Protein AF-0000000077871689 (afdb_homodimer)

Sequence (424 aa):
MESEGNINTVRKPRFLCLHGFRTSAEIHRKQMQKWPQSLLDNLDLVYVDAPFPCQGKSAVEGLFDPPYYEWFQYNNEFTEYKNLDECLEYIEECMIKYGPFDGLLGFSQGGILAAALPGLQEKGVALTNVPKVKFLIIIGGGKFKSPSLAEKAYPSPITCPSLHFLGEKDFMKAFGKEVIETCVEPVVVHHPKGHTVPLLGMVFCSFQMRRIMESEGNINTVRKPRFLCLHGFRTSAEIHRKQMQKWPQSLLDNLDLVYVDAPFPCQGKSAVEGLFDPPYYEWFQYNNEFTEYKNLDECLEYIEECMIKYGPFDGLLGFSQGGILAAALPGLQEKGVALTNVPKVKFLIIIGGGKFKSPSLAEKAYPSPITCPSLHFLGEKDFMKAFGKEVIETCVEPVVVHHPKGHTVPLLGMVFCSFQMRRI

InterPro domains:
  IPR005645 Serine hydrolase domain [PF03959] (11-198)
  IPR029058 Alpha/Beta hydrolase fold [G3DSA:3.40.50.1820] (8-207)
  IPR029058 Alpha/Beta hydrolase fold [SSF53474] (11-198)

Foldseek 3Di:
DPPPPPPPPPQAAEAEEAEAAFAFQVVVVVQCPLEDPVVVVRHHYDTGGADAWHPDDDPCPPPDDDGTGGLWDADPVLQDIGCNLVSLVVVLVVCVVVDDGQAYEYAHNGLQVRLQAQQLCVLVNGNVPHDHHQEYEHELYAYRDHPVSRCRSQVAAAEHEYEYEAEPAEPSRVRSVRSVVSHDPYHYHYDHDYRGSDNCCCVVNVVPPVVD/DCVVPPPVPPQAAEAEEAEAAFAFQVVVVVQCPLEDPVVVVRHHYDTGGAPAWHPDDDPCPPPDDDGTGGLWDADPVLQDIGCNLVSLVVVLVVCVVVDDGQAYEYAHNGLQVRLQAQQLCVLVNGNVPHDHHQEYEHELYAYRDHPVSRCRSQVAAAEHEYEYEAEPAEPSRVRSVHSVVSHDPYHYHYDHDYRGSDNCCCVVNVVPPVVD

Structure (mmCIF, N/CA/C/O backbone):
data_AF-0000000077871689-model_v1
#
loop_
_entity.id
_entity.type
_entity.pdbx_description
1 polymer 'Putative alpha/Beta hydrolase'
#
loop_
_atom_site.group_PDB
_atom_site.id
_atom_site.type_symbol
_atom_site.label_atom_id
_atom_site.label_alt_id
_atom_site.label_comp_id
_atom_site.label_asym_id
_atom_site.label_entity_id
_atom_site.label_seq_id
_atom_site.pdbx_PDB_ins_code
_atom_site.Cartn_x
_atom_site.Cartn_y
_atom_site.Cartn_z
_atom_site.occupancy
_atom_site.B_iso_or_equiv
_atom_site.auth_seq_id
_atom_site.auth_comp_id
_atom_site.auth_asym_id
_atom_site.auth_atom_id
_atom_site.pdbx_PDB_model_num
ATOM 1 N N . MET A 1 1 ? -30.172 22.453 -29.828 1 25.72 1 MET A N 1
ATOM 2 C CA . MET A 1 1 ? -30.234 22.125 -28.406 1 25.72 1 MET A CA 1
ATOM 3 C C . MET A 1 1 ? -29.109 21.172 -28.016 1 25.72 1 MET A C 1
ATOM 5 O O . MET A 1 1 ? -29.172 19.984 -28.328 1 25.72 1 MET A O 1
ATOM 9 N N . GLU A 1 2 ? -27.828 21.5 -28.062 1 33.41 2 GLU A N 1
ATOM 10 C CA . GLU A 1 2 ? -26.547 20.797 -28.062 1 33.41 2 GLU A CA 1
ATOM 11 C C . GLU A 1 2 ? -26.344 20.031 -26.75 1 33.41 2 GLU A C 1
ATOM 13 O O . GLU A 1 2 ? -26.391 20.625 -25.672 1 33.41 2 GLU A O 1
ATOM 18 N N . SER A 1 3 ? -26.938 18.859 -26.562 1 33.38 3 SER A N 1
ATOM 19 C CA . SER A 1 3 ? -26.797 17.969 -25.406 1 33.38 3 SER A CA 1
ATOM 20 C C . SER A 1 3 ? -25.344 17.875 -24.969 1 33.38 3 SER A C 1
ATOM 22 O O . SER A 1 3 ? -24.5 17.328 -25.688 1 33.38 3 SER A O 1
ATOM 24 N N . GLU A 1 4 ? -24.703 18.922 -24.516 1 35.44 4 GLU A N 1
ATOM 25 C CA . GLU A 1 4 ? -23.375 18.969 -23.938 1 35.44 4 GLU A CA 1
ATOM 26 C C . GLU A 1 4 ? -23.141 17.797 -22.984 1 35.44 4 GLU A C 1
ATOM 28 O O . GLU A 1 4 ? -23.875 17.625 -22.016 1 35.44 4 GLU A O 1
ATOM 33 N N . GLY A 1 5 ? -22.953 16.578 -23.453 1 35.38 5 GLY A N 1
ATOM 34 C CA . GLY A 1 5 ? -22.562 15.367 -22.766 1 35.38 5 GLY A CA 1
ATOM 35 C C . GLY A 1 5 ? -21.703 15.625 -21.531 1 35.38 5 GLY A C 1
ATOM 36 O O . GLY A 1 5 ? -20.625 16.188 -21.641 1 35.38 5 GLY A O 1
ATOM 37 N N . ASN A 1 6 ? -22.203 16.031 -20.344 1 34.12 6 ASN A N 1
ATOM 38 C CA . ASN A 1 6 ? -21.625 16.188 -19.016 1 34.12 6 ASN A CA 1
ATOM 39 C C . ASN A 1 6 ? -20.609 15.078 -18.719 1 34.12 6 ASN A C 1
ATOM 41 O O . ASN A 1 6 ? -20.984 13.969 -18.328 1 34.12 6 ASN A O 1
ATOM 45 N N . ILE A 1 7 ? -19.719 14.727 -19.484 1 39.19 7 ILE A N 1
ATOM 46 C CA . ILE A 1 7 ? -18.625 13.82 -19.156 1 39.19 7 ILE A CA 1
ATOM 47 C C . ILE A 1 7 ? -18.188 14.047 -17.719 1 39.19 7 ILE A C 1
ATOM 49 O O . ILE A 1 7 ? -17.797 15.164 -17.344 1 39.19 7 ILE A O 1
ATOM 53 N N . ASN A 1 8 ? -18.891 13.656 -16.734 1 41.38 8 ASN A N 1
ATOM 54 C CA . ASN A 1 8 ? -18.594 13.625 -15.305 1 41.38 8 ASN A CA 1
ATOM 55 C C . ASN A 1 8 ? -17.094 13.5 -15.055 1 41.38 8 ASN A C 1
ATOM 57 O O . ASN A 1 8 ? -16.547 12.398 -15.117 1 41.38 8 ASN A O 1
ATOM 61 N N . THR A 1 9 ? -16.297 14.336 -15.555 1 51.28 9 THR A N 1
ATOM 62 C CA . THR A 1 9 ? -14.867 14.367 -15.289 1 51.28 9 THR A CA 1
ATOM 63 C C . THR A 1 9 ? -14.586 14.242 -13.797 1 51.28 9 THR A C 1
ATOM 65 O O . THR A 1 9 ? -15.016 15.086 -13.008 1 51.28 9 THR A O 1
ATOM 68 N N . VAL A 1 10 ? -14.578 13.086 -13.344 1 61.25 10 VAL A N 1
ATOM 69 C CA . VAL A 1 10 ? -14.305 12.836 -11.93 1 61.25 10 VAL A CA 1
ATOM 70 C C . VAL A 1 10 ? -13.086 13.648 -11.492 1 61.25 10 VAL A C 1
ATOM 72 O O . VAL A 1 10 ? -12.016 13.547 -12.094 1 61.25 10 VAL A O 1
ATOM 75 N N . ARG A 1 11 ? -13.367 14.852 -10.766 1 80.94 11 ARG A N 1
ATOM 76 C CA . ARG A 1 11 ? -12.305 15.711 -10.258 1 80.94 11 ARG A CA 1
ATOM 77 C C . ARG A 1 11 ? -11.336 14.922 -9.375 1 80.94 11 ARG A C 1
ATOM 79 O O . ARG A 1 11 ? -11.742 13.977 -8.703 1 80.94 11 ARG A O 1
ATOM 86 N N . LYS A 1 12 ? -10.039 15.352 -9.414 1 85.25 12 LYS A N 1
ATOM 87 C CA . LYS A 1 12 ? -9.016 14.742 -8.57 1 85.25 12 LYS A CA 1
ATOM 88 C C . LYS A 1 12 ? -9.258 15.062 -7.098 1 85.25 12 LYS A C 1
ATOM 90 O O . LYS A 1 12 ? -9.633 16.188 -6.754 1 85.25 12 LYS A O 1
ATOM 95 N N . PRO A 1 13 ? -9.172 14.023 -6.301 1 90.38 13 PRO A N 1
ATOM 96 C CA . PRO A 1 13 ? -9.227 14.344 -4.875 1 90.38 13 PRO A CA 1
ATOM 97 C C . PRO A 1 13 ? -8.203 15.398 -4.465 1 90.38 13 PRO A C 1
ATOM 99 O O . PRO A 1 13 ? -7.039 15.32 -4.871 1 90.38 13 PRO A O 1
ATOM 102 N N . ARG A 1 14 ? -8.672 16.328 -3.768 1 94.44 14 ARG A N 1
ATOM 103 C CA . ARG A 1 14 ? -7.848 17.469 -3.381 1 94.44 14 ARG A CA 1
ATOM 104 C C . ARG A 1 14 ? -7.441 17.375 -1.913 1 94.44 14 ARG A C 1
ATOM 106 O O . ARG A 1 14 ? -8.297 17.266 -1.033 1 94.44 14 ARG A O 1
ATOM 113 N N . PHE A 1 15 ? -6.078 17.438 -1.636 1 96.88 15 PHE A N 1
ATOM 114 C CA . PHE A 1 15 ? -5.543 17.266 -0.291 1 96.88 15 PHE A CA 1
ATOM 115 C C . PHE A 1 15 ? -4.766 18.5 0.143 1 96.88 15 PHE A C 1
ATOM 117 O O . PHE A 1 15 ? -4.016 19.078 -0.647 1 96.88 15 PHE A O 1
ATOM 124 N N . LEU A 1 16 ? -5.012 18.969 1.352 1 98.81 16 LEU A N 1
ATOM 125 C CA . LEU A 1 16 ? -4.039 19.844 1.999 1 98.81 16 LEU A CA 1
ATOM 126 C C . LEU A 1 16 ? -2.877 19.031 2.568 1 98.81 16 LEU A C 1
ATOM 128 O O . LEU A 1 16 ? -3.092 18.078 3.314 1 98.81 16 LEU A O 1
ATOM 132 N N . CYS A 1 17 ? -1.672 19.406 2.219 1 98.88 17 CYS A N 1
ATOM 133 C CA . CYS A 1 17 ? -0.48 18.656 2.617 1 98.88 17 CYS A CA 1
ATOM 134 C C . CYS A 1 17 ? 0.247 19.359 3.756 1 98.88 17 CYS A C 1
ATOM 136 O O . CYS A 1 17 ? 0.597 20.547 3.639 1 98.88 17 CYS A O 1
ATOM 138 N N . LEU A 1 18 ? 0.444 18.609 4.812 1 98.94 18 LEU A N 1
ATOM 139 C CA . LEU A 1 18 ? 1.1 19.125 6.008 1 98.94 18 LEU A CA 1
ATOM 140 C C . LEU A 1 18 ? 2.48 18.5 6.184 1 98.94 18 LEU A C 1
ATOM 142 O O . LEU A 1 18 ? 2.598 17.297 6.395 1 98.94 18 LEU A O 1
ATOM 146 N N . HIS A 1 19 ? 3.521 19.359 6.168 1 98.88 19 HIS A N 1
ATOM 147 C CA . HIS A 1 19 ? 4.902 18.891 6.164 1 98.88 19 HIS A CA 1
ATOM 148 C C . HIS A 1 19 ? 5.348 18.484 7.566 1 98.88 19 HIS A C 1
ATOM 150 O O . HIS A 1 19 ? 4.633 18.719 8.547 1 98.88 19 HIS A O 1
ATOM 156 N N . GLY A 1 20 ? 6.543 17.844 7.652 1 98.75 20 GLY A N 1
ATOM 157 C CA . GLY A 1 20 ? 7.117 17.391 8.906 1 98.75 20 GLY A CA 1
ATOM 158 C C . GLY A 1 20 ? 7.754 18.5 9.719 1 98.75 20 GLY A C 1
ATOM 159 O O . GLY A 1 20 ? 7.812 19.641 9.273 1 98.75 20 GLY A O 1
ATOM 160 N N . PHE A 1 21 ? 8.25 18.094 10.852 1 98.62 21 PHE A N 1
ATOM 161 C CA . PHE A 1 21 ? 8.844 19.016 11.805 1 98.62 21 PHE A CA 1
ATOM 162 C C . PHE A 1 21 ? 10.102 19.656 11.234 1 98.62 21 PHE A C 1
ATOM 164 O O . PHE A 1 21 ? 11 18.953 10.758 1 98.62 21 PHE A O 1
ATOM 171 N N . ARG A 1 22 ? 10.078 20.938 11.195 1 98.69 22 ARG A N 1
ATOM 172 C CA . ARG A 1 22 ? 11.219 21.75 10.781 1 98.69 22 ARG A CA 1
ATOM 173 C C . ARG A 1 22 ? 11.617 21.438 9.344 1 98.69 22 ARG A C 1
ATOM 175 O O . ARG A 1 22 ? 12.797 21.203 9.055 1 98.69 22 ARG A O 1
ATOM 182 N N . THR A 1 23 ? 10.656 21.391 8.5 1 98.62 23 THR A N 1
ATOM 183 C CA . THR A 1 23 ? 10.812 21.344 7.051 1 98.62 23 THR A CA 1
ATOM 184 C C . THR A 1 23 ? 9.961 22.422 6.391 1 98.62 23 THR A C 1
ATOM 186 O O . THR A 1 23 ? 9.922 23.562 6.863 1 98.62 23 THR A O 1
ATOM 189 N N . SER A 1 24 ? 9.43 22.156 5.227 1 98.88 24 SER A N 1
ATOM 190 C CA . SER A 1 24 ? 8.656 23.156 4.52 1 98.88 24 SER A CA 1
ATOM 191 C C . SER A 1 24 ? 7.719 22.516 3.496 1 98.88 24 SER A C 1
ATOM 193 O O . SER A 1 24 ? 7.816 21.328 3.221 1 98.88 24 SER A O 1
ATOM 195 N N . ALA A 1 25 ? 6.855 23.359 3.012 1 98.88 25 ALA A N 1
ATOM 196 C CA . ALA A 1 25 ? 5.969 22.938 1.932 1 98.88 25 ALA A CA 1
ATOM 197 C C . ALA A 1 25 ? 6.77 22.453 0.729 1 98.88 25 ALA A C 1
ATOM 199 O O . ALA A 1 25 ? 6.473 21.391 0.168 1 98.88 25 ALA A O 1
ATOM 200 N N . GLU A 1 26 ? 7.754 23.172 0.411 1 98.69 26 GLU A N 1
ATOM 201 C CA . GLU A 1 26 ? 8.57 22.812 -0.748 1 98.69 26 GLU A CA 1
ATOM 202 C C . GLU A 1 26 ? 9.312 21.5 -0.524 1 98.69 26 GLU A C 1
ATOM 204 O O . GLU A 1 26 ? 9.398 20.672 -1.428 1 98.69 26 GLU A O 1
ATOM 209 N N . ILE A 1 27 ? 9.82 21.328 0.622 1 98.69 27 ILE A N 1
ATOM 210 C CA . ILE A 1 27 ? 10.531 20.094 0.947 1 98.69 27 ILE A CA 1
ATOM 211 C C . ILE A 1 27 ? 9.562 18.906 0.883 1 98.69 27 ILE A C 1
ATOM 213 O O . ILE A 1 27 ? 9.891 17.859 0.322 1 98.69 27 ILE A O 1
ATOM 217 N N . HIS A 1 28 ? 8.398 19.109 1.447 1 98.69 28 HIS A N 1
ATOM 218 C CA . HIS A 1 28 ? 7.395 18.062 1.406 1 98.69 28 HIS A CA 1
ATOM 219 C C . HIS A 1 28 ? 7.008 17.719 -0.03 1 98.69 28 HIS A C 1
ATOM 221 O O . HIS A 1 28 ? 6.863 16.547 -0.378 1 98.69 28 HIS A O 1
ATOM 227 N N . ARG A 1 29 ? 6.863 18.734 -0.825 1 98.25 29 ARG A N 1
ATOM 228 C CA . ARG A 1 29 ? 6.562 18.516 -2.238 1 98.25 29 ARG A CA 1
ATOM 229 C C . ARG A 1 29 ? 7.637 17.672 -2.906 1 98.25 29 ARG A C 1
ATOM 231 O O . ARG A 1 29 ? 7.328 16.734 -3.633 1 98.25 29 ARG A O 1
ATOM 238 N N . LYS A 1 30 ? 8.844 17.984 -2.662 1 97.56 30 LYS A N 1
ATOM 239 C CA . LYS A 1 30 ? 9.961 17.234 -3.23 1 97.56 30 LYS A CA 1
ATOM 240 C C . LYS A 1 30 ? 9.977 15.805 -2.721 1 97.56 30 LYS A C 1
ATOM 242 O O . LYS A 1 30 ? 10.234 14.867 -3.484 1 97.56 30 LYS A O 1
ATOM 247 N N . GLN A 1 31 ? 9.719 15.633 -1.449 1 96.69 31 GLN A N 1
ATOM 248 C CA . GLN A 1 31 ? 9.68 14.297 -0.867 1 96.69 31 GLN A CA 1
ATOM 249 C C . GLN A 1 31 ? 8.602 13.445 -1.523 1 96.69 31 GLN A C 1
ATOM 251 O O . GLN A 1 31 ? 8.797 12.25 -1.754 1 96.69 31 GLN A O 1
ATOM 256 N N . MET A 1 32 ? 7.496 14.062 -1.899 1 95.38 32 MET A N 1
ATOM 257 C CA . MET A 1 32 ? 6.375 13.336 -2.488 1 95.38 32 MET A CA 1
ATOM 258 C C . MET A 1 32 ? 6.688 12.922 -3.922 1 95.38 32 MET A C 1
ATOM 260 O O . MET A 1 32 ? 6.023 12.039 -4.477 1 95.38 32 MET A O 1
ATOM 264 N N . GLN A 1 33 ? 7.711 13.469 -4.516 1 93 33 GLN A N 1
ATOM 265 C CA . GLN A 1 33 ? 8.086 13.109 -5.879 1 93 33 GLN A CA 1
ATOM 266 C C . GLN A 1 33 ? 8.695 11.711 -5.934 1 93 33 GLN A C 1
ATOM 268 O O . GLN A 1 33 ? 8.953 11.188 -7.016 1 93 33 GLN A O 1
ATOM 273 N N . LYS A 1 34 ? 8.875 11.156 -4.793 1 89.88 34 LYS A N 1
ATOM 274 C CA . LYS A 1 34 ? 9.305 9.766 -4.711 1 89.88 34 LYS A CA 1
ATOM 275 C C . LYS A 1 34 ? 8.203 8.828 -5.191 1 89.88 34 LYS A C 1
ATOM 277 O O . LYS A 1 34 ? 8.453 7.652 -5.477 1 89.88 34 LYS A O 1
ATOM 282 N N . TRP A 1 35 ? 6.969 9.32 -5.238 1 87.5 35 TRP A N 1
ATOM 283 C CA . TRP A 1 35 ? 5.848 8.523 -5.734 1 87.5 35 TRP A CA 1
ATOM 284 C C . TRP A 1 35 ? 5.746 8.617 -7.254 1 87.5 35 TRP A C 1
ATOM 286 O O . TRP A 1 35 ? 6.156 9.617 -7.852 1 87.5 35 TRP A O 1
ATOM 296 N N . PRO A 1 36 ? 5.207 7.539 -7.918 1 80.25 36 PRO A N 1
ATOM 297 C CA . PRO A 1 36 ? 5.059 7.59 -9.375 1 80.25 36 PRO A CA 1
ATOM 298 C C . PRO A 1 36 ? 4.227 8.789 -9.836 1 80.25 36 PRO A C 1
ATOM 300 O O . PRO A 1 36 ? 3.188 9.086 -9.25 1 80.25 36 PRO A O 1
ATOM 303 N N . GLN A 1 37 ? 4.719 9.383 -10.859 1 83.44 37 GLN A N 1
ATOM 304 C CA . GLN A 1 37 ? 4.035 10.547 -11.406 1 83.44 37 GLN A CA 1
ATOM 305 C C . GLN A 1 37 ? 2.598 10.211 -11.797 1 83.44 37 GLN A C 1
ATOM 307 O O . GLN A 1 37 ? 1.704 11.055 -11.68 1 83.44 37 GLN A O 1
ATOM 312 N N . SER A 1 38 ? 2.387 9.023 -12.195 1 78.31 38 SER A N 1
ATOM 313 C CA . SER A 1 38 ? 1.05 8.594 -12.594 1 78.31 38 SER A CA 1
ATOM 314 C C . SER A 1 38 ? 0.081 8.641 -11.414 1 78.31 38 SER A C 1
ATOM 316 O O . SER A 1 38 ? -1.11 8.906 -11.594 1 78.31 38 SER A O 1
ATOM 318 N N . LEU A 1 39 ? 0.645 8.344 -10.258 1 81.44 39 LEU A N 1
ATOM 319 C CA . LEU A 1 39 ? -0.17 8.453 -9.055 1 81.44 39 LEU A CA 1
ATOM 320 C C . LEU A 1 39 ? -0.383 9.914 -8.664 1 81.44 39 LEU A C 1
ATOM 322 O O . LEU A 1 39 ? -1.513 10.328 -8.406 1 81.44 39 LEU A O 1
ATOM 326 N N . LEU A 1 40 ? 0.696 10.609 -8.742 1 86.88 40 LEU A N 1
ATOM 327 C CA . LEU A 1 40 ? 0.637 12.008 -8.328 1 86.88 40 LEU A CA 1
ATOM 328 C C . LEU A 1 40 ? -0.248 12.812 -9.273 1 86.88 40 LEU A C 1
ATOM 330 O O . LEU A 1 40 ? -0.918 13.758 -8.852 1 86.88 40 LEU A O 1
ATOM 334 N N . ASP A 1 41 ? -0.356 12.391 -10.508 1 84.12 41 ASP A N 1
ATOM 335 C CA . ASP A 1 41 ? -1.172 13.07 -11.508 1 84.12 41 ASP A CA 1
ATOM 336 C C . ASP A 1 41 ? -2.66 12.898 -11.211 1 84.12 41 ASP A C 1
ATOM 338 O O . ASP A 1 41 ? -3.494 13.641 -11.734 1 84.12 41 ASP A O 1
ATOM 342 N N . ASN A 1 42 ? -2.975 12.008 -10.367 1 81.31 42 ASN A N 1
ATOM 343 C CA . ASN A 1 42 ? -4.375 11.734 -10.062 1 81.31 42 ASN A CA 1
ATOM 344 C C . ASN A 1 42 ? -4.797 12.383 -8.75 1 81.31 42 ASN A C 1
ATOM 346 O O . ASN A 1 42 ? -5.914 12.172 -8.273 1 81.31 42 ASN A O 1
ATOM 350 N N . LEU A 1 43 ? -3.873 13.109 -8.188 1 89 43 LEU A N 1
ATOM 351 C CA . LEU A 1 43 ? -4.129 13.844 -6.949 1 89 43 LEU A CA 1
ATOM 352 C C . LEU A 1 43 ? -3.941 15.344 -7.16 1 89 43 LEU A C 1
ATOM 354 O O . LEU A 1 43 ? -3.133 15.766 -7.992 1 89 43 LEU A O 1
ATOM 358 N N . ASP A 1 44 ? -4.746 16.078 -6.496 1 94.12 44 ASP A N 1
ATOM 359 C CA . ASP A 1 44 ? -4.512 17.516 -6.363 1 94.12 44 ASP A CA 1
ATOM 360 C C . ASP A 1 44 ? -3.936 17.859 -4.992 1 94.12 44 ASP A C 1
ATOM 362 O O . ASP A 1 44 ? -4.672 17.938 -4.008 1 94.12 44 ASP A O 1
ATOM 366 N N . LEU A 1 45 ? -2.602 18.016 -4.98 1 97.12 45 LEU A N 1
ATOM 367 C CA . LEU A 1 45 ? -1.895 18.203 -3.721 1 97.12 45 LEU A CA 1
ATOM 368 C C . LEU A 1 45 ? -1.525 19.672 -3.525 1 97.12 45 LEU A C 1
ATOM 370 O O . LEU A 1 45 ? -0.825 20.266 -4.352 1 97.12 45 LEU A O 1
ATOM 374 N N . VAL A 1 46 ? -2.023 20.266 -2.436 1 98.75 46 VAL A N 1
ATOM 375 C CA . VAL A 1 46 ? -1.729 21.656 -2.102 1 98.75 46 VAL A CA 1
ATOM 376 C C . VAL A 1 46 ? -0.828 21.719 -0.872 1 98.75 46 VAL A C 1
ATOM 378 O O . VAL A 1 46 ? -1.214 21.266 0.21 1 98.75 46 VAL A O 1
ATOM 381 N N . TYR A 1 47 ? 0.328 22.297 -1.081 1 98.88 47 TYR A N 1
ATOM 382 C CA . TYR A 1 47 ? 1.321 22.359 -0.014 1 98.88 47 TYR A CA 1
ATOM 383 C C . TYR A 1 47 ? 1.363 23.75 0.609 1 98.88 47 TYR A C 1
ATOM 385 O O . TYR A 1 47 ? 1.386 24.75 -0.103 1 98.88 47 TYR A O 1
ATOM 393 N N . VAL A 1 48 ? 1.389 23.812 1.945 1 98.94 48 VAL A N 1
ATOM 394 C CA . VAL A 1 48 ? 1.484 25.094 2.635 1 98.94 48 VAL A CA 1
ATOM 395 C C . VAL A 1 48 ? 2.58 25.031 3.697 1 98.94 48 VAL A C 1
ATOM 397 O O . VAL A 1 48 ? 2.84 23.969 4.266 1 98.94 48 VAL A O 1
ATOM 400 N N . ASP A 1 49 ? 3.154 26.125 3.924 1 98.94 49 ASP A N 1
ATOM 401 C CA . ASP A 1 49 ? 4.105 26.234 5.027 1 98.94 49 ASP A CA 1
ATOM 402 C C . ASP A 1 49 ? 3.383 26.375 6.363 1 98.94 49 ASP A C 1
ATOM 404 O O . ASP A 1 49 ? 2.352 27.047 6.449 1 98.94 49 ASP A O 1
ATOM 408 N N . ALA A 1 50 ? 3.98 25.75 7.383 1 98.94 50 ALA A N 1
ATOM 409 C CA . ALA A 1 50 ? 3.516 26.016 8.742 1 98.94 50 ALA A CA 1
ATOM 410 C C . ALA A 1 50 ? 3.727 27.469 9.117 1 98.94 50 ALA A C 1
ATOM 412 O O . ALA A 1 50 ? 4.574 28.156 8.531 1 98.94 50 ALA A O 1
ATOM 413 N N . PRO A 1 51 ? 2.998 27.922 10.125 1 98.81 51 PRO A N 1
ATOM 414 C CA . PRO A 1 51 ? 3.014 29.359 10.398 1 98.81 51 PRO A CA 1
ATOM 415 C C . PRO A 1 51 ? 4.219 29.797 11.234 1 98.81 51 PRO A C 1
ATOM 417 O O . PRO A 1 51 ? 4.508 30.984 11.352 1 98.81 51 PRO A O 1
ATOM 420 N N . PHE A 1 52 ? 4.984 28.875 11.836 1 98.81 52 PHE A N 1
ATOM 421 C CA . PHE A 1 52 ? 6.031 29.312 12.758 1 98.81 52 PHE A CA 1
ATOM 422 C C . PHE A 1 52 ? 7.41 28.969 12.203 1 98.81 52 PHE A C 1
ATOM 424 O O . PHE A 1 52 ? 7.668 27.828 11.82 1 98.81 52 PHE A O 1
ATOM 431 N N . PRO A 1 53 ? 8.281 29.906 12.258 1 97.81 53 PRO A N 1
ATOM 432 C CA . PRO A 1 53 ? 9.656 29.594 11.867 1 97.81 53 PRO A CA 1
ATOM 433 C C . PRO A 1 53 ? 10.312 28.547 12.781 1 97.81 53 PRO A C 1
ATOM 435 O O . PRO A 1 53 ? 10.008 28.5 13.977 1 97.81 53 PRO A O 1
ATOM 438 N N . CYS A 1 54 ? 11.164 27.797 12.156 1 95.75 54 CYS A N 1
ATOM 439 C CA . CYS A 1 54 ? 11.922 26.766 12.867 1 95.75 54 CYS A CA 1
ATOM 440 C C . CYS A 1 54 ? 12.719 27.391 14.016 1 95.75 54 CYS A C 1
ATOM 442 O O . CYS A 1 54 ? 13.414 28.391 13.828 1 95.75 54 CYS A O 1
ATOM 444 N N . GLN A 1 55 ? 12.68 26.922 15.258 1 95.19 55 GLN A N 1
ATOM 445 C CA . GLN A 1 55 ? 13.383 27.438 16.422 1 95.19 55 GLN A CA 1
ATOM 446 C C . GLN A 1 55 ? 14.641 26.625 16.719 1 95.19 55 GLN A C 1
ATOM 448 O O . GLN A 1 55 ? 15.414 26.953 17.609 1 95.19 55 GLN A O 1
ATOM 453 N N . GLY A 1 56 ? 14.992 25.594 15.93 1 94.69 56 GLY A N 1
ATOM 454 C CA . GLY A 1 56 ? 16.141 24.719 16.109 1 94.69 56 GLY A CA 1
ATOM 455 C C . GLY A 1 56 ? 16.688 24.156 14.805 1 94.69 56 GLY A C 1
ATOM 456 O O . GLY A 1 56 ? 16.328 24.641 13.727 1 94.69 56 GLY A O 1
ATOM 457 N N . LYS A 1 57 ? 17.578 23.266 15.016 1 96 57 LYS A N 1
ATOM 458 C CA . LYS A 1 57 ? 18.203 22.656 13.844 1 96 57 LYS A CA 1
ATOM 459 C C . LYS A 1 57 ? 17.266 21.672 13.164 1 96 57 LYS A C 1
ATOM 461 O O . LYS A 1 57 ? 16.609 20.859 13.836 1 96 57 LYS A O 1
ATOM 466 N N . SER A 1 58 ? 17.172 21.844 11.898 1 97.44 58 SER A N 1
ATOM 467 C CA . SER A 1 58 ? 16.391 20.875 11.141 1 97.44 58 SER A CA 1
ATOM 468 C C . SER A 1 58 ? 17.188 19.594 10.883 1 97.44 58 SER A C 1
ATOM 470 O O . SER A 1 58 ? 18.391 19.656 10.594 1 97.44 58 SER A O 1
ATOM 472 N N . ALA A 1 59 ? 16.5 18.516 10.891 1 95.31 59 ALA A N 1
ATOM 473 C CA . ALA A 1 59 ? 17.141 17.234 10.594 1 95.31 59 ALA A CA 1
ATOM 474 C C . ALA A 1 59 ? 17.5 17.141 9.117 1 95.31 59 ALA A C 1
ATOM 476 O O . ALA A 1 59 ? 18.281 16.266 8.727 1 95.31 59 ALA A O 1
ATOM 477 N N . VAL A 1 60 ? 16.984 18.031 8.281 1 96.75 60 VAL A N 1
ATOM 478 C CA . VAL A 1 60 ? 17.203 17.922 6.844 1 96.75 60 VAL A CA 1
ATOM 479 C C . VAL A 1 60 ? 18.203 18.984 6.395 1 96.75 60 VAL A C 1
ATOM 481 O O . VAL A 1 60 ? 18.438 19.172 5.195 1 96.75 60 VAL A O 1
ATOM 484 N N . GLU A 1 61 ? 18.672 19.688 7.371 1 96.06 61 GLU A N 1
ATOM 485 C CA . GLU A 1 61 ? 19.703 20.672 7.039 1 96.06 61 GLU A CA 1
ATOM 486 C C . GLU A 1 61 ? 20.844 20.016 6.266 1 96.06 61 GLU A C 1
ATOM 488 O O . GLU A 1 61 ? 21.312 18.938 6.629 1 96.06 61 GLU A O 1
ATOM 493 N N . GLY A 1 62 ? 21.312 20.688 5.125 1 95.69 62 GLY A N 1
ATOM 494 C CA . GLY A 1 62 ? 22.344 20.125 4.27 1 95.69 62 GLY A CA 1
ATOM 495 C C . GLY A 1 62 ? 21.797 19.328 3.105 1 95.69 62 GLY A C 1
ATOM 496 O O . GLY A 1 62 ? 22.469 19.172 2.078 1 95.69 62 GLY A O 1
ATOM 497 N N . LEU A 1 63 ? 20.656 18.844 3.299 1 95.88 63 LEU A N 1
ATOM 498 C CA . LEU A 1 63 ? 20 18.078 2.238 1 95.88 63 LEU A CA 1
ATOM 499 C C . LEU A 1 63 ? 19.016 18.938 1.474 1 95.88 63 LEU A C 1
ATOM 501 O O . LEU A 1 63 ? 18.891 18.812 0.253 1 95.88 63 LEU A O 1
ATOM 505 N N . PHE A 1 64 ? 18.328 19.75 2.201 1 97.38 64 PHE A N 1
ATOM 506 C CA . PHE A 1 64 ? 17.344 20.672 1.639 1 97.38 64 PHE A CA 1
ATOM 507 C C . PHE A 1 64 ? 17.625 22.094 2.096 1 97.38 64 PHE A C 1
ATOM 509 O O . PHE A 1 64 ? 18.062 22.312 3.229 1 97.38 64 PHE A O 1
ATOM 516 N N . ASP A 1 65 ? 17.219 22.984 1.283 1 97 65 ASP A N 1
ATOM 517 C CA . ASP A 1 65 ? 17.469 24.391 1.591 1 97 65 ASP A CA 1
ATOM 518 C C . ASP A 1 65 ? 16.375 24.938 2.508 1 97 65 ASP A C 1
ATOM 520 O O . ASP A 1 65 ? 15.211 24.562 2.391 1 97 65 ASP A O 1
ATOM 524 N N . PRO A 1 66 ? 16.828 25.797 3.402 1 96.88 66 PRO A N 1
ATOM 525 C CA . PRO A 1 66 ? 15.812 26.531 4.164 1 96.88 66 PRO A CA 1
ATOM 526 C C . PRO A 1 66 ? 14.953 27.438 3.281 1 96.88 66 PRO A C 1
ATOM 528 O O . PRO A 1 66 ? 15.234 27.594 2.088 1 96.88 66 PRO A O 1
ATOM 531 N N . PRO A 1 67 ? 13.883 28.094 3.875 1 98.06 67 PRO A N 1
ATOM 532 C CA . PRO A 1 67 ? 13.477 28.141 5.281 1 98.06 67 PRO A CA 1
ATOM 533 C C . PRO A 1 67 ? 12.797 26.844 5.734 1 98.06 67 PRO A C 1
ATOM 535 O O . PRO A 1 67 ? 12.344 26.047 4.902 1 98.06 67 PRO A O 1
ATOM 538 N N . TYR A 1 68 ? 12.812 26.609 7.094 1 98.69 68 TYR A N 1
ATOM 539 C CA . TYR A 1 68 ? 12.125 25.516 7.77 1 98.69 68 TYR A CA 1
ATOM 540 C C . TYR A 1 68 ? 11.055 26.047 8.719 1 98.69 68 TYR A C 1
ATOM 542 O O . TYR A 1 68 ? 11.195 27.141 9.266 1 98.69 68 TYR A O 1
ATOM 550 N N . TYR A 1 69 ? 10.016 25.266 8.898 1 98.88 69 TYR A N 1
ATOM 551 C CA . TYR A 1 69 ? 8.883 25.734 9.695 1 98.88 69 TYR A CA 1
ATOM 552 C C . TYR A 1 69 ? 8.43 24.656 10.672 1 98.88 69 TYR A C 1
ATOM 554 O O . TYR A 1 69 ? 8.734 23.469 10.484 1 98.88 69 TYR A O 1
ATOM 562 N N . GLU A 1 70 ? 7.781 25.031 11.727 1 98.88 70 GLU A N 1
ATOM 563 C CA . GLU A 1 70 ? 7.137 24.172 12.711 1 98.88 70 GLU A CA 1
ATOM 564 C C . GLU A 1 70 ? 5.645 24.469 12.805 1 98.88 70 GLU A C 1
ATOM 566 O O . GLU A 1 70 ? 5.23 25.625 12.805 1 98.88 70 GLU A O 1
ATOM 571 N N . TRP A 1 71 ? 4.863 23.453 12.812 1 98.94 71 TRP A N 1
ATOM 572 C CA . TRP A 1 71 ? 3.43 23.641 13.016 1 98.94 71 TRP A CA 1
ATOM 573 C C . TRP A 1 71 ? 3.137 24.047 14.461 1 98.94 71 TRP A C 1
ATOM 575 O O . TRP A 1 71 ? 2.291 24.906 14.703 1 98.94 71 TRP A O 1
ATOM 585 N N . PHE A 1 72 ? 3.785 23.422 15.391 1 98.81 72 PHE A N 1
ATOM 586 C CA . PHE A 1 72 ? 3.732 23.688 16.828 1 98.81 72 PHE A CA 1
ATOM 587 C C . PHE A 1 72 ? 4.996 23.188 17.516 1 98.81 72 PHE A C 1
ATOM 589 O O . PHE A 1 72 ? 5.781 22.438 16.906 1 98.81 72 PHE A O 1
ATOM 596 N N . GLN A 1 73 ? 5.215 23.641 18.703 1 98.44 73 GLN A N 1
ATOM 597 C CA . GLN A 1 73 ? 6.324 23.172 19.547 1 98.44 73 GLN A CA 1
ATOM 598 C C . GLN A 1 73 ? 5.832 22.266 20.656 1 98.44 73 GLN A C 1
ATOM 600 O O . GLN A 1 73 ? 4.633 22.234 20.953 1 98.44 73 GLN A O 1
ATOM 605 N N . TYR A 1 74 ? 6.734 21.516 21.172 1 97.62 74 TYR A N 1
ATOM 606 C CA . TYR A 1 74 ? 6.355 20.562 22.203 1 97.62 74 TYR A CA 1
ATOM 607 C C . TYR A 1 74 ? 7.52 20.281 23.141 1 97.62 74 TYR A C 1
ATOM 609 O O . TYR A 1 74 ? 8.68 20.547 22.797 1 97.62 74 TYR A O 1
ATOM 617 N N . ASN A 1 75 ? 7.18 19.781 24.344 1 97.06 75 ASN A N 1
ATOM 618 C CA . ASN A 1 75 ? 8.227 19.391 25.297 1 97.06 75 ASN A CA 1
ATOM 619 C C . ASN A 1 75 ? 8.797 18.016 24.969 1 97.06 75 ASN A C 1
ATOM 621 O O . ASN A 1 75 ? 8.289 17.328 24.094 1 97.06 75 ASN A O 1
ATOM 625 N N . ASN A 1 76 ? 9.773 17.594 25.703 1 94.62 76 ASN A N 1
ATOM 626 C CA . ASN A 1 76 ? 10.492 16.344 25.438 1 94.62 76 ASN A CA 1
ATOM 627 C C . ASN A 1 76 ? 9.57 15.133 25.562 1 94.62 76 ASN A C 1
ATOM 629 O O . ASN A 1 76 ? 9.719 14.156 24.828 1 94.62 76 ASN A O 1
ATOM 633 N N . GLU A 1 77 ? 8.602 15.219 26.406 1 94.56 77 GLU A N 1
ATOM 634 C CA . GLU A 1 77 ? 7.691 14.109 26.656 1 94.56 77 GLU A CA 1
ATOM 635 C C . GLU A 1 77 ? 6.52 14.117 25.688 1 94.56 77 GLU A C 1
ATOM 637 O O . GLU A 1 77 ? 5.699 13.195 25.688 1 94.56 77 GLU A O 1
ATOM 642 N N . PHE A 1 78 ? 6.449 15.117 24.828 1 95.88 78 PHE A N 1
ATOM 643 C CA . PHE A 1 78 ? 5.383 15.305 23.859 1 95.88 78 PHE A CA 1
ATOM 644 C C . PHE A 1 78 ? 4.023 15.359 24.547 1 95.88 78 PHE A C 1
ATOM 646 O O . PHE A 1 78 ? 3.047 14.797 24.047 1 95.88 78 PHE A O 1
ATOM 653 N N . THR A 1 79 ? 3.908 16.031 25.656 1 96 79 THR A N 1
ATOM 654 C CA . THR A 1 79 ? 2.66 16.125 26.406 1 96 79 THR A CA 1
ATOM 655 C C . THR A 1 79 ? 2.199 17.578 26.531 1 96 79 THR A C 1
ATOM 657 O O . THR A 1 79 ? 1.062 17.844 26.922 1 96 79 THR A O 1
ATOM 660 N N . GLU A 1 80 ? 3.082 18.5 26.234 1 97.5 80 GLU A N 1
ATOM 661 C CA . GLU A 1 80 ? 2.762 19.922 26.219 1 97.5 80 GLU A CA 1
ATOM 662 C C . GLU A 1 80 ? 3.07 20.531 24.859 1 97.5 80 GLU A C 1
ATOM 664 O O . GLU A 1 80 ? 4.098 20.234 24.25 1 97.5 80 GLU A O 1
ATOM 669 N N . TYR A 1 81 ? 2.201 21.375 24.453 1 98.25 81 TYR A N 1
ATOM 670 C CA . TYR A 1 81 ? 2.307 21.969 23.125 1 98.25 81 TYR A CA 1
ATOM 671 C C . TYR A 1 81 ? 2.225 23.484 23.203 1 98.25 81 TYR A C 1
ATOM 673 O O . TYR A 1 81 ? 1.434 24.031 23.969 1 98.25 81 TYR A O 1
ATOM 681 N N . LYS A 1 82 ? 3.041 24.109 22.484 1 98.12 82 LYS A N 1
ATOM 682 C CA . LYS A 1 82 ? 3.016 25.562 22.328 1 98.12 82 LYS A CA 1
ATOM 683 C C . LYS A 1 82 ? 2.568 25.953 20.922 1 98.12 82 LYS A C 1
ATOM 685 O O . LYS A 1 82 ? 2.98 25.328 19.938 1 98.12 82 LYS A O 1
ATOM 690 N N . ASN A 1 83 ? 1.664 26.922 20.734 1 98.5 83 ASN A N 1
ATOM 691 C CA . ASN A 1 83 ? 1.185 27.5 19.484 1 98.5 83 ASN A CA 1
ATOM 692 C C . ASN A 1 83 ? 0.27 26.531 18.734 1 98.5 83 ASN A C 1
ATOM 694 O O . ASN A 1 83 ? 0.105 26.656 17.516 1 98.5 83 ASN A O 1
ATOM 698 N N . LEU A 1 84 ? -0.24 25.5 19.469 1 98.69 84 LEU A N 1
ATOM 699 C CA . LEU A 1 84 ? -1.088 24.516 18.797 1 98.69 84 LEU A CA 1
ATOM 700 C C . LEU A 1 84 ? -2.416 25.125 18.375 1 98.69 84 LEU A C 1
ATOM 702 O O . LEU A 1 84 ? -2.902 24.875 17.281 1 98.69 84 LEU A O 1
ATOM 706 N N . ASP A 1 85 ? -2.9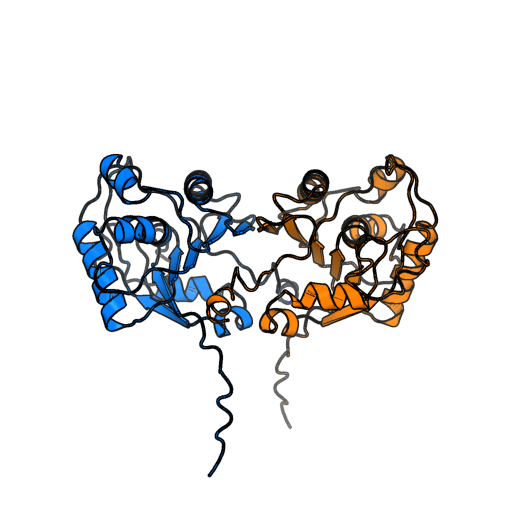92 25.953 19.266 1 98.38 85 ASP A N 1
ATOM 707 C CA . ASP A 1 85 ? -4.262 26.594 18.922 1 98.38 85 ASP A CA 1
ATOM 708 C C . ASP A 1 85 ? -4.117 27.484 17.703 1 98.38 85 ASP A C 1
ATOM 710 O O . ASP A 1 85 ? -4.961 27.453 16.797 1 98.38 85 ASP A O 1
ATOM 714 N N . GLU A 1 86 ? -3.084 28.281 17.656 1 98.75 86 GLU A N 1
ATOM 715 C CA . GLU A 1 86 ? -2.816 29.141 16.516 1 98.75 86 GLU A CA 1
ATOM 716 C C . GLU A 1 86 ? -2.578 28.312 15.25 1 98.75 86 GLU A C 1
ATOM 718 O O . GLU A 1 86 ? -2.986 28.719 14.156 1 98.75 86 GLU A O 1
ATOM 723 N N . CYS A 1 87 ? -1.913 27.203 15.422 1 98.81 87 CYS A N 1
ATOM 724 C CA . CYS A 1 87 ? -1.676 26.297 14.305 1 98.81 87 CYS A CA 1
ATOM 725 C C . CYS A 1 87 ? -2.99 25.766 13.742 1 98.81 87 CYS A C 1
ATOM 727 O O . CYS A 1 87 ? -3.197 25.781 12.523 1 98.81 87 CYS A O 1
ATOM 729 N N . LEU A 1 88 ? -3.863 25.328 14.617 1 98.88 88 LEU A N 1
ATOM 730 C CA . LEU A 1 88 ? -5.156 24.797 14.188 1 98.88 88 LEU A CA 1
ATOM 731 C C . LEU A 1 88 ? -5.957 25.875 13.453 1 98.88 88 LEU A C 1
ATOM 733 O O . LEU A 1 88 ? -6.582 25.594 12.43 1 98.88 88 LEU A O 1
ATOM 737 N N . GLU A 1 89 ? -5.895 27.094 13.977 1 98.81 89 GLU A N 1
ATOM 738 C CA . GLU A 1 89 ? -6.57 28.203 13.312 1 98.81 89 GLU A CA 1
ATOM 739 C C . GLU A 1 89 ? -5.98 28.469 11.938 1 98.81 89 GLU A C 1
ATOM 741 O O . GLU A 1 89 ? -6.715 28.703 10.977 1 98.81 89 GLU A O 1
ATOM 746 N N . TYR A 1 90 ? -4.727 28.438 11.859 1 98.94 90 TYR A N 1
ATOM 747 C CA . TYR A 1 90 ? -4.031 28.703 10.602 1 98.94 90 TYR A CA 1
ATOM 748 C C . TYR A 1 90 ? -4.383 27.656 9.555 1 98.94 90 TYR A C 1
ATOM 750 O O . TYR A 1 90 ? -4.586 27.984 8.383 1 98.94 90 TYR A O 1
ATOM 758 N N . ILE A 1 91 ? -4.445 26.359 9.977 1 98.94 91 ILE A N 1
ATOM 759 C CA . ILE A 1 91 ? -4.801 25.281 9.047 1 98.94 91 ILE A CA 1
ATOM 760 C C . ILE A 1 91 ? -6.211 25.516 8.508 1 98.94 91 ILE A C 1
ATOM 762 O O . ILE A 1 91 ? -6.457 25.359 7.309 1 98.94 91 ILE A O 1
ATOM 766 N N . GLU A 1 92 ? -7.09 25.922 9.375 1 98.94 92 GLU A N 1
ATOM 767 C CA . GLU A 1 92 ? -8.445 26.219 8.914 1 98.94 92 GLU A CA 1
ATOM 768 C C . GLU A 1 92 ? -8.438 27.375 7.91 1 98.94 92 GLU A C 1
ATOM 770 O O . GLU A 1 92 ? -9.141 27.328 6.898 1 98.94 92 GLU A O 1
ATOM 775 N N . GLU A 1 93 ? -7.691 28.406 8.188 1 98.88 93 GLU A N 1
ATOM 776 C CA . GLU A 1 93 ? -7.578 29.531 7.27 1 98.88 93 GLU A CA 1
ATOM 777 C C . GLU A 1 93 ? -7.059 29.078 5.906 1 98.88 93 GLU A C 1
ATOM 779 O O . GLU A 1 93 ? -7.543 29.531 4.867 1 98.88 93 GLU A O 1
ATOM 784 N N . CYS A 1 94 ? -6.07 28.234 5.914 1 98.88 94 CYS A N 1
ATOM 785 C CA . CYS A 1 94 ? -5.555 27.688 4.664 1 98.88 94 CYS A CA 1
ATOM 786 C C . CYS A 1 94 ? -6.641 26.922 3.912 1 98.88 94 CYS A C 1
ATOM 788 O O . CYS A 1 94 ? -6.766 27.062 2.693 1 98.88 94 CYS A O 1
ATOM 790 N N . MET A 1 95 ? -7.406 26.141 4.695 1 98.88 95 MET A N 1
ATOM 791 C CA . MET A 1 95 ? -8.438 25.328 4.047 1 98.88 95 MET A CA 1
ATOM 792 C C . MET A 1 95 ? -9.539 26.219 3.469 1 98.88 95 MET A C 1
ATOM 794 O O . MET A 1 95 ? -10.125 25.891 2.436 1 98.88 95 MET A O 1
ATOM 798 N N . ILE A 1 96 ? -9.828 27.312 4.121 1 98.75 96 ILE A N 1
ATOM 799 C CA . ILE A 1 96 ? -10.797 28.266 3.6 1 98.75 96 ILE A CA 1
ATOM 800 C C . ILE A 1 96 ? -10.25 28.938 2.342 1 98.75 96 ILE A C 1
ATOM 802 O O . ILE A 1 96 ? -10.945 29.047 1.332 1 98.75 96 ILE A O 1
ATOM 806 N N . LYS A 1 97 ? -9.062 29.297 2.332 1 98.69 97 LYS A N 1
ATOM 807 C CA . LYS A 1 97 ? -8.438 30.062 1.257 1 98.69 97 LYS A CA 1
ATOM 808 C C . LYS A 1 97 ? -8.227 29.203 0.017 1 98.69 97 LYS A C 1
ATOM 810 O O . LYS A 1 97 ? -8.438 29.656 -1.108 1 98.69 97 LYS A O 1
ATOM 815 N N . TYR A 1 98 ? -7.848 27.938 0.21 1 98.5 98 TYR A N 1
ATOM 816 C CA . TYR A 1 98 ? -7.383 27.141 -0.917 1 98.5 98 TYR A CA 1
ATOM 817 C C . TYR A 1 98 ? -8.336 25.984 -1.196 1 98.5 98 TYR A C 1
ATOM 819 O O . TYR A 1 98 ? -8.148 25.234 -2.154 1 98.5 98 TYR A O 1
ATOM 827 N N . GLY A 1 99 ? -9.391 25.875 -0.325 1 97.12 99 GLY A N 1
ATOM 828 C CA . GLY A 1 99 ? -10.312 24.766 -0.465 1 97.12 99 GLY A CA 1
ATOM 829 C C . GLY A 1 99 ? -11.367 24.984 -1.536 1 97.12 99 GLY A C 1
ATOM 830 O O . GLY A 1 99 ? -11.242 25.891 -2.357 1 97.12 99 GLY A O 1
ATOM 831 N N . PRO A 1 100 ? -12.281 24.031 -1.568 1 97.19 100 PRO A N 1
ATOM 832 C CA . PRO A 1 100 ? -12.516 22.969 -0.592 1 97.19 100 PRO A CA 1
ATOM 833 C C . PRO A 1 100 ? -11.547 21.797 -0.756 1 97.19 100 PRO A C 1
ATOM 835 O O . PRO A 1 100 ? -11.039 21.547 -1.855 1 97.19 100 PRO A O 1
ATOM 838 N N . PHE A 1 101 ? -11.242 21.094 0.341 1 97.38 101 PHE A N 1
ATOM 839 C CA . PHE A 1 101 ? -10.398 19.906 0.343 1 97.38 101 PHE A CA 1
ATOM 840 C C . PHE A 1 101 ? -11.227 18.656 0.645 1 97.38 101 PHE A C 1
ATOM 842 O O . PHE A 1 101 ? -12.18 18.719 1.419 1 97.38 101 PHE A O 1
ATOM 849 N N . ASP A 1 102 ? -10.836 17.609 0.028 1 94.69 102 ASP A N 1
ATOM 850 C CA . ASP A 1 102 ? -11.43 16.297 0.318 1 94.69 102 ASP A CA 1
ATOM 851 C C . ASP A 1 102 ? -10.75 15.641 1.518 1 94.69 102 ASP A C 1
ATOM 853 O O . ASP A 1 102 ? -11.375 14.867 2.244 1 94.69 102 ASP A O 1
ATOM 857 N N . GLY A 1 103 ? -9.5 15.891 1.659 1 96.19 103 GLY A N 1
ATOM 858 C CA . GLY A 1 103 ? -8.773 15.211 2.719 1 96.19 103 GLY A CA 1
ATOM 859 C C . GLY A 1 103 ? -7.484 15.914 3.1 1 96.19 103 GLY A C 1
ATOM 860 O O . GLY A 1 103 ? -7.246 17.047 2.693 1 96.19 103 GLY A O 1
ATOM 861 N N . LEU A 1 104 ? -6.715 15.211 3.965 1 97.94 104 LEU A N 1
ATOM 862 C CA . LEU A 1 104 ? -5.422 15.68 4.453 1 97.94 104 LEU A CA 1
ATOM 863 C C . LEU A 1 104 ? -4.328 14.656 4.172 1 97.94 104 LEU A C 1
ATOM 865 O O . LEU A 1 104 ? -4.555 13.453 4.301 1 97.94 104 LEU A O 1
ATOM 869 N N . LEU A 1 105 ? -3.238 15.156 3.727 1 97.75 105 LEU A N 1
ATOM 870 C CA . LEU A 1 105 ? -2.01 14.375 3.631 1 97.75 105 LEU A CA 1
ATOM 871 C C . LEU A 1 105 ? -0.931 14.945 4.543 1 97.75 105 LEU A C 1
ATOM 873 O O . LEU A 1 105 ? -0.577 16.125 4.434 1 97.75 105 LEU A O 1
ATOM 877 N N . GLY A 1 106 ? -0.409 14.094 5.48 1 98.81 106 GLY A N 1
ATOM 878 C CA . GLY A 1 106 ? 0.573 14.594 6.43 1 98.81 106 GLY A CA 1
ATOM 879 C C . GLY A 1 106 ? 1.781 13.695 6.574 1 98.81 106 GLY A C 1
ATOM 880 O O . GLY A 1 106 ? 1.648 12.469 6.574 1 98.81 106 GLY A O 1
ATOM 881 N N . PHE A 1 107 ? 2.9 14.32 6.719 1 98.75 107 PHE A N 1
ATOM 882 C CA . PHE A 1 107 ? 4.133 13.609 7.035 1 98.75 107 PHE A CA 1
ATOM 883 C C . PHE A 1 107 ? 4.641 13.992 8.414 1 98.75 107 PHE A C 1
ATOM 885 O O . PHE A 1 107 ? 4.82 15.172 8.711 1 98.75 107 PHE A O 1
ATOM 892 N N . SER A 1 108 ? 5.012 12.969 9.273 1 98.62 108 SER A N 1
ATOM 893 C CA . SER A 1 108 ? 5.656 13.203 10.562 1 98.62 108 SER A CA 1
ATOM 894 C C . SER A 1 108 ? 4.828 14.133 11.438 1 98.62 108 SER A C 1
ATOM 896 O O . SER A 1 108 ? 3.682 13.828 11.773 1 98.62 108 SER A O 1
ATOM 898 N N . GLN A 1 109 ? 5.266 15.367 11.75 1 98.75 109 GLN A N 1
ATOM 899 C CA . GLN A 1 109 ? 4.457 16.297 12.539 1 98.75 109 GLN A CA 1
ATOM 900 C C . GLN A 1 109 ? 3.148 16.625 11.828 1 98.75 109 GLN A C 1
ATOM 902 O O . GLN A 1 109 ? 2.098 16.719 12.469 1 98.75 109 GLN A O 1
ATOM 907 N N . GLY A 1 110 ? 3.223 16.797 10.516 1 98.88 110 GLY A N 1
ATOM 908 C CA . GLY A 1 110 ? 2.01 16.984 9.734 1 98.88 110 GLY A CA 1
ATOM 909 C C . GLY A 1 110 ? 1.064 15.805 9.797 1 98.88 110 GLY A C 1
ATOM 910 O O . GLY A 1 110 ? -0.155 15.969 9.719 1 98.88 110 GLY A O 1
ATOM 911 N N . GLY A 1 111 ? 1.65 14.594 9.883 1 98.81 111 GLY A N 1
ATOM 912 C CA . GLY A 1 111 ? 0.842 13.398 10.047 1 98.81 111 GLY A CA 1
ATOM 913 C C . GLY A 1 111 ? 0.118 13.344 11.375 1 98.81 111 GLY A C 1
ATOM 914 O O . GLY A 1 111 ? -1.017 12.867 11.453 1 98.81 111 GLY A O 1
ATOM 915 N N . ILE A 1 112 ? 0.737 13.812 12.414 1 98.75 112 ILE A N 1
ATOM 916 C CA . ILE A 1 112 ? 0.116 13.891 13.734 1 98.75 112 ILE A CA 1
ATOM 917 C C . ILE A 1 112 ? -1.091 14.828 13.68 1 98.75 112 ILE A C 1
ATOM 919 O O . ILE A 1 112 ? -2.166 14.492 14.18 1 98.75 112 ILE A O 1
ATOM 923 N N . LEU A 1 113 ? -0.912 15.938 13.039 1 98.88 113 LEU A N 1
ATOM 924 C CA . LEU A 1 113 ? -1.999 16.906 12.891 1 98.88 113 LEU A CA 1
ATOM 925 C C . LEU A 1 113 ? -3.133 16.312 12.055 1 98.88 113 LEU A C 1
ATOM 927 O O . LEU A 1 113 ? -4.297 16.359 12.461 1 98.88 113 LEU A O 1
ATOM 931 N N . ALA A 1 114 ? -2.742 15.727 10.93 1 98.81 114 ALA A N 1
ATOM 932 C CA . ALA A 1 114 ? -3.75 15.18 10.023 1 98.81 114 ALA A CA 1
ATOM 933 C C . ALA A 1 114 ? -4.605 14.133 10.734 1 98.81 114 ALA A C 1
ATOM 935 O O . ALA A 1 114 ? -5.824 14.102 10.57 1 98.81 114 ALA A O 1
ATOM 936 N N . ALA A 1 115 ? -4.023 13.312 11.547 1 98.56 115 ALA A N 1
ATOM 937 C CA . ALA A 1 115 ? -4.719 12.227 12.234 1 98.56 115 ALA A CA 1
ATOM 938 C C . ALA A 1 115 ? -5.676 12.781 13.289 1 98.56 115 ALA A C 1
ATOM 940 O O . ALA A 1 115 ? -6.699 12.164 13.594 1 98.56 115 ALA A O 1
ATOM 941 N N . ALA A 1 116 ? -5.426 13.93 13.828 1 98.75 116 ALA A N 1
ATOM 942 C CA . ALA A 1 116 ? -6.184 14.484 14.945 1 98.75 116 ALA A CA 1
ATOM 943 C C . ALA A 1 116 ? -7.355 15.328 14.453 1 98.75 116 ALA A C 1
ATOM 945 O O . ALA A 1 116 ? -8.383 15.438 15.141 1 98.75 116 ALA A O 1
ATOM 946 N N . LEU A 1 117 ? -7.266 15.852 13.289 1 98.81 117 LEU A N 1
ATOM 947 C CA . LEU A 1 117 ? -8.133 16.938 12.859 1 98.81 117 LEU A CA 1
ATOM 948 C C . LEU A 1 117 ? -9.555 16.453 12.641 1 98.81 117 LEU A C 1
ATOM 950 O O . LEU A 1 117 ? -10.516 17.156 12.969 1 98.81 117 LEU A O 1
ATOM 954 N N . PRO A 1 118 ? -9.766 15.203 12.117 1 98.06 118 PRO A N 1
ATOM 955 C CA . PRO A 1 118 ? -11.164 14.758 12.008 1 98.06 118 PRO A CA 1
ATOM 956 C C . PRO A 1 118 ? -11.883 14.734 13.352 1 98.06 118 PRO A C 1
ATOM 958 O O . PRO A 1 118 ? -13.031 15.172 13.453 1 98.06 118 PRO A O 1
ATOM 961 N N . GLY A 1 119 ? -11.211 14.234 14.367 1 98.19 119 GLY A N 1
ATOM 962 C CA . GLY A 1 119 ? -11.812 14.203 15.688 1 98.19 119 GLY A CA 1
ATOM 963 C C . GLY A 1 119 ? -12.023 15.586 16.281 1 98.19 119 GLY A C 1
ATOM 964 O O . GLY A 1 119 ? -13.078 15.867 16.859 1 98.19 119 GLY A O 1
ATOM 965 N N . LEU A 1 120 ? -11.039 16.453 16.156 1 98.62 120 LEU A N 1
ATOM 966 C CA . LEU A 1 120 ? -11.164 17.828 16.641 1 98.62 120 LEU A CA 1
ATOM 967 C C . LEU A 1 120 ? -12.297 18.547 15.93 1 98.62 120 LEU A C 1
ATOM 969 O O . LEU A 1 120 ? -13 19.359 16.531 1 98.62 120 LEU A O 1
ATOM 973 N N . GLN A 1 121 ? -12.398 18.281 14.633 1 98.56 121 GLN A N 1
ATOM 974 C CA . GLN A 1 121 ? -13.5 18.859 13.875 1 98.56 121 GLN A CA 1
ATOM 975 C C . GLN A 1 121 ? -14.852 18.391 14.406 1 98.56 121 GLN A C 1
ATOM 977 O O . GLN A 1 121 ? -15.766 19.188 14.594 1 98.56 121 GLN A O 1
ATOM 982 N N . GLU A 1 122 ? -14.938 17.125 14.625 1 97.44 122 GLU A N 1
ATOM 983 C CA . GLU A 1 122 ? -16.172 16.531 15.148 1 97.44 122 GLU A CA 1
ATOM 984 C C . GLU A 1 122 ? -16.562 17.172 16.484 1 97.44 122 GLU A C 1
ATOM 986 O O . GLU A 1 122 ? -17.75 17.406 16.734 1 97.44 122 GLU A O 1
ATOM 991 N N . LYS A 1 123 ? -15.617 17.547 17.266 1 97.69 123 LYS A N 1
ATOM 992 C CA . LYS A 1 123 ? -15.852 18.078 18.594 1 97.69 123 LYS A CA 1
ATOM 993 C C . LYS A 1 123 ? -15.992 19.594 18.562 1 97.69 123 LYS A C 1
ATOM 995 O O . LYS A 1 123 ? -16.156 20.234 19.609 1 97.69 123 LYS A O 1
ATOM 1000 N N . GLY A 1 124 ? -15.773 20.172 17.391 1 97.69 124 GLY A N 1
ATOM 1001 C CA . GLY A 1 124 ? -15.93 21.609 17.25 1 97.69 124 GLY A CA 1
ATOM 1002 C C . GLY A 1 124 ? -14.711 22.391 17.719 1 97.69 124 GLY A C 1
ATOM 1003 O O . GLY A 1 124 ? -14.805 23.578 17.984 1 97.69 124 GLY A O 1
ATOM 1004 N N . VAL A 1 125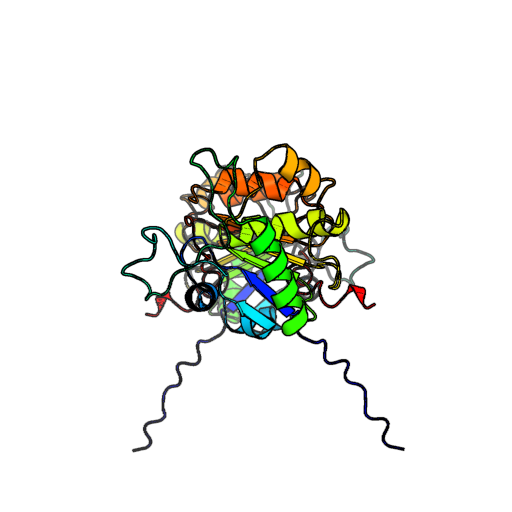 ? -13.641 21.719 17.812 1 98.06 125 VAL A N 1
ATOM 1005 C CA . VAL A 1 125 ? -12.43 22.344 18.328 1 98.06 125 VAL A CA 1
ATOM 1006 C C . VAL A 1 125 ? -11.625 22.969 17.188 1 98.06 125 VAL A C 1
ATOM 1008 O O . VAL A 1 125 ? -10.953 23.984 17.375 1 98.06 125 VAL A O 1
ATOM 1011 N N . ALA A 1 126 ? -11.641 22.391 16.031 1 98.62 126 ALA A N 1
ATOM 1012 C CA . ALA A 1 126 ? -10.898 22.859 14.867 1 98.62 126 ALA A CA 1
ATOM 1013 C C . ALA A 1 126 ? -11.695 22.625 13.586 1 98.62 126 ALA A C 1
ATOM 1015 O O . ALA A 1 126 ? -12.617 21.812 13.562 1 98.62 126 ALA A O 1
ATOM 1016 N N . LEU A 1 127 ? -11.375 23.359 12.578 1 98.75 127 LEU A N 1
ATOM 1017 C CA . LEU A 1 127 ? -11.945 23.188 11.242 1 98.75 127 LEU A CA 1
ATOM 1018 C C . LEU A 1 127 ? -13.461 23.312 11.289 1 98.75 127 LEU A C 1
ATOM 1020 O O . LEU A 1 127 ? -14.164 22.516 10.664 1 98.75 127 LEU A O 1
ATOM 1024 N N . THR A 1 128 ? -13.953 24.188 12.008 1 98.31 128 THR A N 1
ATOM 1025 C CA . THR A 1 128 ? -15.391 24.328 12.211 1 98.31 128 THR A CA 1
ATOM 1026 C C . THR A 1 128 ? -16.047 25.047 11.039 1 98.31 128 THR A C 1
ATOM 1028 O O . THR A 1 128 ? -17.266 25 10.867 1 98.31 128 THR A O 1
ATOM 1031 N N . ASN A 1 129 ? -15.25 25.688 10.195 1 98.38 129 ASN A N 1
ATOM 1032 C CA . ASN A 1 129 ? -15.805 26.516 9.125 1 98.38 129 ASN A CA 1
ATOM 1033 C C . ASN A 1 129 ? -15.453 25.953 7.746 1 98.38 129 ASN A C 1
ATOM 1035 O O . ASN A 1 129 ? -15.438 26.688 6.758 1 98.38 129 ASN A O 1
ATOM 1039 N N . VAL A 1 130 ? -15.055 24.688 7.684 1 98.69 130 VAL A N 1
ATOM 1040 C CA . VAL A 1 130 ? -14.742 24.031 6.418 1 98.69 130 VAL A CA 1
ATOM 1041 C C . VAL A 1 130 ? -15.445 22.688 6.344 1 98.69 130 VAL A C 1
ATOM 1043 O O . VAL A 1 130 ? -15.914 22.156 7.359 1 98.69 130 VAL A O 1
ATOM 1046 N N . PRO A 1 131 ? -15.617 22.125 5.129 1 97.88 131 PRO A N 1
ATOM 1047 C CA . PRO A 1 131 ? -16.25 20.812 5.008 1 97.88 131 PRO A CA 1
ATOM 1048 C C . PRO A 1 131 ? -15.5 19.734 5.793 1 97.88 131 PRO A C 1
ATOM 1050 O O . PRO A 1 131 ? -14.305 19.859 6.059 1 97.88 131 PRO A O 1
ATOM 1053 N N . LYS A 1 132 ? -16.203 18.703 6.09 1 97.62 132 LYS A N 1
ATOM 1054 C CA . LYS A 1 132 ? -15.648 17.578 6.828 1 97.62 132 LYS A CA 1
ATOM 1055 C C . LYS A 1 132 ? -14.492 16.922 6.074 1 97.62 132 LYS A C 1
ATOM 1057 O O . LYS A 1 132 ? -14.555 16.781 4.852 1 97.62 132 LYS A O 1
ATOM 1062 N N . VAL A 1 133 ? -13.508 16.562 6.82 1 97.25 133 VAL A N 1
ATOM 1063 C CA . VAL A 1 133 ? -12.406 15.797 6.25 1 97.25 133 VAL A CA 1
ATOM 1064 C C . VAL A 1 133 ? -12.906 14.414 5.84 1 97.25 133 VAL A C 1
ATOM 1066 O O . VAL A 1 133 ? -13.477 13.688 6.656 1 97.25 133 VAL A O 1
ATOM 1069 N N . LYS A 1 134 ? -12.57 14.07 4.617 1 94.19 134 LYS A N 1
ATOM 1070 C CA . LYS A 1 134 ? -13.156 12.844 4.094 1 94.19 134 LYS A CA 1
ATOM 1071 C C . LYS A 1 134 ? -12.117 11.734 3.986 1 94.19 134 LYS A C 1
ATOM 1073 O O . LYS A 1 134 ? -12.461 10.555 3.926 1 94.19 134 LYS A O 1
ATOM 1078 N N . PHE A 1 135 ? -10.844 12.141 3.91 1 93.19 135 PHE A N 1
ATOM 1079 C CA . PHE A 1 135 ? -9.773 11.172 3.666 1 93.19 135 PHE A CA 1
ATOM 1080 C C . PHE A 1 135 ? -8.5 11.578 4.395 1 93.19 135 PHE A C 1
ATOM 1082 O O . PHE A 1 135 ? -8.203 12.773 4.52 1 93.19 135 PHE A O 1
ATOM 1089 N N . LEU A 1 136 ? -7.832 10.516 4.746 1 95.75 136 LEU A N 1
ATOM 1090 C CA . LEU A 1 136 ? -6.531 10.758 5.363 1 95.75 136 LEU A CA 1
ATOM 1091 C C . LEU A 1 136 ? -5.441 9.953 4.664 1 95.75 136 LEU A C 1
ATOM 1093 O O . LEU A 1 136 ? -5.645 8.781 4.328 1 95.75 136 LEU A O 1
ATOM 1097 N N . ILE A 1 137 ? -4.375 10.594 4.387 1 95.56 137 ILE A N 1
ATOM 1098 C CA . ILE A 1 137 ? -3.109 9.945 4.062 1 95.56 137 ILE A CA 1
ATOM 1099 C C . ILE A 1 137 ? -2.053 10.328 5.098 1 95.56 137 ILE A C 1
ATOM 1101 O O . ILE A 1 137 ? -1.653 11.492 5.18 1 95.56 137 ILE A O 1
ATOM 1105 N N . ILE A 1 138 ? -1.593 9.352 5.844 1 97.62 138 ILE A N 1
ATOM 1106 C CA . ILE A 1 138 ? -0.677 9.617 6.945 1 97.62 138 ILE A CA 1
ATOM 1107 C C . ILE A 1 138 ? 0.643 8.891 6.711 1 97.62 138 ILE A C 1
ATOM 1109 O O . ILE A 1 138 ? 0.662 7.664 6.547 1 97.62 138 ILE A O 1
ATOM 1113 N N . ILE A 1 139 ? 1.717 9.602 6.727 1 97.69 139 ILE A N 1
ATOM 1114 C CA . ILE A 1 139 ? 3.059 9.062 6.547 1 97.69 139 ILE A CA 1
ATOM 1115 C C . ILE A 1 139 ? 3.904 9.352 7.785 1 97.69 139 ILE A C 1
ATOM 1117 O O . ILE A 1 139 ? 4.211 10.508 8.078 1 97.69 139 ILE A O 1
ATOM 1121 N N . GLY A 1 140 ? 4.242 8.312 8.492 1 97.94 140 GLY A N 1
ATOM 1122 C CA . GLY A 1 140 ? 5.113 8.469 9.648 1 97.94 140 GLY A CA 1
ATOM 1123 C C . GLY A 1 140 ? 4.508 9.32 10.742 1 97.94 140 GLY A C 1
ATOM 1124 O O . GLY A 1 140 ? 5.211 10.109 11.383 1 97.94 140 GLY A O 1
ATOM 1125 N N . GLY A 1 141 ? 3.236 9.289 10.984 1 98 141 GLY A N 1
ATOM 1126 C CA . GLY A 1 141 ? 2.564 10.109 11.977 1 98 141 GLY A CA 1
ATOM 1127 C C . GLY A 1 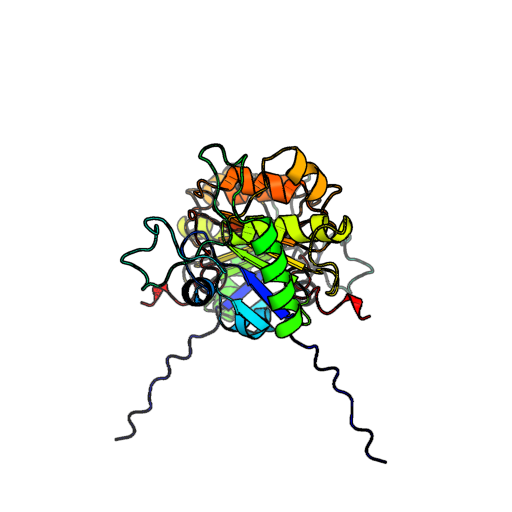141 ? 2.408 9.414 13.312 1 98 141 GLY A C 1
ATOM 1128 O O . GLY A 1 141 ? 3.18 8.516 13.648 1 98 141 GLY A O 1
ATOM 1129 N N . GLY A 1 142 ? 1.514 9.953 14.125 1 98 142 GLY A N 1
ATOM 1130 C CA . GLY A 1 142 ? 1.195 9.469 15.453 1 98 142 GLY A CA 1
ATOM 1131 C C . GLY A 1 142 ? 0.047 10.219 16.109 1 98 142 GLY A C 1
ATOM 1132 O O . GLY A 1 142 ? -0.591 11.055 15.469 1 98 142 GLY A O 1
ATOM 1133 N N . LYS A 1 143 ? -0.176 9.906 17.391 1 98.06 143 LYS A N 1
ATOM 1134 C CA . LYS A 1 143 ? -1.224 10.57 18.156 1 98.06 143 LYS A CA 1
ATOM 1135 C C . LYS A 1 143 ? -0.636 11.633 19.094 1 98.06 143 LYS A C 1
ATOM 1137 O O . LYS A 1 143 ? 0.506 11.508 19.531 1 98.06 143 LYS A O 1
ATOM 1142 N N . PHE A 1 144 ? -1.502 12.609 19.312 1 98.19 144 PHE A N 1
ATOM 1143 C CA . PHE A 1 144 ? -1.178 13.477 20.438 1 98.19 144 PHE A CA 1
ATOM 1144 C C . PHE A 1 144 ? -1.213 12.695 21.75 1 98.19 144 PHE A C 1
ATOM 1146 O O . PHE A 1 144 ? -2.062 11.82 21.922 1 98.19 144 PHE A O 1
ATOM 1153 N N . LYS A 1 145 ? -0.387 13.109 22.656 1 96.31 145 LYS A N 1
ATOM 1154 C CA . LYS A 1 145 ? -0.227 12.297 23.859 1 96.31 145 LYS A CA 1
ATOM 1155 C C . LYS A 1 145 ? -0.876 12.969 25.062 1 96.31 145 LYS A C 1
ATOM 1157 O O . LYS A 1 145 ? -1.187 12.305 26.062 1 96.31 145 LYS A O 1
ATOM 1162 N N . SER A 1 146 ? -0.993 14.289 25.062 1 96.5 146 SER A N 1
ATOM 1163 C CA . SER A 1 146 ? -1.685 14.969 26.156 1 96.5 146 SER A CA 1
ATOM 1164 C C . SER A 1 146 ? -3.074 14.383 26.375 1 96.5 146 SER A C 1
ATOM 1166 O O . SER A 1 146 ? -3.887 14.328 25.453 1 96.5 146 SER A O 1
ATOM 1168 N N . PRO A 1 147 ? -3.352 13.961 27.562 1 95 147 PRO A N 1
ATOM 1169 C CA . PRO A 1 147 ? -4.645 13.312 27.766 1 95 147 PRO A CA 1
ATOM 1170 C C . PRO A 1 147 ? -5.824 14.195 27.375 1 95 147 PRO A C 1
ATOM 1172 O O . PRO A 1 147 ? -6.762 13.727 26.719 1 95 147 PRO A O 1
ATOM 1175 N N . SER A 1 148 ? -5.762 15.438 27.75 1 95.12 148 SER A N 1
ATOM 1176 C CA . SER A 1 148 ? -6.867 16.344 27.453 1 95.12 148 SER A CA 1
ATOM 1177 C C . SER A 1 148 ? -7.035 16.531 25.953 1 95.12 148 SER A C 1
ATOM 1179 O O . SER A 1 148 ? -8.164 16.562 25.453 1 95.12 148 SER A O 1
ATOM 1181 N N . LEU A 1 149 ? -5.945 16.688 25.25 1 97.06 149 LEU A N 1
ATOM 1182 C CA . LEU A 1 149 ? -6.027 16.859 23.812 1 97.06 149 LEU A CA 1
ATOM 1183 C C . LEU A 1 149 ? -6.41 15.555 23.125 1 97.06 149 LEU A C 1
ATOM 1185 O O . LEU A 1 149 ? -7.207 15.555 22.188 1 97.06 149 LEU A O 1
ATOM 1189 N N . ALA A 1 150 ? -5.828 14.477 23.609 1 96.75 150 ALA A N 1
ATOM 1190 C CA . ALA A 1 150 ? -6.109 13.164 23.031 1 96.75 150 ALA A CA 1
ATOM 1191 C C . ALA A 1 150 ? -7.598 12.836 23.125 1 96.75 150 ALA A C 1
ATOM 1193 O O . ALA A 1 150 ? -8.172 12.273 22.188 1 96.75 150 ALA A O 1
ATOM 1194 N N . GLU A 1 151 ? -8.219 13.18 24.188 1 96.69 151 GLU A N 1
ATOM 1195 C CA . GLU A 1 151 ? -9.648 12.93 24.375 1 96.69 151 GLU A CA 1
ATOM 1196 C C . GLU A 1 151 ? -10.477 13.664 23.328 1 96.69 151 GLU A C 1
ATOM 1198 O O . GLU A 1 151 ? -11.484 13.141 22.844 1 96.69 151 GLU A O 1
ATOM 1203 N N . LYS A 1 152 ? -10.062 14.812 22.984 1 97.44 152 LYS A N 1
ATOM 1204 C CA . LYS A 1 152 ? -10.789 15.617 22 1 97.44 152 LYS A CA 1
ATOM 1205 C C . LYS A 1 152 ? -10.453 15.18 20.578 1 97.44 152 LYS A C 1
ATOM 1207 O O . LYS A 1 152 ? -11.312 15.188 19.703 1 97.44 152 LYS A O 1
ATOM 1212 N N . ALA A 1 153 ? -9.188 14.828 20.344 1 97.94 153 ALA A N 1
ATOM 1213 C CA . ALA A 1 153 ? -8.688 14.523 19 1 97.94 153 ALA A CA 1
ATOM 1214 C C . ALA A 1 153 ? -9.133 13.133 18.562 1 97.94 153 ALA A C 1
ATOM 1216 O O . ALA A 1 153 ? -9.297 12.883 17.359 1 97.94 153 ALA A O 1
ATOM 1217 N N . TYR A 1 154 ? -9.344 12.289 19.531 1 97.69 154 TYR A N 1
ATOM 1218 C CA . TYR A 1 154 ? -9.68 10.906 19.219 1 97.69 154 TYR A CA 1
ATOM 1219 C C . TYR A 1 154 ? -10.875 10.438 20.047 1 97.69 154 TYR A C 1
ATOM 1221 O O . TYR A 1 154 ? -10.781 9.445 20.766 1 97.69 154 TYR A O 1
ATOM 1229 N N . PRO A 1 155 ? -11.992 11.078 19.922 1 93.31 155 PRO A N 1
ATOM 1230 C CA . PRO A 1 155 ? -13.164 10.766 20.734 1 93.31 155 PRO A CA 1
ATOM 1231 C C . PRO A 1 155 ? -13.805 9.43 20.375 1 93.31 155 PRO A C 1
ATOM 1233 O O . PRO A 1 155 ? -14.461 8.805 21.203 1 93.31 155 PRO A O 1
ATOM 1236 N N . SER A 1 156 ? -13.758 9.039 19.141 1 92.12 156 SER A N 1
ATOM 1237 C CA . SER A 1 156 ? -14.227 7.797 18.547 1 92.12 156 SER A CA 1
ATOM 1238 C C . SER A 1 156 ? -13.305 7.344 17.422 1 92.12 156 SER A C 1
ATOM 1240 O O . SER A 1 156 ? -12.445 8.109 16.969 1 92.12 156 SER A O 1
ATOM 1242 N N . PRO A 1 157 ? -13.398 6.148 17.094 1 95.06 157 PRO A N 1
ATOM 1243 C CA . PRO A 1 157 ? -12.57 5.723 15.961 1 95.06 157 PRO A CA 1
ATOM 1244 C C . PRO A 1 157 ? -12.727 6.633 14.742 1 95.06 157 PRO A C 1
ATOM 1246 O O . PRO A 1 157 ? -13.828 7.117 14.469 1 95.06 157 PRO A O 1
ATOM 1249 N N . ILE A 1 158 ? -11.664 6.91 14.148 1 94.69 158 ILE A N 1
ATOM 1250 C CA . ILE A 1 158 ? -11.664 7.676 12.906 1 94.69 158 ILE A CA 1
ATOM 1251 C C . ILE A 1 158 ? -12.367 6.875 11.812 1 94.69 158 ILE A C 1
ATOM 1253 O O . ILE A 1 158 ? -11.891 5.805 11.422 1 94.69 158 ILE A O 1
ATOM 1257 N N . THR A 1 159 ? -13.422 7.41 11.266 1 93.38 159 THR A N 1
ATOM 1258 C CA . THR A 1 159 ? -14.258 6.605 10.383 1 93.38 159 THR A CA 1
ATOM 1259 C C . THR A 1 159 ? -13.984 6.941 8.922 1 93.38 159 THR A C 1
ATOM 1261 O O . THR A 1 159 ? -14.359 6.184 8.023 1 93.38 159 THR A O 1
ATOM 1264 N N . CYS A 1 160 ? -13.414 8.125 8.711 1 91.75 160 CYS A N 1
ATOM 1265 C CA . CYS A 1 160 ? -13.141 8.406 7.305 1 91.75 160 CYS A CA 1
ATOM 1266 C C . CYS A 1 160 ? -12.055 7.48 6.77 1 91.75 160 CYS A C 1
ATOM 1268 O O . CYS A 1 160 ? -11.148 7.09 7.504 1 91.75 160 CYS A O 1
ATOM 1270 N N . PRO A 1 161 ? -12.148 7.137 5.508 1 92.44 161 PRO A N 1
ATOM 1271 C CA . PRO A 1 161 ? -11.109 6.293 4.906 1 92.44 161 PRO A CA 1
ATOM 1272 C C . PRO A 1 161 ? -9.703 6.852 5.113 1 92.44 161 PRO A C 1
ATOM 1274 O O . PRO A 1 161 ? -9.492 8.062 5.016 1 92.44 161 PRO A O 1
ATOM 1277 N N . SER A 1 162 ? -8.812 5.922 5.449 1 93.62 162 SER A N 1
ATOM 1278 C CA . SER A 1 162 ? -7.457 6.371 5.754 1 93.62 162 SER A CA 1
ATOM 1279 C C . SER A 1 162 ? -6.418 5.414 5.18 1 93.62 162 SER A C 1
ATOM 1281 O O . SER A 1 162 ? -6.621 4.199 5.172 1 93.62 162 SER A O 1
ATOM 1283 N N . LEU A 1 163 ? -5.422 5.98 4.664 1 94.31 163 LEU A N 1
ATOM 1284 C CA . LEU A 1 163 ? -4.238 5.285 4.168 1 94.31 163 LEU A CA 1
ATOM 1285 C C . LEU A 1 163 ? -3.01 5.648 4.996 1 94.31 163 LEU A C 1
ATOM 1287 O O . LEU A 1 163 ? -2.713 6.832 5.188 1 94.31 163 LEU A O 1
ATOM 1291 N N . HIS A 1 164 ? -2.303 4.633 5.449 1 95.88 164 HIS A N 1
ATOM 1292 C CA . HIS A 1 164 ? -1.152 4.844 6.324 1 95.88 164 HIS A CA 1
ATOM 1293 C C . HIS A 1 164 ? 0.102 4.195 5.75 1 95.88 164 HIS A C 1
ATOM 1295 O O . HIS A 1 164 ? 0.049 3.074 5.238 1 95.88 164 HIS A O 1
ATOM 1301 N N . PHE A 1 165 ? 1.163 4.875 5.793 1 95.38 165 PHE A N 1
ATOM 1302 C CA . PHE A 1 165 ? 2.475 4.332 5.461 1 95.38 165 PHE A CA 1
ATOM 1303 C C . PHE A 1 165 ? 3.318 4.156 6.719 1 95.38 165 PHE A C 1
ATOM 1305 O O . PHE A 1 165 ? 3.59 5.125 7.43 1 95.38 165 PHE A O 1
ATOM 1312 N N . LEU A 1 166 ? 3.711 2.938 6.953 1 97.06 166 LEU A N 1
ATOM 1313 C CA . LEU A 1 166 ? 4.48 2.582 8.141 1 97.06 166 LEU A CA 1
ATOM 1314 C C . LEU A 1 166 ? 5.84 2.012 7.75 1 97.06 166 LEU A C 1
ATOM 1316 O O . LEU A 1 166 ? 5.918 0.957 7.117 1 97.06 166 LEU A O 1
ATOM 1320 N N . GLY A 1 167 ? 6.898 2.73 8.094 1 96.88 167 GLY A N 1
ATOM 1321 C CA . GLY A 1 167 ? 8.242 2.223 7.895 1 96.88 167 GLY A CA 1
ATOM 1322 C C . GLY A 1 167 ? 8.68 1.237 8.961 1 96.88 167 GLY A C 1
ATOM 1323 O O . GLY A 1 167 ? 8.578 1.523 10.156 1 96.88 167 GLY A O 1
ATOM 1324 N N . GLU A 1 168 ? 9.203 0.122 8.531 1 96 168 GLU A N 1
ATOM 1325 C CA . GLU A 1 168 ? 9.617 -0.916 9.477 1 96 168 GLU A CA 1
ATOM 1326 C C . GLU A 1 168 ? 10.773 -0.442 10.344 1 96 168 GLU A C 1
ATOM 1328 O O . GLU A 1 168 ? 10.891 -0.836 11.508 1 96 168 GLU A O 1
ATOM 1333 N N . LYS A 1 169 ? 11.578 0.42 9.812 1 97.19 169 LYS A N 1
ATOM 1334 C CA . LYS A 1 169 ? 12.734 0.935 10.547 1 97.19 169 LYS A CA 1
ATOM 1335 C C . LYS A 1 169 ? 12.492 2.365 11.016 1 97.19 169 LYS A C 1
ATOM 1337 O O . LYS A 1 169 ? 13.438 3.084 11.344 1 97.19 169 LYS A O 1
ATOM 1342 N N . ASP A 1 170 ? 11.242 2.803 10.961 1 98.25 170 ASP A N 1
ATOM 1343 C CA . ASP A 1 170 ? 10.859 4.133 11.422 1 98.25 170 ASP A CA 1
ATOM 1344 C C . ASP A 1 170 ? 10.844 4.199 12.953 1 98.25 170 ASP A C 1
ATOM 1346 O O . ASP A 1 170 ? 10.148 3.424 13.609 1 98.25 170 ASP A O 1
ATOM 1350 N N . PHE A 1 171 ? 11.562 5.172 13.539 1 97.62 171 PHE A N 1
ATOM 1351 C CA . PHE A 1 171 ? 11.562 5.336 14.984 1 97.62 171 PHE A CA 1
ATOM 1352 C C . PHE A 1 171 ? 10.18 5.742 15.484 1 97.62 171 PHE A C 1
ATOM 1354 O O . PHE A 1 171 ? 9.898 5.652 16.672 1 97.62 171 PHE A O 1
ATOM 1361 N N . MET A 1 172 ? 9.344 6.207 14.547 1 97.06 172 MET A N 1
ATOM 1362 C CA . MET A 1 172 ? 7.977 6.598 14.891 1 97.06 172 MET A CA 1
ATOM 1363 C C . MET A 1 172 ? 7.012 5.438 14.688 1 97.06 172 MET A C 1
ATOM 1365 O O . MET A 1 172 ? 5.797 5.605 14.812 1 97.06 172 MET A O 1
ATOM 1369 N N . LYS A 1 173 ? 7.48 4.266 14.328 1 98.12 173 LYS A N 1
ATOM 1370 C CA . LYS A 1 173 ? 6.633 3.141 13.945 1 98.12 173 LYS A CA 1
ATOM 1371 C C . LYS A 1 173 ? 5.582 2.852 15.008 1 98.12 173 LYS A C 1
ATOM 1373 O O . LYS A 1 173 ? 4.406 2.656 14.688 1 98.12 173 LYS A O 1
ATOM 1378 N N . ALA A 1 174 ? 5.941 2.826 16.312 1 97.94 174 ALA A N 1
ATOM 1379 C CA . ALA A 1 174 ? 5.016 2.516 17.391 1 97.94 174 ALA A CA 1
ATOM 1380 C C . ALA A 1 174 ? 3.889 3.543 17.469 1 97.94 174 ALA A C 1
ATOM 1382 O O . ALA A 1 174 ? 2.736 3.195 17.734 1 97.94 174 ALA A O 1
ATOM 1383 N N . PHE A 1 175 ? 4.195 4.77 17.25 1 97.5 175 PHE A N 1
ATOM 1384 C CA . PHE A 1 175 ? 3.209 5.84 17.297 1 97.5 175 PHE A CA 1
ATOM 1385 C C . PHE A 1 175 ? 2.25 5.75 16.109 1 97.5 175 PHE A C 1
ATOM 1387 O O . PHE A 1 175 ? 1.053 6 16.266 1 97.5 175 PHE A O 1
ATOM 1394 N N . GLY A 1 176 ? 2.85 5.441 14.938 1 98.12 176 GLY A N 1
ATOM 1395 C CA . GLY A 1 176 ? 2.002 5.195 13.781 1 98.12 176 GLY A CA 1
ATOM 1396 C C . GLY A 1 176 ? 0.995 4.082 14 1 98.12 176 GLY A C 1
ATOM 1397 O O . GLY A 1 176 ? -0.163 4.199 13.594 1 98.12 176 GLY A O 1
ATOM 1398 N N . LYS A 1 177 ? 1.409 3.02 14.641 1 98.06 177 LYS A N 1
ATOM 1399 C CA . LYS A 1 177 ? 0.523 1.898 14.938 1 98.06 177 LYS A CA 1
ATOM 1400 C C . LYS A 1 177 ? -0.634 2.332 15.836 1 98.06 177 LYS A C 1
ATOM 1402 O O . LYS A 1 177 ? -1.761 1.86 15.672 1 98.06 177 LYS A O 1
ATOM 1407 N N . GLU A 1 178 ? -0.378 3.221 16.75 1 97.56 178 GLU A N 1
ATOM 1408 C CA . GLU A 1 178 ? -1.424 3.725 17.641 1 97.56 178 GLU A CA 1
ATOM 1409 C C . GLU A 1 178 ? -2.514 4.445 16.859 1 97.56 178 GLU A C 1
ATOM 1411 O O . GLU A 1 178 ? -3.701 4.293 17.141 1 97.56 178 GLU A O 1
ATOM 1416 N N . VAL A 1 179 ? -2.09 5.227 15.875 1 97.44 179 VAL A N 1
ATOM 1417 C CA . VAL A 1 179 ? -3.055 5.934 15.039 1 97.44 179 VAL A CA 1
ATOM 1418 C C . VAL A 1 179 ? -3.912 4.93 14.273 1 97.44 179 VAL A C 1
ATOM 1420 O O . VAL A 1 179 ? -5.137 5.051 14.234 1 97.44 179 VAL A O 1
ATOM 1423 N N . ILE A 1 180 ? -3.232 3.994 13.688 1 97.06 180 ILE A N 1
ATOM 1424 C CA . ILE A 1 180 ? -3.889 2.994 12.852 1 97.06 180 ILE A CA 1
ATOM 1425 C C . ILE A 1 180 ? -4.949 2.258 13.664 1 97.06 180 ILE A C 1
ATOM 1427 O O . ILE A 1 180 ? -6.059 2.018 13.18 1 97.06 180 ILE A O 1
ATOM 1431 N N . GLU A 1 181 ? -4.68 1.99 14.945 1 96.75 181 GLU A N 1
ATOM 1432 C CA . GLU A 1 181 ? -5.602 1.279 15.828 1 96.75 181 GLU A CA 1
ATOM 1433 C C . GLU A 1 181 ? -6.852 2.107 16.109 1 96.75 181 GLU A C 1
ATOM 1435 O O . GLU A 1 181 ? -7.883 1.567 16.516 1 96.75 181 GLU A O 1
ATOM 1440 N N . THR A 1 182 ? -6.766 3.379 15.836 1 96.5 182 THR A N 1
ATOM 1441 C CA . THR A 1 182 ? -7.887 4.277 16.094 1 96.5 182 THR A CA 1
ATOM 1442 C C . THR A 1 182 ? -8.711 4.492 14.836 1 96.5 182 THR A C 1
ATOM 1444 O O . THR A 1 182 ? -9.68 5.262 14.844 1 96.5 182 THR A O 1
ATOM 1447 N N . CYS A 1 183 ? -8.406 3.863 13.766 1 96.56 183 CYS A N 1
ATOM 1448 C CA . CYS A 1 183 ? -9.086 4.074 12.492 1 96.56 183 CYS A CA 1
ATOM 1449 C C . CYS A 1 183 ? -9.984 2.887 12.148 1 96.56 183 CYS A C 1
ATOM 1451 O O . CYS A 1 183 ? -9.633 1.739 12.43 1 96.56 183 CYS A O 1
ATOM 1453 N N . VAL A 1 184 ? -11.086 3.18 11.609 1 95.12 184 VAL A N 1
ATOM 1454 C CA . VAL A 1 184 ? -11.977 2.139 11.102 1 95.12 184 VAL A CA 1
ATOM 1455 C C . VAL A 1 184 ? -11.492 1.674 9.727 1 95.12 184 VAL A C 1
ATOM 1457 O O . VAL A 1 184 ? -11.359 2.48 8.805 1 95.12 184 VAL A O 1
ATOM 1460 N N . GLU A 1 185 ? -11.18 0.438 9.586 1 91 185 GLU A N 1
ATOM 1461 C CA . GLU A 1 185 ? -10.836 -0.245 8.344 1 91 185 GLU A CA 1
ATOM 1462 C C . GLU A 1 185 ? -9.766 0.517 7.574 1 91 185 GLU A C 1
ATOM 1464 O O . GLU A 1 185 ? -9.93 0.8 6.383 1 91 185 GLU A O 1
ATOM 1469 N N . PRO A 1 186 ? -8.656 0.811 8.195 1 94.12 186 PRO A N 1
ATOM 1470 C CA . PRO A 1 186 ? -7.57 1.508 7.5 1 94.12 186 PRO A CA 1
ATOM 1471 C C . PRO A 1 186 ? -6.867 0.624 6.473 1 94.12 186 PRO A C 1
ATOM 1473 O O . PRO A 1 186 ? -6.895 -0.604 6.586 1 94.12 186 PRO A O 1
ATOM 1476 N N . VAL A 1 187 ? -6.359 1.225 5.469 1 93 187 VAL A N 1
ATOM 1477 C CA . VAL A 1 187 ? -5.371 0.585 4.609 1 93 187 VAL A CA 1
ATOM 1478 C C . VAL A 1 187 ? -3.965 0.971 5.059 1 93 187 VAL A C 1
ATOM 1480 O O . VAL A 1 187 ? -3.684 2.148 5.293 1 93 187 VAL A O 1
ATOM 1483 N N . VAL A 1 188 ? -3.082 -0.042 5.227 1 94.5 188 VAL A N 1
ATOM 1484 C CA . VAL A 1 188 ? -1.759 0.216 5.781 1 94.5 188 VAL A CA 1
ATOM 1485 C C . VAL A 1 188 ? -0.688 -0.341 4.848 1 94.5 188 VAL A C 1
ATOM 1487 O O . VAL A 1 188 ? -0.722 -1.52 4.484 1 94.5 188 VAL A O 1
ATOM 1490 N N . VAL A 1 189 ? 0.173 0.47 4.441 1 93.31 189 VAL A N 1
ATOM 1491 C CA . VAL A 1 189 ? 1.339 0.07 3.662 1 93.31 189 VAL A CA 1
ATOM 1492 C C . VAL A 1 189 ? 2.566 -0.005 4.566 1 93.31 189 VAL A C 1
ATOM 1494 O O . VAL A 1 189 ? 3.02 1.014 5.094 1 93.31 189 VAL A O 1
ATOM 1497 N N . HIS A 1 190 ? 3.131 -1.199 4.719 1 94.94 190 HIS A N 1
ATOM 1498 C CA . HIS A 1 190 ? 4.402 -1.4 5.406 1 94.94 190 HIS A CA 1
ATOM 1499 C C . HIS A 1 190 ? 5.566 -1.379 4.422 1 94.94 190 HIS A C 1
ATOM 1501 O O . HIS A 1 190 ? 5.539 -2.076 3.406 1 94.94 190 HIS A O 1
ATOM 1507 N N . HIS A 1 191 ? 6.523 -0.551 4.672 1 93.62 191 HIS A N 1
ATOM 1508 C CA . HIS A 1 191 ? 7.719 -0.48 3.84 1 93.62 191 HIS A CA 1
ATOM 1509 C C . HIS A 1 191 ? 8.984 -0.631 4.68 1 93.62 191 HIS A C 1
ATOM 1511 O O . HIS A 1 191 ? 8.969 -0.375 5.887 1 93.62 191 HIS A O 1
ATOM 1517 N N . PRO A 1 192 ? 10.117 -1.03 4.039 1 92.94 192 PRO A N 1
ATOM 1518 C CA . PRO A 1 192 ? 11.273 -1.444 4.832 1 92.94 192 PRO A CA 1
ATOM 1519 C C . PRO A 1 192 ? 12.148 -0.267 5.258 1 92.94 192 PRO A C 1
ATOM 1521 O O . PRO A 1 192 ? 13.156 -0.459 5.941 1 92.94 192 PRO A O 1
ATOM 1524 N N . LYS A 1 193 ? 11.828 0.927 5.008 1 94.38 193 LYS A N 1
ATOM 1525 C CA . LYS A 1 193 ? 12.688 2.084 5.242 1 94.38 193 LYS A CA 1
ATOM 1526 C C . LYS A 1 193 ? 12.398 2.711 6.605 1 94.38 193 LYS A C 1
ATOM 1528 O O . LYS A 1 193 ? 11.633 2.162 7.398 1 94.38 193 LYS A O 1
ATOM 1533 N N . GLY A 1 194 ? 13.148 3.721 6.875 1 96.69 194 GLY A N 1
ATOM 1534 C CA . GLY A 1 194 ? 13 4.457 8.117 1 96.69 194 GLY A CA 1
ATOM 1535 C C . GLY A 1 194 ? 11.984 5.582 8.031 1 96.69 194 GLY A C 1
ATOM 1536 O O . GLY A 1 194 ? 10.945 5.434 7.387 1 96.69 194 GLY A O 1
ATOM 1537 N N . HIS A 1 195 ? 12.234 6.691 8.797 1 97.5 195 HIS A N 1
ATOM 1538 C CA . HIS A 1 195 ? 11.328 7.828 8.883 1 97.5 195 HIS A CA 1
ATOM 1539 C C . HIS A 1 195 ? 11.422 8.703 7.637 1 97.5 195 HIS A C 1
ATOM 1541 O O . HIS A 1 195 ? 12.156 9.688 7.621 1 97.5 195 HIS A O 1
ATOM 1547 N N . THR A 1 196 ? 10.719 8.336 6.57 1 96.56 196 THR A N 1
ATOM 1548 C CA . THR A 1 196 ? 10.781 8.992 5.266 1 96.56 196 THR A CA 1
ATOM 1549 C C . THR A 1 196 ? 9.477 8.789 4.496 1 96.56 196 THR A C 1
ATOM 1551 O O . THR A 1 196 ? 8.703 7.879 4.805 1 96.56 196 THR A O 1
ATOM 1554 N N . VAL A 1 197 ? 9.211 9.664 3.547 1 95.56 197 VAL A N 1
ATOM 1555 C CA . VAL A 1 197 ? 8.258 9.312 2.504 1 95.56 197 VAL A CA 1
ATOM 1556 C C . VAL A 1 197 ? 8.797 8.148 1.678 1 95.56 197 VAL A C 1
ATOM 1558 O O . VAL A 1 197 ? 9.875 8.234 1.097 1 95.56 197 VAL A O 1
ATOM 1561 N N . PRO A 1 198 ? 8.062 7.098 1.667 1 92.94 198 PRO A N 1
ATOM 1562 C CA . PRO A 1 198 ? 8.641 5.918 1.02 1 92.94 198 PRO A CA 1
ATOM 1563 C C . PRO A 1 198 ? 8.664 6.035 -0.503 1 92.94 198 PRO A C 1
ATOM 1565 O O . PRO A 1 198 ? 7.832 6.73 -1.087 1 92.94 198 PRO A O 1
ATOM 1568 N N . LEU A 1 199 ? 9.68 5.344 -1.08 1 86.06 199 LEU A N 1
ATOM 1569 C CA . LEU A 1 199 ? 9.703 5.164 -2.527 1 86.06 199 LEU A CA 1
ATOM 1570 C C . LEU A 1 199 ? 8.648 4.148 -2.963 1 86.06 199 LEU A C 1
ATOM 1572 O O . LEU A 1 199 ? 8.703 2.982 -2.564 1 86.06 199 LEU A O 1
ATOM 1576 N N . LEU A 1 200 ? 7.648 4.598 -3.549 1 74.88 200 LEU A N 1
ATOM 1577 C CA . LEU A 1 200 ? 6.613 3.674 -3.996 1 74.88 200 LEU A CA 1
ATOM 1578 C C . LEU A 1 200 ? 6.91 3.162 -5.402 1 74.88 200 LEU A C 1
ATOM 1580 O O . LEU A 1 200 ? 6.352 2.148 -5.828 1 74.88 200 LEU A O 1
ATOM 1584 N N . GLY A 1 201 ? 7.773 3.896 -6.16 1 59.25 201 GLY A N 1
ATOM 1585 C CA . GLY A 1 201 ? 8.125 3.449 -7.496 1 59.25 201 GLY A CA 1
ATOM 1586 C C . GLY A 1 201 ? 8.586 2.006 -7.543 1 59.25 201 GLY A C 1
ATOM 1587 O O . GLY A 1 201 ? 8.266 1.274 -8.484 1 59.25 201 GLY A O 1
ATOM 1588 N N . MET A 1 202 ? 9.414 1.786 -6.516 1 50.38 202 MET A N 1
ATOM 1589 C CA . MET A 1 202 ? 9.938 0.424 -6.504 1 50.38 202 MET A CA 1
ATOM 1590 C C . MET A 1 202 ? 8.82 -0.589 -6.297 1 50.38 202 MET A C 1
ATOM 1592 O O . MET A 1 202 ? 8.891 -1.713 -6.801 1 50.38 202 MET A O 1
ATOM 1596 N N . VAL A 1 203 ? 7.867 -0.142 -5.434 1 51.94 203 VAL A N 1
ATOM 1597 C CA . VAL A 1 203 ? 6.742 -1.062 -5.305 1 51.94 203 VAL A CA 1
ATOM 1598 C C . VAL A 1 203 ? 6.102 -1.287 -6.672 1 51.94 203 VAL A C 1
ATOM 1600 O O . VAL A 1 203 ? 5.703 -2.408 -7 1 51.94 203 VAL A O 1
ATOM 1603 N N . PHE A 1 204 ? 6.09 -0.18 -7.316 1 48.47 204 PHE A N 1
ATOM 1604 C CA . PHE A 1 204 ? 5.543 -0.336 -8.656 1 48.47 204 PHE A CA 1
ATOM 1605 C C . PHE A 1 204 ? 6.629 -0.165 -9.711 1 48.47 204 PHE A C 1
ATOM 1607 O O . PHE A 1 204 ? 6.562 -0.767 -10.781 1 48.47 204 PHE A O 1
ATOM 1614 N N . CYS A 1 205 ? 7.574 0.836 -9.516 1 44.25 205 CYS A N 1
ATOM 1615 C CA . CYS A 1 205 ? 8.523 1.22 -10.555 1 44.25 205 CYS A CA 1
ATOM 1616 C C . CYS A 1 205 ? 9.82 0.431 -10.422 1 44.25 205 CYS A C 1
ATOM 1618 O O . CYS A 1 205 ? 10.719 0.564 -11.258 1 44.25 205 CYS A O 1
ATOM 1620 N N . SER A 1 206 ? 10.203 -0.103 -9.219 1 40.56 206 SER A N 1
ATOM 1621 C CA . SER A 1 206 ? 11.57 -0.601 -9.359 1 40.56 206 SER A CA 1
ATOM 1622 C C . SER A 1 206 ? 11.781 -1.252 -10.727 1 40.56 206 SER A C 1
ATOM 1624 O O . SER A 1 206 ? 12.836 -1.839 -10.977 1 40.56 206 SER A O 1
ATOM 1626 N N . PHE A 1 207 ? 10.883 -1.272 -11.375 1 36.16 207 PHE A N 1
ATOM 1627 C CA . PHE A 1 207 ? 11.172 -1.833 -12.695 1 36.16 207 PHE A CA 1
ATOM 1628 C C . PHE A 1 207 ? 12.172 -0.964 -13.445 1 36.16 207 PHE A C 1
ATOM 1630 O O . PHE A 1 207 ? 12.977 -1.471 -14.234 1 36.16 207 PHE A O 1
ATOM 1637 N N . GLN A 1 208 ? 12.109 0.266 -13.328 1 35.09 208 GLN A N 1
ATOM 1638 C CA . GLN A 1 208 ? 13.023 1.093 -14.117 1 35.09 208 GLN A CA 1
ATOM 1639 C C . GLN A 1 208 ? 14.414 1.11 -13.492 1 35.09 208 GLN A C 1
ATOM 1641 O O . GLN A 1 208 ? 15.406 1.323 -14.195 1 35.09 208 GLN A O 1
ATOM 1646 N N . MET A 1 209 ? 14.562 1.251 -12.242 1 33.28 209 MET A N 1
ATOM 1647 C CA . MET A 1 209 ? 15.828 1.771 -11.727 1 33.28 209 MET A CA 1
ATOM 1648 C C . MET A 1 209 ? 16.953 0.771 -11.953 1 33.28 209 MET A C 1
ATOM 1650 O O . MET A 1 209 ? 18.109 1.043 -11.609 1 33.28 209 MET A O 1
ATOM 1654 N N . ARG A 1 210 ? 16.828 -0.522 -11.828 1 32.44 210 ARG A N 1
ATOM 1655 C CA . ARG A 1 210 ? 18.203 -0.995 -11.969 1 32.44 210 ARG A CA 1
ATOM 1656 C C . ARG A 1 210 ? 18.766 -0.621 -13.336 1 32.44 210 ARG A C 1
ATOM 1658 O O . ARG A 1 210 ? 19.828 -1.122 -13.727 1 32.44 210 ARG A O 1
ATOM 1665 N N . ARG A 1 211 ? 18.109 0.002 -14.18 1 29.17 211 ARG A N 1
ATOM 1666 C CA . ARG A 1 211 ? 18.953 0.365 -15.312 1 29.17 211 ARG A CA 1
ATOM 1667 C C . ARG A 1 211 ? 20.047 1.341 -14.883 1 29.17 211 ARG A C 1
ATOM 1669 O O . ARG A 1 211 ? 20.875 1.74 -15.695 1 29.17 211 ARG A O 1
ATOM 1676 N N . ILE A 1 212 ? 19.719 2.379 -13.906 1 24.58 212 ILE A N 1
ATOM 1677 C CA . ILE A 1 212 ? 20.859 3.275 -13.844 1 24.58 212 ILE A CA 1
ATOM 1678 C C . ILE A 1 212 ? 21.953 2.654 -12.977 1 24.58 212 ILE A C 1
ATOM 1680 O O . ILE A 1 212 ? 21.703 2.211 -11.859 1 24.58 212 ILE A O 1
ATOM 1684 N N . MET B 1 1 ? 21.609 15.211 -40.062 1 25.14 1 MET B N 1
ATOM 1685 C CA . MET B 1 1 ? 22.156 14.258 -39.094 1 25.14 1 MET B CA 1
ATOM 1686 C C . MET B 1 1 ? 21.219 14.133 -37.875 1 25.14 1 MET B C 1
ATOM 1688 O O . MET B 1 1 ? 21.219 14.992 -37 1 25.14 1 MET B O 1
ATOM 1692 N N . GLU B 1 2 ? 19.938 13.641 -38 1 33.06 2 GLU B N 1
ATOM 1693 C CA . GLU B 1 2 ? 18.703 13.719 -37.25 1 33.06 2 GLU B CA 1
ATOM 1694 C C . GLU B 1 2 ? 18.844 13.031 -35.875 1 33.06 2 GLU B C 1
ATOM 1696 O O . GLU B 1 2 ? 19.125 11.828 -35.812 1 33.06 2 GLU B O 1
ATOM 1701 N N . SER B 1 3 ? 19.672 13.57 -34.906 1 31.92 3 SER B N 1
ATOM 1702 C CA . SER B 1 3 ? 19.859 13.234 -33.5 1 31.92 3 SER B CA 1
ATOM 1703 C C . SER B 1 3 ? 18.531 12.898 -32.844 1 31.92 3 SER B C 1
ATOM 1705 O O . SER B 1 3 ? 17.719 13.789 -32.562 1 31.92 3 SER B O 1
ATOM 1707 N N . GLU B 1 4 ? 17.766 12.008 -33.406 1 33.22 4 GLU B N 1
ATOM 1708 C CA . GLU B 1 4 ? 16.531 11.469 -32.844 1 33.22 4 GLU B CA 1
ATOM 1709 C C . GLU B 1 4 ? 16.656 11.164 -31.359 1 33.22 4 GLU B C 1
ATOM 1711 O O . GLU B 1 4 ? 17.547 10.406 -30.953 1 33.22 4 GLU B O 1
ATOM 1716 N N . GLY B 1 5 ? 16.531 12.242 -30.484 1 34.69 5 GLY B N 1
ATOM 1717 C CA . GLY B 1 5 ? 16.484 12.203 -29.031 1 34.69 5 GLY B CA 1
ATOM 1718 C C . GLY B 1 5 ? 15.867 10.93 -28.5 1 34.69 5 GLY B C 1
ATOM 1719 O O . GLY B 1 5 ? 14.742 10.578 -28.844 1 34.69 5 GLY B O 1
ATOM 1720 N N . ASN B 1 6 ? 16.547 9.82 -28.406 1 35.09 6 ASN B N 1
ATOM 1721 C CA . ASN B 1 6 ? 16.234 8.547 -27.766 1 35.09 6 ASN B CA 1
ATOM 1722 C C . ASN B 1 6 ? 15.398 8.758 -26.5 1 35.09 6 ASN B C 1
ATOM 1724 O O . ASN B 1 6 ? 15.938 9.047 -25.438 1 35.09 6 ASN B O 1
ATOM 1728 N N . ILE B 1 7 ? 14.375 9.5 -26.484 1 38.97 7 ILE B N 1
ATOM 1729 C CA . ILE B 1 7 ? 13.438 9.602 -25.375 1 38.97 7 ILE B CA 1
ATOM 1730 C C . ILE B 1 7 ? 13.266 8.234 -24.719 1 38.97 7 ILE B C 1
ATOM 1732 O O . ILE B 1 7 ? 12.875 7.266 -25.375 1 38.97 7 ILE B O 1
ATOM 1736 N N . ASN B 1 8 ? 14.195 7.68 -24 1 41.97 8 ASN B N 1
ATOM 1737 C CA . ASN B 1 8 ? 14.18 6.484 -23.172 1 41.97 8 ASN B CA 1
ATOM 1738 C C . ASN B 1 8 ? 12.773 6.18 -22.656 1 41.97 8 ASN B C 1
ATOM 1740 O O . ASN B 1 8 ? 12.328 6.781 -21.672 1 41.97 8 ASN B O 1
ATOM 1744 N N . THR B 1 9 ? 11.836 6.008 -23.438 1 51.53 9 THR B N 1
ATOM 1745 C CA . THR B 1 9 ? 10.477 5.605 -23.094 1 51.53 9 THR B CA 1
ATOM 1746 C C . THR B 1 9 ? 10.5 4.414 -22.141 1 51.53 9 THR B C 1
ATOM 1748 O O . THR B 1 9 ? 11 3.342 -22.484 1 51.53 9 THR B O 1
ATOM 1751 N N . VAL B 1 10 ? 10.664 4.664 -20.938 1 61.41 10 VAL B N 1
ATOM 1752 C CA . VAL B 1 10 ? 10.68 3.607 -19.922 1 61.41 10 VAL B CA 1
ATOM 1753 C C . VAL B 1 10 ? 9.492 2.678 -20.141 1 61.41 10 VAL B C 1
ATOM 1755 O O . VAL B 1 10 ? 8.344 3.127 -20.156 1 61.41 10 VAL B O 1
ATOM 1758 N N . ARG B 1 11 ? 9.781 1.425 -20.812 1 80.94 11 ARG B N 1
ATOM 1759 C CA . ARG B 1 11 ? 8.742 0.424 -21.031 1 80.94 11 ARG B CA 1
ATOM 1760 C C . ARG B 1 11 ? 8.055 0.043 -19.734 1 80.94 11 ARG B C 1
ATOM 1762 O O . ARG B 1 11 ? 8.68 0.059 -18.672 1 80.94 11 ARG B O 1
ATOM 1769 N N . LYS B 1 12 ? 6.73 -0.304 -19.859 1 85.31 12 LYS B N 1
ATOM 1770 C CA . LYS B 1 12 ? 5.957 -0.759 -18.703 1 85.31 12 LYS B CA 1
ATOM 1771 C C . LYS B 1 12 ? 6.441 -2.123 -18.219 1 85.31 12 LYS B C 1
ATOM 1773 O O . LYS B 1 12 ? 6.754 -3 -19.031 1 85.31 12 LYS B O 1
ATOM 1778 N N . PRO B 1 13 ? 6.613 -2.213 -16.938 1 90.44 13 PRO B N 1
ATOM 1779 C CA . PRO B 1 13 ? 6.91 -3.557 -16.438 1 90.44 13 PRO B CA 1
ATOM 1780 C C . PRO B 1 13 ? 5.875 -4.59 -16.875 1 90.44 13 PRO B C 1
ATOM 1782 O O . PRO B 1 13 ? 4.672 -4.328 -16.812 1 90.44 13 PRO B O 1
ATOM 1785 N N . ARG B 1 14 ? 6.371 -5.641 -17.359 1 94.5 14 ARG B N 1
ATOM 1786 C CA . ARG B 1 14 ? 5.52 -6.684 -17.922 1 94.5 14 ARG B CA 1
ATOM 1787 C C . ARG B 1 14 ? 5.414 -7.875 -16.969 1 94.5 14 ARG B C 1
ATOM 1789 O O . ARG B 1 14 ? 6.43 -8.445 -16.562 1 94.5 14 ARG B O 1
ATOM 1796 N N . PHE B 1 15 ? 4.133 -8.273 -16.609 1 96.81 15 PHE B N 1
ATOM 1797 C CA . PHE B 1 15 ? 3.883 -9.328 -15.648 1 96.81 15 PHE B CA 1
ATOM 1798 C C . PHE B 1 15 ? 3.078 -10.461 -16.281 1 96.81 15 PHE B C 1
ATOM 1800 O O . PHE B 1 15 ? 2.135 -10.211 -17.031 1 96.81 15 PHE B O 1
ATOM 1807 N N . LEU B 1 16 ? 3.504 -11.695 -16.062 1 98.81 16 LEU B N 1
ATOM 1808 C CA . LEU B 1 16 ? 2.588 -12.82 -16.234 1 98.81 16 LEU B CA 1
ATOM 1809 C C . LEU B 1 16 ? 1.646 -12.945 -15.039 1 98.81 16 LEU B C 1
ATOM 1811 O O . LEU B 1 16 ? 2.094 -12.992 -13.891 1 98.81 16 LEU B O 1
ATOM 1815 N N . CYS B 1 17 ? 0.362 -12.992 -15.312 1 98.88 17 CYS B N 1
ATOM 1816 C CA . CYS B 1 17 ? -0.65 -13.031 -14.258 1 98.88 17 CYS B CA 1
ATOM 1817 C C . CYS B 1 17 ? -1.214 -14.43 -14.086 1 98.88 17 CYS B C 1
ATOM 1819 O O . CYS B 1 17 ? -1.691 -15.039 -15.047 1 98.88 17 CYS B O 1
ATOM 1821 N N . LEU B 1 18 ? -1.138 -14.898 -12.867 1 98.94 18 LEU B N 1
ATOM 1822 C CA . LEU B 1 18 ? -1.603 -16.234 -12.523 1 98.94 18 LEU B CA 1
ATOM 1823 C C . LEU B 1 18 ? -2.854 -16.172 -11.648 1 98.94 18 LEU B C 1
ATOM 1825 O O . LEU B 1 18 ? -2.805 -15.672 -10.523 1 98.94 18 LEU B O 1
ATOM 1829 N N . HIS B 1 19 ? -3.961 -16.75 -12.156 1 98.88 19 HIS B N 1
ATOM 1830 C CA . HIS B 1 19 ? -5.258 -16.625 -11.508 1 98.88 19 HIS B CA 1
ATOM 1831 C C . HIS B 1 19 ? -5.387 -17.578 -10.328 1 98.88 19 HIS B C 1
ATOM 1833 O O . HIS B 1 19 ? -4.531 -18.453 -10.141 1 98.88 19 HIS B O 1
ATOM 1839 N N . GLY B 1 20 ? -6.465 -17.406 -9.539 1 98.75 20 GLY B N 1
ATOM 1840 C CA . GLY B 1 20 ? -6.734 -18.234 -8.375 1 98.75 20 GLY B CA 1
ATOM 1841 C C . GLY B 1 20 ? -7.316 -19.594 -8.727 1 98.75 20 GLY B C 1
ATOM 1842 O O . GLY B 1 20 ? -7.57 -19.875 -9.898 1 98.75 20 GLY B O 1
ATOM 1843 N N . PHE B 1 21 ? -7.535 -20.359 -7.695 1 98.62 21 PHE B N 1
ATOM 1844 C CA . PHE B 1 21 ? -8.031 -21.719 -7.824 1 98.62 21 PHE B CA 1
ATOM 1845 C C . PHE B 1 21 ? -9.438 -21.734 -8.414 1 98.62 21 PHE B C 1
ATOM 1847 O O . PHE B 1 21 ? -10.328 -21.031 -7.93 1 98.62 21 PHE B O 1
ATOM 1854 N N . ARG B 1 22 ? -9.547 -22.422 -9.484 1 98.69 22 ARG B N 1
ATOM 1855 C CA . ARG B 1 22 ? -10.82 -22.656 -10.148 1 98.69 22 ARG B CA 1
ATOM 1856 C C . ARG B 1 22 ? -11.453 -21.344 -10.602 1 98.69 22 ARG B C 1
ATOM 1858 O O . ARG B 1 22 ? -12.633 -21.094 -10.344 1 98.69 22 ARG B O 1
ATOM 1865 N N . THR B 1 23 ? -10.68 -20.531 -11.188 1 98.62 23 THR B N 1
ATOM 1866 C CA . THR B 1 23 ? -11.102 -19.328 -11.914 1 98.62 23 THR B CA 1
ATOM 1867 C C . THR B 1 23 ? -10.5 -19.312 -13.312 1 98.62 23 THR B C 1
ATOM 1869 O O . THR B 1 23 ? -10.453 -20.344 -13.984 1 98.62 23 THR B O 1
ATOM 1872 N N . SER B 1 24 ? -10.195 -18.141 -13.82 1 98.88 24 SER B N 1
ATOM 1873 C CA . SER B 1 24 ? -9.672 -18.047 -15.18 1 98.88 24 SER B CA 1
ATOM 1874 C C . SER B 1 24 ? -8.891 -16.75 -15.383 1 98.88 24 SER B C 1
ATOM 1876 O O . SER B 1 24 ? -8.914 -15.867 -14.523 1 98.88 24 SER B O 1
ATOM 1878 N N . ALA B 1 25 ? -8.227 -16.75 -16.5 1 98.88 25 ALA B N 1
ATOM 1879 C CA . ALA B 1 25 ? -7.52 -15.531 -16.891 1 98.88 25 ALA B CA 1
ATOM 1880 C C . ALA B 1 25 ? -8.477 -14.352 -16.984 1 98.88 25 ALA B C 1
ATOM 1882 O O . ALA B 1 25 ? -8.188 -13.266 -16.469 1 98.88 25 ALA B O 1
ATOM 1883 N N . GLU B 1 26 ? -9.57 -14.586 -17.562 1 98.69 26 GLU B N 1
ATOM 1884 C CA . GLU B 1 26 ? -10.555 -13.523 -17.734 1 98.69 26 GLU B CA 1
ATOM 1885 C C . GLU B 1 26 ? -11.102 -13.039 -16.391 1 98.69 26 GLU B C 1
ATOM 1887 O O . GLU B 1 26 ? -11.273 -11.836 -16.188 1 98.69 26 GLU B O 1
ATOM 1892 N N . ILE B 1 27 ? -11.375 -13.938 -15.539 1 98.69 27 ILE B N 1
ATOM 1893 C CA . ILE B 1 27 ? -11.875 -13.578 -14.219 1 98.69 27 ILE B CA 1
ATOM 1894 C C . ILE B 1 27 ? -10.828 -12.766 -13.469 1 98.69 27 ILE B C 1
ATOM 1896 O O . ILE B 1 27 ? -11.148 -11.75 -12.844 1 98.69 27 ILE B O 1
ATOM 1900 N N . HIS B 1 28 ? -9.594 -13.234 -13.562 1 98.69 28 HIS B N 1
ATOM 1901 C CA . HIS B 1 28 ? -8.508 -12.508 -12.906 1 98.69 28 HIS B CA 1
ATOM 1902 C C . HIS B 1 28 ? -8.375 -11.094 -13.477 1 98.69 28 HIS B C 1
ATOM 1904 O O . HIS B 1 28 ? -8.172 -10.141 -12.727 1 98.69 28 HIS B O 1
ATOM 1910 N N . ARG B 1 29 ? -8.492 -10.992 -14.758 1 98.25 29 ARG B N 1
ATOM 1911 C CA . ARG B 1 29 ? -8.445 -9.68 -15.398 1 98.25 29 ARG B CA 1
ATOM 1912 C C . ARG B 1 29 ? -9.531 -8.766 -14.859 1 98.25 29 ARG B C 1
ATOM 1914 O O . ARG B 1 29 ? -9.273 -7.605 -14.531 1 98.25 29 ARG B O 1
ATOM 1921 N N . LYS B 1 30 ? -10.695 -9.273 -14.758 1 97.56 30 LYS B N 1
ATOM 1922 C CA . LYS B 1 30 ? -11.812 -8.5 -14.234 1 97.56 30 LYS B CA 1
ATOM 1923 C C . LYS B 1 30 ? -11.586 -8.109 -12.773 1 97.56 30 LYS B C 1
ATOM 1925 O O . LYS B 1 30 ? -11.891 -6.988 -12.375 1 97.56 30 LYS B O 1
ATOM 1930 N N . GLN B 1 31 ? -11.078 -9.031 -12 1 96.56 31 GLN B N 1
ATOM 1931 C CA . GLN B 1 31 ? -10.789 -8.75 -10.602 1 96.56 31 GLN B CA 1
ATOM 1932 C C . GLN B 1 31 ? -9.773 -7.625 -10.461 1 96.56 31 GLN B C 1
ATOM 1934 O O . GLN B 1 31 ? -9.883 -6.785 -9.57 1 96.56 31 GLN B O 1
ATOM 1939 N N . MET B 1 32 ? -8.82 -7.551 -11.383 1 95.31 32 MET B N 1
ATOM 1940 C CA . MET B 1 32 ? -7.766 -6.543 -11.32 1 95.31 32 MET B CA 1
ATOM 1941 C C . MET B 1 32 ? -8.305 -5.168 -11.695 1 95.31 32 MET B C 1
ATOM 1943 O O . MET B 1 32 ? -7.672 -4.148 -11.398 1 95.31 32 MET B O 1
ATOM 1947 N N . GLN B 1 33 ? -9.469 -5.086 -12.258 1 92.88 33 GLN B N 1
ATOM 1948 C CA . GLN B 1 33 ? -10.062 -3.805 -12.633 1 92.88 33 GLN B CA 1
ATOM 1949 C C . GLN B 1 33 ? -10.531 -3.035 -11.398 1 92.88 33 GLN B C 1
ATOM 1951 O O . GLN B 1 33 ? -10.93 -1.873 -11.5 1 92.88 33 GLN B O 1
ATOM 1956 N N . LYS B 1 34 ? -10.438 -3.686 -10.289 1 89.69 34 LYS B N 1
ATOM 1957 C CA . LYS B 1 34 ? -10.695 -3.008 -9.023 1 89.69 34 LYS B CA 1
ATOM 1958 C C . LYS B 1 34 ? -9.609 -1.972 -8.719 1 89.69 34 LYS B C 1
ATOM 1960 O O . LYS B 1 34 ? -9.797 -1.104 -7.867 1 89.69 34 LYS B O 1
ATOM 1965 N N . TRP B 1 35 ? -8.469 -2.094 -9.391 1 87.44 35 TRP B N 1
ATOM 1966 C CA . TRP B 1 35 ? -7.391 -1.128 -9.227 1 87.44 35 TRP B CA 1
ATOM 1967 C C . TRP B 1 35 ? -7.594 0.077 -10.141 1 87.44 35 TRP B C 1
ATOM 1969 O O . TRP 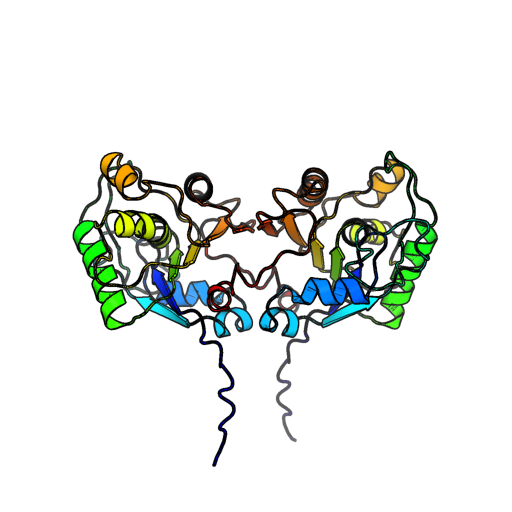B 1 35 ? -8.211 -0.036 -11.195 1 87.44 35 TRP B O 1
ATOM 1979 N N . PRO B 1 36 ? -7.086 1.291 -9.703 1 80.19 36 PRO B N 1
ATOM 1980 C CA . PRO B 1 36 ? -7.23 2.469 -10.562 1 80.19 36 PRO B CA 1
ATOM 1981 C C . PRO B 1 36 ? -6.633 2.262 -11.953 1 80.19 36 PRO B C 1
ATOM 1983 O O . PRO B 1 36 ? -5.531 1.718 -12.086 1 80.19 36 PRO B O 1
ATOM 1986 N N . GLN B 1 37 ? -7.363 2.715 -12.906 1 83.75 37 GLN B N 1
ATOM 1987 C CA . GLN B 1 37 ? -6.922 2.578 -14.289 1 83.75 37 GLN B CA 1
ATOM 1988 C C . GLN B 1 37 ? -5.559 3.232 -14.5 1 83.75 37 GLN B C 1
ATOM 1990 O O . GLN B 1 37 ? -4.75 2.752 -15.297 1 83.75 37 GLN B O 1
ATOM 1995 N N . SER B 1 38 ? -5.312 4.25 -13.781 1 78.19 38 SER B N 1
ATOM 1996 C CA . SER B 1 38 ? -4.043 4.957 -13.898 1 78.19 38 SER B CA 1
ATOM 1997 C C . SER B 1 38 ? -2.873 4.066 -13.484 1 78.19 38 SER B C 1
ATOM 1999 O O . SER B 1 38 ? -1.774 4.184 -14.031 1 78.19 38 SER B O 1
ATOM 2001 N N . LEU B 1 39 ? -3.162 3.221 -12.523 1 81.38 39 LEU B N 1
ATOM 2002 C CA . LEU B 1 39 ? -2.145 2.262 -12.109 1 81.38 39 LEU B CA 1
ATOM 2003 C C . LEU B 1 39 ? -2.008 1.142 -13.141 1 81.38 39 LEU B C 1
ATOM 2005 O O . LEU B 1 39 ? -0.896 0.806 -13.555 1 81.38 39 LEU B O 1
ATOM 2009 N N . LEU B 1 40 ? -3.145 0.714 -13.539 1 86.88 40 LEU B N 1
ATOM 2010 C CA . LEU B 1 40 ? -3.148 -0.404 -14.477 1 86.88 40 LEU B CA 1
ATOM 2011 C C . LEU B 1 40 ? -2.549 0.008 -15.812 1 86.88 40 LEU B C 1
ATOM 2013 O O . LEU B 1 40 ? -1.906 -0.803 -16.484 1 86.88 40 LEU B O 1
ATOM 2017 N N . ASP B 1 41 ? -2.645 1.263 -16.156 1 84.25 41 ASP B N 1
ATOM 2018 C CA . ASP B 1 41 ? -2.109 1.782 -17.406 1 84.25 41 ASP B CA 1
ATOM 2019 C C . ASP B 1 41 ? -0.583 1.789 -17.391 1 84.25 41 ASP B C 1
ATOM 2021 O O . ASP B 1 41 ? 0.053 1.89 -18.438 1 84.25 41 ASP B O 1
ATOM 2025 N N . ASN B 1 42 ? -0.021 1.631 -16.281 1 81.44 42 ASN B N 1
ATOM 2026 C CA . ASN B 1 42 ? 1.433 1.673 -16.156 1 81.44 42 ASN B CA 1
ATOM 2027 C C . ASN B 1 42 ? 2.027 0.271 -16.062 1 81.44 42 ASN B C 1
ATOM 2029 O O . ASN B 1 42 ? 3.23 0.117 -15.844 1 81.44 42 ASN B O 1
ATOM 2033 N N . LEU B 1 43 ? 1.168 -0.695 -16.172 1 89 43 LEU B N 1
ATOM 2034 C CA . LEU B 1 43 ? 1.578 -2.096 -16.156 1 89 43 LEU B CA 1
ATOM 2035 C C . LEU B 1 43 ? 1.197 -2.789 -17.469 1 89 43 LEU B C 1
ATOM 2037 O O . LEU B 1 43 ? 0.199 -2.432 -18.094 1 89 43 LEU B O 1
ATOM 2041 N N . ASP B 1 44 ? 2.041 -3.66 -17.875 1 94.12 44 ASP B N 1
ATOM 2042 C CA . ASP B 1 44 ? 1.689 -4.602 -18.938 1 94.12 44 ASP B CA 1
ATOM 2043 C C . ASP B 1 44 ? 1.354 -5.977 -18.359 1 94.12 44 ASP B C 1
ATOM 2045 O O . ASP B 1 44 ? 2.254 -6.758 -18.047 1 94.12 44 ASP B O 1
ATOM 2049 N N . LEU B 1 45 ? 0.035 -6.215 -18.234 1 97.06 45 LEU B N 1
ATOM 2050 C CA . LEU B 1 45 ? -0.433 -7.43 -17.562 1 97.06 45 LEU B CA 1
ATOM 2051 C C . LEU B 1 45 ? -0.906 -8.453 -18.594 1 97.06 45 LEU B C 1
ATOM 2053 O O . LEU B 1 45 ? -1.809 -8.18 -19.391 1 97.06 45 LEU B O 1
ATOM 2057 N N . VAL B 1 46 ? -0.274 -9.625 -18.578 1 98.75 46 VAL B N 1
ATOM 2058 C CA . VAL B 1 46 ? -0.638 -10.711 -19.484 1 98.75 46 VAL B CA 1
ATOM 2059 C C . VAL B 1 46 ? -1.29 -11.844 -18.703 1 98.75 46 VAL B C 1
ATOM 2061 O O . VAL B 1 46 ? -0.661 -12.445 -17.828 1 98.75 46 VAL B O 1
ATOM 2064 N N . TYR B 1 47 ? -2.523 -12.117 -19.078 1 98.88 47 TYR B N 1
ATOM 2065 C CA . TYR B 1 47 ? -3.297 -13.125 -18.359 1 98.88 47 TYR B CA 1
ATOM 2066 C C . TYR B 1 47 ? -3.361 -14.43 -19.156 1 98.88 47 TYR B C 1
ATOM 2068 O O . TYR B 1 47 ? -3.623 -14.414 -20.359 1 98.88 47 TYR B O 1
ATOM 2076 N N . VAL B 1 48 ? -3.137 -15.562 -18.484 1 98.94 48 VAL B N 1
ATOM 2077 C CA . VAL B 1 48 ? -3.227 -16.859 -19.141 1 98.94 48 VAL B CA 1
ATOM 2078 C C . VAL B 1 48 ? -4.086 -17.812 -18.312 1 98.94 48 VAL B C 1
ATOM 2080 O O . VAL B 1 48 ? -4.129 -17.703 -17.078 1 98.94 48 VAL B O 1
ATOM 2083 N N . ASP B 1 49 ? -4.711 -18.672 -18.984 1 98.94 49 ASP B N 1
ATOM 2084 C CA . ASP B 1 49 ? -5.438 -19.734 -18.297 1 98.94 49 ASP B CA 1
ATOM 2085 C C . ASP B 1 49 ? -4.492 -20.844 -17.828 1 98.94 49 ASP B C 1
ATOM 2087 O O . ASP B 1 49 ? -3.529 -21.172 -18.516 1 98.94 49 ASP B O 1
ATOM 2091 N N . ALA B 1 50 ? -4.828 -21.375 -16.641 1 98.94 50 ALA B N 1
ATOM 2092 C CA . ALA B 1 50 ? -4.141 -22.594 -16.219 1 98.94 50 ALA B CA 1
ATOM 2093 C C . ALA B 1 50 ? -4.422 -23.75 -17.172 1 98.94 50 ALA B C 1
ATOM 2095 O O . ALA B 1 50 ? -5.43 -23.734 -17.891 1 98.94 50 ALA B O 1
ATOM 2096 N N . PRO B 1 51 ? -3.559 -24.75 -17.141 1 98.81 51 PRO B N 1
ATOM 2097 C CA . PRO B 1 51 ? -3.666 -25.797 -18.172 1 98.81 51 PRO B CA 1
ATOM 2098 C C . PRO B 1 51 ? -4.723 -26.844 -17.844 1 98.81 51 PRO B C 1
ATOM 2100 O O . PRO B 1 51 ? -5.105 -27.641 -18.703 1 98.81 51 PRO B O 1
ATOM 2103 N N . PHE B 1 52 ? -5.266 -26.891 -16.625 1 98.81 52 PHE B N 1
ATOM 2104 C CA . PHE B 1 52 ? -6.152 -27.984 -16.281 1 98.81 52 PHE B CA 1
ATOM 2105 C C . PHE B 1 52 ? -7.57 -27.484 -16.047 1 98.81 52 PHE B C 1
ATOM 2107 O O . PHE B 1 52 ? -7.781 -26.562 -15.258 1 98.81 52 PHE B O 1
ATOM 2114 N N . PRO B 1 53 ? -8.508 -28.156 -16.609 1 97.75 53 PRO B N 1
ATOM 2115 C CA . PRO B 1 53 ? -9.898 -27.797 -16.297 1 97.75 53 PRO B CA 1
ATOM 2116 C C . PRO B 1 53 ? -10.25 -28.031 -14.836 1 97.75 53 PRO B C 1
ATOM 2118 O O . PRO B 1 53 ? -9.727 -28.953 -14.203 1 97.75 53 PRO B O 1
ATOM 2121 N N . CYS B 1 54 ? -11.133 -27.188 -14.391 1 95.81 54 CYS B N 1
ATOM 2122 C CA . CYS B 1 54 ? -11.633 -27.266 -13.023 1 95.81 54 CYS B CA 1
ATOM 2123 C C . CYS B 1 54 ? -12.258 -28.641 -12.75 1 95.81 54 CYS B C 1
ATOM 2125 O O . CYS B 1 54 ? -13.062 -29.125 -13.547 1 95.81 54 CYS B O 1
ATOM 2127 N N . GLN B 1 55 ? -11.922 -29.375 -11.711 1 95.06 55 GLN B N 1
ATOM 2128 C CA . GLN B 1 55 ? -12.445 -30.703 -11.367 1 95.06 55 GLN B CA 1
ATOM 2129 C C . GLN B 1 55 ? -13.523 -30.609 -10.289 1 95.06 55 GLN B C 1
ATOM 2131 O O . GLN B 1 55 ? -14.141 -31.609 -9.93 1 95.06 55 GLN B O 1
ATOM 2136 N N . GLY B 1 56 ? -13.906 -29.422 -9.797 1 94.69 56 GLY B N 1
ATOM 2137 C CA . GLY B 1 56 ? -14.906 -29.203 -8.766 1 94.69 56 GLY B CA 1
ATOM 2138 C C . GLY B 1 56 ? -15.625 -27.875 -8.906 1 94.69 56 GLY B C 1
ATOM 2139 O O . GLY B 1 56 ? -15.531 -27.219 -9.953 1 94.69 56 GLY B O 1
ATOM 2140 N N . LYS B 1 57 ? -16.375 -27.625 -7.883 1 95.94 57 LYS B N 1
ATOM 2141 C CA . LYS B 1 57 ? -17.141 -26.391 -7.902 1 95.94 57 LYS B CA 1
ATOM 2142 C C . LYS B 1 57 ? -16.25 -25.172 -7.641 1 95.94 57 LYS B C 1
ATOM 2144 O O . LYS B 1 57 ? -15.406 -25.203 -6.746 1 95.94 57 LYS B O 1
ATOM 2149 N N . SER B 1 58 ? -16.438 -24.234 -8.484 1 97.44 58 SER B N 1
ATOM 2150 C CA . SER B 1 58 ? -15.719 -22.984 -8.25 1 97.44 58 SER B CA 1
ATOM 2151 C C . SER B 1 58 ? -16.422 -22.141 -7.191 1 97.44 58 SER B C 1
ATOM 2153 O O . SER B 1 58 ? -17.641 -22.062 -7.16 1 97.44 58 SER B O 1
ATOM 2155 N N . ALA B 1 59 ? -15.625 -21.469 -6.438 1 95.25 59 ALA B N 1
ATOM 2156 C CA . ALA B 1 59 ? -16.172 -20.578 -5.426 1 95.25 59 ALA B CA 1
ATOM 2157 C C . ALA B 1 59 ? -16.812 -19.344 -6.07 1 95.25 59 ALA B C 1
ATOM 2159 O O . ALA B 1 59 ? -17.562 -18.609 -5.422 1 95.25 59 ALA B O 1
ATOM 2160 N N . VAL B 1 60 ? -16.547 -19.109 -7.359 1 96.62 60 VAL B N 1
ATOM 2161 C CA . VAL B 1 60 ? -17.031 -17.891 -7.996 1 96.62 60 VAL B CA 1
ATOM 2162 C C . VAL B 1 60 ? -18.203 -18.219 -8.922 1 96.62 60 VAL B C 1
ATOM 2164 O O . VAL B 1 60 ? -18.672 -17.359 -9.672 1 96.62 60 VAL B O 1
ATOM 2167 N N . GLU B 1 61 ? -18.547 -19.453 -8.867 1 96.06 61 GLU B N 1
ATOM 2168 C CA . GLU B 1 61 ? -19.703 -19.844 -9.656 1 96.06 61 GLU B CA 1
ATOM 2169 C C . GLU B 1 61 ? -20.922 -18.969 -9.328 1 96.06 61 GLU B C 1
ATOM 2171 O O . GLU B 1 61 ? -21.203 -18.703 -8.156 1 96.06 61 GLU B O 1
ATOM 2176 N N . GLY B 1 62 ? -21.641 -18.453 -10.398 1 95.69 62 GLY B N 1
ATOM 2177 C CA . GLY B 1 62 ? -22.766 -17.547 -10.211 1 95.69 62 GLY B CA 1
ATOM 2178 C C . GLY B 1 62 ? -22.375 -16.094 -10.289 1 95.69 62 GLY B C 1
ATOM 2179 O O . GLY B 1 62 ? -23.203 -15.234 -10.609 1 95.69 62 GLY B O 1
ATOM 2180 N N . LEU B 1 63 ? -21.188 -15.859 -9.992 1 95.88 63 LEU B N 1
ATOM 2181 C CA . LEU B 1 63 ? -20.672 -14.492 -10.055 1 95.88 63 LEU B CA 1
ATOM 2182 C C . LEU B 1 63 ? -19.938 -14.25 -11.367 1 95.88 63 LEU B C 1
ATOM 2184 O O . LEU B 1 63 ? -20.031 -13.164 -11.953 1 95.88 63 LEU B O 1
ATOM 2188 N N . PHE B 1 64 ? -19.203 -15.234 -11.766 1 97.31 64 PHE B N 1
ATOM 2189 C CA . PHE B 1 64 ? -18.453 -15.188 -13.016 1 97.31 64 PHE B CA 1
ATOM 2190 C C . PHE B 1 64 ? -18.781 -16.406 -13.883 1 97.31 64 PHE B C 1
ATOM 2192 O O . PHE B 1 64 ? -19 -17.5 -13.367 1 97.31 64 PHE B O 1
ATOM 2199 N N . ASP B 1 65 ? -18.641 -16.172 -15.117 1 96.94 65 ASP B N 1
ATOM 2200 C CA . ASP B 1 65 ? -18.953 -17.25 -16.062 1 96.94 65 ASP B CA 1
ATOM 2201 C C . ASP B 1 65 ? -17.766 -18.188 -16.234 1 96.94 65 ASP B C 1
ATOM 2203 O O . ASP B 1 65 ? -16.609 -17.766 -16.203 1 96.94 65 ASP B O 1
ATOM 2207 N N . PRO B 1 66 ? -18.125 -19.469 -16.375 1 96.88 66 PRO B N 1
ATOM 2208 C CA . PRO B 1 66 ? -17.078 -20.406 -16.766 1 96.88 66 PRO B CA 1
ATOM 2209 C C . PRO B 1 66 ? -16.5 -20.094 -18.141 1 96.88 66 PRO B C 1
ATOM 2211 O O . PRO B 1 66 ? -17.016 -19.234 -18.859 1 96.88 66 PRO B O 1
ATOM 2214 N N . PRO B 1 67 ? -15.398 -20.844 -18.562 1 98.06 67 PRO B N 1
ATOM 2215 C CA . PRO B 1 67 ? -14.734 -21.984 -17.922 1 98.06 67 PRO B CA 1
ATOM 2216 C C . PRO B 1 67 ? -13.859 -21.547 -16.734 1 98.06 67 PRO B C 1
ATOM 2218 O O . PRO B 1 67 ? -13.508 -20.375 -16.625 1 98.06 67 PRO B O 1
ATOM 2221 N N . TYR B 1 68 ? -13.586 -22.531 -15.812 1 98.69 68 TYR B N 1
ATOM 2222 C CA . TYR B 1 68 ? -12.672 -22.391 -14.68 1 98.69 68 TYR B CA 1
ATOM 2223 C C . TYR B 1 68 ? -11.5 -23.359 -14.82 1 98.69 68 TYR B C 1
ATOM 2225 O O . TYR B 1 68 ? -11.641 -24.438 -15.398 1 98.69 68 TYR B O 1
ATOM 2233 N N . TYR B 1 69 ? -10.367 -22.969 -14.281 1 98.88 69 TYR B N 1
ATOM 2234 C CA . TYR B 1 69 ? -9.156 -23.766 -14.438 1 98.88 69 TYR B CA 1
ATOM 2235 C C . TYR B 1 69 ? -8.414 -23.922 -13.117 1 98.88 69 TYR B C 1
ATOM 2237 O O . TYR B 1 69 ? -8.625 -23.125 -12.188 1 98.88 69 TYR B O 1
ATOM 2245 N N . GLU B 1 70 ? -7.629 -24.922 -12.992 1 98.88 70 GLU B N 1
ATOM 2246 C CA . GLU B 1 70 ? -6.723 -25.188 -11.875 1 98.88 70 GLU B CA 1
ATOM 2247 C C . GLU B 1 70 ? -5.273 -25.281 -12.352 1 98.88 70 GLU B C 1
ATOM 2249 O O . GLU B 1 70 ? -4.992 -25.891 -13.383 1 98.88 70 GLU B O 1
ATOM 2254 N N . TRP B 1 71 ? -4.406 -24.625 -11.68 1 98.94 71 TRP B N 1
ATOM 2255 C CA . TRP B 1 71 ? -2.988 -24.766 -12 1 98.94 71 TRP B CA 1
ATOM 2256 C C . TRP B 1 71 ? -2.467 -26.141 -11.609 1 98.94 71 TRP B C 1
ATOM 2258 O O . TRP B 1 71 ? -1.688 -26.75 -12.352 1 98.94 71 TRP B O 1
ATOM 2268 N N . PHE B 1 72 ? -2.844 -26.625 -10.484 1 98.81 72 PHE B N 1
ATOM 2269 C CA . PHE B 1 72 ? -2.545 -27.938 -9.93 1 98.81 72 PHE B CA 1
ATOM 2270 C C . PHE B 1 72 ? -3.594 -28.344 -8.906 1 98.81 72 PHE B C 1
ATOM 2272 O O . PHE B 1 72 ? -4.402 -27.531 -8.469 1 98.81 72 PHE B O 1
ATOM 2279 N N . GLN B 1 73 ? -3.631 -29.609 -8.586 1 98.44 73 GLN B N 1
ATOM 2280 C CA . GLN B 1 73 ? -4.508 -30.141 -7.551 1 98.44 73 GLN B CA 1
ATOM 2281 C C . GLN B 1 73 ? -3.719 -30.5 -6.293 1 98.44 73 GLN B C 1
ATOM 2283 O O . GLN B 1 73 ? -2.49 -30.594 -6.332 1 98.44 73 GLN B O 1
ATOM 2288 N N . TYR B 1 74 ? -4.422 -30.594 -5.238 1 97.56 74 TYR B N 1
ATOM 2289 C CA . TYR B 1 74 ? -3.754 -30.859 -3.965 1 97.56 74 TYR B CA 1
ATOM 2290 C C . TYR B 1 74 ? -4.684 -31.594 -3.004 1 97.56 74 TYR B C 1
ATOM 2292 O O . TYR B 1 74 ? -5.906 -31.578 -3.182 1 97.56 74 TYR B O 1
ATOM 2300 N N . ASN B 1 75 ? -4.074 -32.281 -2.006 1 97.06 75 ASN B N 1
ATOM 2301 C CA . ASN B 1 75 ? -4.875 -32.938 -0.987 1 97.06 75 ASN B CA 1
ATOM 2302 C C . ASN B 1 75 ? -5.359 -31.953 0.08 1 97.06 75 ASN B C 1
ATOM 2304 O O . ASN B 1 75 ? -4.965 -30.797 0.081 1 97.06 75 ASN B O 1
ATOM 2308 N N . ASN B 1 76 ? -6.145 -32.406 1.009 1 94.62 76 ASN B N 1
ATOM 2309 C CA . ASN B 1 76 ? -6.77 -31.578 2.025 1 94.62 76 ASN B CA 1
ATOM 2310 C C . ASN B 1 76 ? -5.727 -30.906 2.912 1 94.62 76 ASN B C 1
ATOM 2312 O O . ASN B 1 76 ? -5.914 -29.766 3.344 1 94.62 76 ASN B O 1
ATOM 2316 N N . GLU B 1 77 ? -4.625 -31.547 3.111 1 94.5 77 GLU B N 1
ATOM 2317 C CA . GLU B 1 77 ? -3.58 -31.031 3.99 1 94.5 77 GLU B CA 1
ATOM 2318 C C . GLU B 1 77 ? -2.625 -30.109 3.232 1 94.5 77 GLU B C 1
ATOM 2320 O O . GLU B 1 77 ? -1.729 -29.516 3.828 1 94.5 77 GLU B O 1
ATOM 2325 N N . PHE B 1 78 ? -2.811 -29.984 1.931 1 95.88 78 PHE B N 1
ATOM 2326 C CA . PHE B 1 78 ? -1.975 -29.172 1.049 1 95.88 78 PHE B CA 1
ATOM 2327 C C . PHE B 1 78 ? -0.522 -29.625 1.111 1 95.88 78 PHE B C 1
ATOM 2329 O O . PHE B 1 78 ? 0.395 -28.812 1.101 1 95.88 78 PHE B O 1
ATOM 2336 N N . THR B 1 79 ? -0.267 -30.906 1.154 1 95.94 79 THR B N 1
ATOM 2337 C CA . THR B 1 79 ? 1.085 -31.453 1.248 1 95.94 79 THR B CA 1
ATOM 2338 C C . THR B 1 79 ? 1.408 -32.312 0.031 1 95.94 79 THR B C 1
ATOM 2340 O O . THR B 1 79 ? 2.566 -32.688 -0.192 1 95.94 79 THR B O 1
ATOM 2343 N N . GLU B 1 80 ? 0.4 -32.656 -0.721 1 97.5 80 GLU B N 1
ATOM 2344 C CA . GLU B 1 80 ? 0.566 -33.438 -1.957 1 97.5 80 GLU B CA 1
ATOM 2345 C C . GLU B 1 80 ? -0.053 -32.688 -3.143 1 97.5 80 GLU B C 1
ATOM 2347 O O . GLU B 1 80 ? -1.145 -32.125 -3.029 1 97.5 80 GLU B O 1
ATOM 2352 N N . TYR B 1 81 ? 0.638 -32.75 -4.203 1 98.25 81 TYR B N 1
ATOM 2353 C CA . TYR B 1 81 ? 0.222 -32 -5.383 1 98.25 81 TYR B CA 1
ATOM 2354 C C . TYR B 1 81 ? 0.16 -32.906 -6.605 1 98.25 81 TYR B C 1
ATOM 2356 O O . TYR B 1 81 ? 1.021 -33.781 -6.793 1 98.25 81 TYR B O 1
ATOM 2364 N N . LYS B 1 82 ? -0.829 -32.75 -7.344 1 98.12 82 LYS B N 1
ATOM 2365 C CA . LYS B 1 82 ? -0.984 -33.438 -8.625 1 98.12 82 LYS B CA 1
ATOM 2366 C C . LYS B 1 82 ? -0.858 -32.438 -9.789 1 98.12 82 LYS B C 1
ATOM 2368 O O . LYS B 1 82 ? -1.387 -31.344 -9.727 1 98.12 82 LYS B O 1
ATOM 2373 N N . ASN B 1 83 ? -0.118 -32.75 -10.852 1 98.5 83 ASN B N 1
ATOM 2374 C CA . ASN B 1 83 ? 0.05 -32 -12.094 1 98.5 83 ASN B CA 1
ATOM 2375 C C . ASN B 1 83 ? 0.896 -30.75 -11.891 1 98.5 83 ASN B C 1
ATOM 2377 O O . ASN B 1 83 ? 0.809 -29.797 -12.672 1 98.5 83 ASN B O 1
ATOM 2381 N N . LEU B 1 84 ? 1.641 -30.719 -10.75 1 98.69 84 LEU B N 1
ATOM 2382 C CA . LEU B 1 84 ? 2.441 -29.531 -10.461 1 98.69 84 LEU B CA 1
ATOM 2383 C C . LEU B 1 84 ? 3.596 -29.391 -11.445 1 98.69 84 LEU B C 1
ATOM 2385 O O . LEU B 1 84 ? 3.889 -28.297 -11.922 1 98.69 84 LEU B O 1
ATOM 2389 N N . ASP B 1 85 ? 4.242 -30.516 -11.766 1 98.38 85 ASP B N 1
ATOM 2390 C CA . ASP B 1 85 ? 5.348 -30.484 -12.719 1 98.38 85 ASP B CA 1
ATOM 2391 C C . ASP B 1 85 ? 4.883 -29.984 -14.086 1 98.38 85 ASP B C 1
ATOM 2393 O O . ASP B 1 85 ? 5.535 -29.141 -14.703 1 98.38 85 ASP B O 1
ATOM 2397 N N . GLU B 1 86 ? 3.789 -30.516 -14.547 1 98.75 86 GLU B N 1
ATOM 2398 C CA . GLU B 1 86 ? 3.221 -30.094 -15.82 1 98.75 86 GLU B CA 1
ATOM 2399 C C . GLU B 1 86 ? 2.834 -28.609 -15.789 1 98.75 86 GLU B C 1
ATOM 2401 O O . GLU B 1 86 ? 2.982 -27.906 -16.781 1 98.75 86 GLU B O 1
ATOM 2406 N N . CYS B 1 87 ? 2.32 -28.203 -14.656 1 98.81 87 CYS B N 1
ATOM 2407 C CA . CYS B 1 87 ? 1.969 -26.797 -14.469 1 98.81 87 CYS B CA 1
ATOM 2408 C C . CYS B 1 87 ? 3.197 -25.906 -14.594 1 98.81 87 CYS B C 1
ATOM 2410 O O . CYS B 1 87 ? 3.164 -24.891 -15.297 1 98.81 87 CYS B O 1
ATOM 2412 N N . LEU B 1 88 ? 4.273 -26.281 -13.906 1 98.88 88 LEU B N 1
ATOM 2413 C CA . LEU B 1 88 ? 5.504 -25.5 -13.961 1 98.88 88 LEU B CA 1
ATOM 2414 C C . LEU B 1 88 ? 6.039 -25.422 -15.391 1 98.88 88 LEU B C 1
ATOM 2416 O O . LEU B 1 88 ? 6.484 -24.375 -15.836 1 98.88 88 LEU B O 1
ATOM 2420 N N . GLU B 1 89 ? 5.938 -26.531 -16.094 1 98.81 89 GLU B N 1
ATOM 2421 C CA . GLU B 1 89 ? 6.355 -26.547 -17.5 1 98.81 89 GLU B CA 1
ATOM 2422 C C . GLU B 1 89 ? 5.488 -25.625 -18.344 1 98.81 89 GLU B C 1
ATOM 2424 O O . GLU B 1 89 ? 6 -24.891 -19.188 1 98.81 89 GLU B O 1
ATOM 2429 N N . TYR B 1 90 ? 4.262 -25.688 -18.125 1 98.94 90 TYR B N 1
ATOM 2430 C CA . TYR B 1 90 ? 3.314 -24.875 -18.891 1 98.94 90 TYR B CA 1
ATOM 2431 C C . TYR B 1 90 ? 3.566 -23.391 -18.656 1 98.94 90 TYR B C 1
ATOM 2433 O O . TYR B 1 90 ? 3.51 -22.594 -19.594 1 98.94 90 TYR B O 1
ATOM 2441 N N . ILE B 1 91 ? 3.836 -22.984 -17.359 1 98.94 91 ILE B N 1
ATOM 2442 C CA . ILE B 1 91 ? 4.117 -21.594 -17.047 1 98.94 91 ILE B CA 1
ATOM 2443 C C . ILE B 1 91 ? 5.363 -21.141 -17.812 1 98.94 91 ILE B C 1
ATOM 2445 O O . ILE B 1 91 ? 5.395 -20.031 -18.359 1 98.94 91 ILE B O 1
ATOM 2449 N N . GLU B 1 92 ? 6.359 -21.969 -17.844 1 98.94 92 GLU B N 1
ATOM 2450 C CA . GLU B 1 92 ? 7.559 -21.625 -18.594 1 98.94 92 GLU B CA 1
ATOM 2451 C C . GLU B 1 92 ? 7.246 -21.453 -20.078 1 98.94 92 GLU B C 1
ATOM 2453 O O . GLU B 1 92 ? 7.742 -20.531 -20.719 1 98.94 92 GLU B O 1
ATOM 2458 N N . GLU B 1 93 ? 6.461 -22.344 -20.641 1 98.88 93 GLU B N 1
ATOM 2459 C CA . GLU B 1 93 ? 6.055 -22.234 -22.031 1 98.88 93 GLU B CA 1
ATOM 2460 C C . GLU B 1 93 ? 5.336 -20.906 -22.297 1 98.88 93 GLU B C 1
ATOM 2462 O O . GLU B 1 93 ? 5.566 -20.266 -23.312 1 98.88 93 GLU B O 1
ATOM 2467 N N . CYS B 1 94 ? 4.449 -20.547 -21.406 1 98.88 94 CYS B N 1
ATOM 2468 C CA . CYS B 1 94 ? 3.764 -19.266 -21.531 1 98.88 94 CYS B CA 1
ATOM 2469 C C . CYS B 1 94 ? 4.758 -18.109 -21.516 1 98.88 94 CYS B C 1
ATOM 2471 O O . CYS B 1 94 ? 4.629 -17.172 -22.312 1 98.88 94 CYS B O 1
ATOM 2473 N N . MET B 1 95 ? 5.746 -18.234 -20.594 1 98.88 95 MET B N 1
ATOM 2474 C CA . MET B 1 95 ? 6.711 -17.141 -20.484 1 98.88 95 MET B CA 1
ATOM 2475 C C . MET B 1 95 ? 7.582 -17.062 -21.734 1 98.88 95 MET B C 1
ATOM 2477 O O . MET B 1 95 ? 7.988 -15.969 -22.125 1 98.88 95 MET B O 1
ATOM 2481 N N . ILE B 1 96 ? 7.871 -18.172 -22.328 1 98.75 96 ILE B N 1
ATOM 2482 C CA . ILE B 1 96 ? 8.625 -18.188 -23.578 1 98.75 96 ILE B CA 1
ATOM 2483 C C . ILE B 1 96 ? 7.773 -17.578 -24.703 1 98.75 96 ILE B C 1
ATOM 2485 O O . ILE B 1 96 ? 8.25 -16.734 -25.469 1 98.75 96 ILE B O 1
ATOM 2489 N N . LYS B 1 97 ? 6.582 -17.891 -24.781 1 98.69 97 LYS B N 1
ATOM 2490 C CA . LYS B 1 97 ? 5.691 -17.5 -25.859 1 98.69 97 LYS B CA 1
ATOM 2491 C C . LYS B 1 97 ? 5.336 -16.031 -25.781 1 98.69 97 LYS B C 1
ATOM 2493 O O . LYS B 1 97 ? 5.281 -15.336 -26.797 1 98.69 97 LYS B O 1
ATOM 2498 N N . TYR B 1 98 ? 5.137 -15.523 -24.578 1 98.5 98 TYR B N 1
ATOM 2499 C CA . TYR B 1 98 ? 4.551 -14.195 -24.438 1 98.5 98 TYR B CA 1
ATOM 2500 C C . TYR B 1 98 ? 5.547 -13.219 -23.828 1 98.5 98 TYR B C 1
ATOM 2502 O O . TYR B 1 98 ? 5.258 -12.023 -23.688 1 98.5 98 TYR B O 1
ATOM 2510 N N . GLY B 1 99 ? 6.742 -13.766 -23.469 1 97.19 99 GLY B N 1
ATOM 2511 C CA . GLY B 1 99 ? 7.738 -12.93 -22.812 1 97.19 99 GLY B CA 1
ATOM 2512 C C . GLY B 1 99 ? 8.539 -12.078 -23.781 1 97.19 99 GLY B C 1
ATOM 2513 O O . GLY B 1 99 ? 8.164 -11.945 -24.938 1 97.19 99 GLY B O 1
ATOM 2514 N N . PRO B 1 100 ? 9.531 -11.414 -23.172 1 97.19 100 PRO B N 1
ATOM 2515 C CA . PRO B 1 100 ? 10.055 -11.594 -21.812 1 97.19 100 PRO B CA 1
ATOM 2516 C C . PRO B 1 100 ? 9.203 -10.898 -20.766 1 97.19 100 PRO B C 1
ATOM 2518 O O . PRO B 1 100 ? 8.531 -9.906 -21.062 1 97.19 100 PRO B O 1
ATOM 2521 N N . PHE B 1 101 ? 9.18 -11.445 -19.547 1 97.31 101 PHE B N 1
ATOM 2522 C CA . PHE B 1 101 ? 8.484 -10.859 -18.406 1 97.31 101 PHE B CA 1
ATOM 2523 C C . PHE B 1 101 ? 9.469 -10.32 -17.375 1 97.31 101 PHE B C 1
ATOM 2525 O O . PHE B 1 101 ? 10.547 -10.891 -17.188 1 97.31 101 PHE B O 1
ATOM 2532 N N . ASP B 1 102 ? 9.078 -9.25 -16.766 1 94.69 102 ASP B N 1
ATOM 2533 C CA . ASP B 1 102 ? 9.852 -8.695 -15.656 1 94.69 102 ASP B CA 1
ATOM 2534 C C . ASP B 1 102 ? 9.477 -9.375 -14.344 1 94.69 102 ASP B C 1
ATOM 2536 O O . ASP B 1 102 ? 10.305 -9.477 -13.438 1 94.69 102 ASP B O 1
ATOM 2540 N N . GLY B 1 103 ? 8.258 -9.766 -14.234 1 96.25 103 GLY B N 1
ATOM 2541 C CA . GLY B 1 103 ? 7.816 -10.32 -12.961 1 96.25 103 GLY B CA 1
ATOM 2542 C C . GLY B 1 103 ? 6.559 -11.164 -13.086 1 96.25 103 GLY B C 1
ATOM 2543 O O . GLY B 1 103 ? 6.141 -11.5 -14.195 1 96.25 103 GLY B O 1
ATOM 2544 N N . LEU B 1 104 ? 6.035 -11.555 -11.898 1 97.94 104 LEU B N 1
ATOM 2545 C CA . LEU B 1 104 ? 4.82 -12.352 -11.773 1 97.94 104 LEU B CA 1
ATOM 2546 C C . LEU B 1 104 ? 3.805 -11.648 -10.875 1 97.94 104 LEU B C 1
ATOM 2548 O O . LEU B 1 104 ? 4.172 -11.055 -9.859 1 97.94 104 LEU B O 1
ATOM 2552 N N . LEU B 1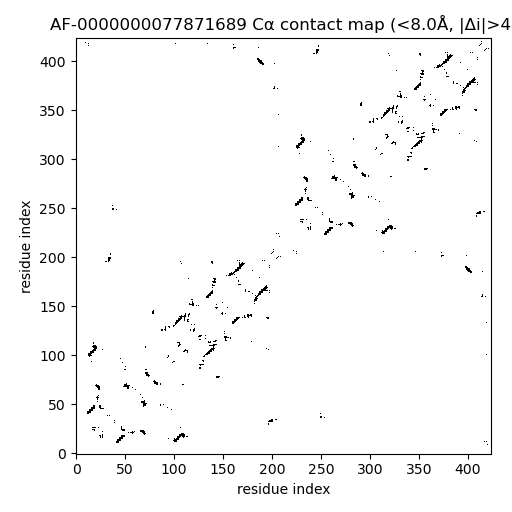 105 ? 2.605 -11.68 -11.32 1 97.75 105 LEU B N 1
ATOM 2553 C CA . LEU B 1 105 ? 1.468 -11.289 -10.492 1 97.75 105 LEU B CA 1
ATOM 2554 C C . LEU B 1 105 ? 0.531 -12.469 -10.266 1 97.75 105 LEU B C 1
ATOM 2556 O O . LEU B 1 105 ? 0.041 -13.07 -11.219 1 97.75 105 LEU B O 1
ATOM 2560 N N . GLY B 1 106 ? 0.289 -12.805 -8.953 1 98.81 106 GLY B N 1
ATOM 2561 C CA . GLY B 1 106 ? -0.538 -13.969 -8.672 1 98.81 106 GLY B CA 1
ATOM 2562 C C . GLY B 1 106 ? -1.599 -13.703 -7.617 1 98.81 106 GLY B C 1
ATOM 2563 O O . GLY B 1 106 ? -1.346 -13 -6.637 1 98.81 106 GLY B O 1
ATOM 2564 N N . PHE B 1 107 ? -2.73 -14.297 -7.855 1 98.75 107 PHE B N 1
ATOM 2565 C CA . PHE B 1 107 ? -3.799 -14.281 -6.863 1 98.75 107 PHE B CA 1
ATOM 2566 C C . PHE B 1 107 ? -4.074 -15.68 -6.336 1 98.75 107 PHE B C 1
ATOM 2568 O O . PHE B 1 107 ? -4.32 -16.609 -7.117 1 98.75 107 PHE B O 1
ATOM 2575 N N . SER B 1 108 ? -4.164 -15.852 -4.965 1 98.62 108 SER B N 1
ATOM 2576 C CA . SER B 1 108 ? -4.57 -17.109 -4.332 1 98.62 108 SER B CA 1
ATOM 2577 C C . SER B 1 108 ? -3.688 -18.266 -4.789 1 98.62 108 SER B C 1
ATOM 2579 O O . SER B 1 108 ? -2.475 -18.25 -4.578 1 98.62 108 SER B O 1
ATOM 2581 N N . GLN B 1 109 ? -4.184 -19.25 -5.547 1 98.75 109 GLN B N 1
ATOM 2582 C CA . GLN B 1 109 ? -3.34 -20.344 -6.035 1 98.75 109 GLN B CA 1
ATOM 2583 C C . GLN B 1 109 ? -2.227 -19.812 -6.934 1 98.75 109 GLN B C 1
ATOM 2585 O O . GLN B 1 109 ? -1.091 -20.281 -6.867 1 98.75 109 GLN B O 1
ATOM 2590 N N . GLY B 1 110 ? -2.57 -18.844 -7.773 1 98.88 110 GLY B N 1
ATOM 2591 C CA . GLY B 1 110 ? -1.555 -18.188 -8.586 1 98.88 110 GLY B CA 1
ATOM 2592 C C . GLY B 1 110 ? -0.5 -17.484 -7.758 1 98.88 110 GLY B C 1
ATOM 2593 O O . GLY B 1 110 ? 0.658 -17.375 -8.172 1 98.88 110 GLY B O 1
ATOM 2594 N N . GLY B 1 111 ? -0.927 -16.922 -6.605 1 98.81 111 GLY B N 1
ATOM 2595 C CA . GLY B 1 111 ? 0.017 -16.297 -5.691 1 98.81 111 GLY B CA 1
ATOM 2596 C C . GLY B 1 111 ? 0.984 -17.281 -5.066 1 98.81 111 GLY B C 1
ATOM 2597 O O . GLY B 1 111 ? 2.156 -16.969 -4.852 1 98.81 111 GLY B O 1
ATOM 2598 N N . ILE B 1 112 ? 0.53 -18.469 -4.773 1 98.75 112 ILE B N 1
ATOM 2599 C CA . ILE B 1 112 ? 1.38 -19.531 -4.246 1 98.75 112 ILE B CA 1
ATOM 2600 C C . ILE B 1 112 ? 2.449 -19.891 -5.277 1 98.75 112 ILE B C 1
ATOM 2602 O O . ILE B 1 112 ? 3.631 -20 -4.938 1 98.75 112 ILE B O 1
ATOM 2606 N N . LEU B 1 113 ? 2.037 -20 -6.496 1 98.88 113 LEU B N 1
ATOM 2607 C CA . LEU B 1 113 ? 2.971 -20.312 -7.574 1 98.88 113 LEU B CA 1
ATOM 2608 C C . LEU B 1 113 ? 3.979 -19.172 -7.754 1 98.88 113 LEU B C 1
ATOM 2610 O O . LEU B 1 113 ? 5.188 -19.422 -7.809 1 98.88 113 LEU B O 1
ATOM 2614 N N . ALA B 1 114 ? 3.449 -17.969 -7.812 1 98.81 114 ALA B N 1
ATOM 2615 C CA . ALA B 1 114 ? 4.316 -16.828 -8.047 1 98.81 114 ALA B CA 1
ATOM 2616 C C . ALA B 1 114 ? 5.395 -16.719 -6.969 1 98.81 114 ALA B C 1
ATOM 2618 O O . ALA B 1 114 ? 6.562 -16.453 -7.27 1 98.81 114 ALA B O 1
ATOM 2619 N N . ALA B 1 115 ? 5.066 -16.984 -5.746 1 98.56 115 ALA B N 1
ATOM 2620 C CA . ALA B 1 115 ? 5.992 -16.875 -4.617 1 98.56 115 ALA B CA 1
ATOM 2621 C C . ALA B 1 115 ? 7.066 -17.953 -4.688 1 98.56 115 ALA B C 1
ATOM 2623 O O . ALA B 1 115 ? 8.188 -17.75 -4.211 1 98.56 115 ALA B O 1
ATOM 2624 N N . ALA B 1 116 ? 6.809 -19.062 -5.297 1 98.75 116 ALA B N 1
ATOM 2625 C CA . ALA B 1 116 ? 7.703 -20.219 -5.293 1 98.75 116 ALA B CA 1
ATOM 2626 C C . ALA B 1 116 ? 8.672 -20.156 -6.477 1 98.75 116 ALA B C 1
ATOM 2628 O O . ALA B 1 116 ? 9.781 -20.688 -6.395 1 98.75 116 ALA B O 1
ATOM 2629 N N . LEU B 1 117 ? 8.297 -19.5 -7.516 1 98.81 117 LEU B N 1
ATOM 2630 C CA . LEU B 1 117 ? 8.953 -19.672 -8.805 1 98.81 117 LEU B CA 1
ATOM 2631 C C . LEU B 1 117 ? 10.352 -19.078 -8.797 1 98.81 117 LEU B C 1
ATOM 2633 O O . LEU B 1 117 ? 11.281 -19.641 -9.375 1 98.81 117 LEU B O 1
ATOM 2637 N N . PRO B 1 118 ? 10.586 -17.922 -8.094 1 98.12 118 PRO B N 1
ATOM 2638 C CA . PRO B 1 118 ? 11.969 -17.438 -8.055 1 98.12 118 PRO B CA 1
ATOM 2639 C C . PRO B 1 118 ? 12.938 -18.453 -7.441 1 98.12 118 PRO B C 1
ATOM 2641 O O . PRO B 1 118 ? 14.031 -18.672 -7.969 1 98.12 118 PRO B O 1
ATOM 2644 N N . GLY B 1 119 ? 12.523 -19.078 -6.359 1 98.25 119 GLY B N 1
ATOM 2645 C CA . GLY B 1 119 ? 13.367 -20.094 -5.738 1 98.25 119 GLY B CA 1
ATOM 2646 C C . GLY B 1 119 ? 13.547 -21.328 -6.598 1 98.25 119 GLY B C 1
ATOM 2647 O O . GLY B 1 119 ? 14.656 -21.844 -6.715 1 98.25 119 GLY B O 1
ATOM 2648 N N . LEU B 1 120 ? 12.477 -21.797 -7.188 1 98.62 120 LEU B N 1
ATOM 2649 C CA . LEU B 1 120 ? 12.547 -22.953 -8.07 1 98.62 120 LEU B CA 1
ATOM 2650 C C . LEU B 1 120 ? 13.445 -22.672 -9.266 1 98.62 120 LEU B C 1
ATOM 2652 O O . LEU B 1 120 ? 14.164 -23.562 -9.734 1 98.62 120 LEU B O 1
ATOM 2656 N N . GLN B 1 121 ? 13.32 -21.453 -9.758 1 98.56 121 GLN B N 1
ATOM 2657 C CA . GLN B 1 121 ? 14.188 -21.047 -10.859 1 98.56 121 GLN B CA 1
ATOM 2658 C C . GLN B 1 121 ? 15.656 -21.078 -10.438 1 98.56 121 GLN B C 1
ATOM 2660 O O . GLN B 1 121 ? 16.5 -21.594 -11.172 1 98.56 121 GLN B O 1
ATOM 2665 N N . GLU B 1 122 ? 15.922 -20.531 -9.297 1 97.5 122 GLU B N 1
ATOM 2666 C CA . GLU B 1 122 ? 17.281 -20.5 -8.766 1 97.5 122 GLU B CA 1
ATOM 2667 C C . GLU B 1 122 ? 17.859 -21.906 -8.648 1 97.5 122 GLU B C 1
ATOM 2669 O O . GLU B 1 122 ? 19.031 -22.141 -8.93 1 97.5 122 GLU B O 1
ATOM 2674 N N . LYS B 1 123 ? 17.047 -22.875 -8.352 1 97.69 123 LYS B N 1
ATOM 2675 C CA . LYS B 1 123 ? 17.469 -24.25 -8.125 1 97.69 123 LYS B CA 1
ATOM 2676 C C . LYS B 1 123 ? 17.438 -25.062 -9.414 1 97.69 123 LYS B C 1
ATOM 2678 O O . LYS B 1 123 ? 17.75 -26.25 -9.414 1 97.69 123 LYS B O 1
ATOM 2683 N N . GLY B 1 124 ? 16.953 -24.438 -10.469 1 97.69 124 GLY B N 1
ATOM 2684 C CA . GLY B 1 124 ? 16.922 -25.125 -11.758 1 97.69 124 GLY B CA 1
ATOM 2685 C C . GLY B 1 124 ? 15.758 -26.078 -11.906 1 97.69 124 GLY B C 1
ATOM 2686 O O . GLY B 1 124 ? 15.781 -26.969 -12.758 1 97.69 124 GLY B O 1
ATOM 2687 N N . VAL B 1 125 ? 14.797 -25.859 -11.117 1 98.06 125 VAL B N 1
ATOM 2688 C CA . VAL B 1 125 ? 13.648 -26.766 -11.117 1 98.06 125 VAL B CA 1
ATOM 2689 C C . VAL B 1 125 ? 12.586 -26.266 -12.078 1 98.06 125 VAL B C 1
ATOM 2691 O O . VAL B 1 125 ? 11.859 -27.047 -12.688 1 98.06 125 VAL B O 1
ATOM 2694 N N . ALA B 1 126 ? 12.43 -25 -12.234 1 98.62 126 ALA B N 1
ATOM 2695 C CA . ALA B 1 126 ? 11.438 -24.375 -13.109 1 98.62 126 ALA B CA 1
ATOM 2696 C C . ALA B 1 126 ? 11.992 -23.109 -13.758 1 98.62 126 ALA B C 1
ATOM 2698 O O . ALA B 1 126 ? 12.969 -22.531 -13.273 1 98.62 126 ALA B O 1
ATOM 2699 N N . LEU B 1 127 ? 11.406 -22.734 -14.828 1 98.75 127 LEU B N 1
ATOM 2700 C CA . LEU B 1 127 ? 11.727 -21.484 -15.523 1 98.75 127 LEU B CA 1
ATOM 2701 C C . LEU B 1 127 ? 13.203 -21.422 -15.891 1 98.75 127 LEU B C 1
ATOM 2703 O O . LEU B 1 127 ? 13.859 -20.406 -15.703 1 98.75 127 LEU B O 1
ATOM 2707 N N . THR B 1 128 ? 13.734 -22.469 -16.328 1 98.31 128 THR B N 1
ATOM 2708 C CA . THR B 1 128 ? 15.164 -22.578 -16.594 1 98.31 128 THR B CA 1
ATOM 2709 C C . THR B 1 128 ? 15.492 -21.953 -17.953 1 98.31 128 THR B C 1
ATOM 2711 O O . THR B 1 128 ? 16.656 -21.656 -18.234 1 98.31 128 THR B O 1
ATOM 2714 N N . ASN B 1 129 ? 14.492 -21.688 -18.781 1 98.38 129 ASN B N 1
ATOM 2715 C CA . ASN B 1 129 ? 14.742 -21.203 -20.141 1 98.38 129 ASN B CA 1
ATOM 2716 C C . ASN B 1 129 ? 14.203 -19.797 -20.344 1 98.38 129 ASN B C 1
ATOM 2718 O O . ASN B 1 129 ? 13.922 -19.406 -21.484 1 98.38 129 ASN B O 1
ATOM 2722 N N . VAL B 1 130 ? 13.938 -19.078 -19.266 1 98.69 130 VAL B N 1
ATOM 2723 C CA . VAL B 1 130 ? 13.453 -17.703 -19.344 1 98.69 130 VAL B CA 1
ATOM 2724 C C . VAL B 1 130 ? 14.273 -16.812 -18.422 1 98.69 130 VAL B C 1
ATOM 2726 O O . VAL B 1 130 ? 14.977 -17.312 -17.531 1 98.69 130 VAL B O 1
ATOM 2729 N N . PRO B 1 131 ? 14.258 -15.492 -18.641 1 97.88 131 PRO B N 1
ATOM 2730 C CA . PRO B 1 131 ? 14.984 -14.586 -17.75 1 97.88 131 PRO B CA 1
ATOM 2731 C C . PRO B 1 131 ? 14.523 -14.695 -16.297 1 97.88 131 PRO B C 1
ATOM 2733 O O . PRO B 1 131 ? 13.391 -15.117 -16.031 1 97.88 131 PRO B O 1
ATOM 2736 N N . LYS B 1 132 ? 15.352 -14.312 -15.43 1 97.62 132 LYS B N 1
ATOM 2737 C CA . LYS B 1 132 ? 15.078 -14.336 -13.992 1 97.62 132 LYS B CA 1
ATOM 2738 C C . LYS B 1 132 ? 13.867 -13.469 -13.656 1 97.62 132 LYS B C 1
ATOM 2740 O O . LYS B 1 132 ? 13.703 -12.375 -14.195 1 97.62 132 LYS B O 1
ATOM 2745 N N . VAL B 1 133 ? 13.094 -13.977 -12.766 1 97.25 133 VAL B N 1
ATOM 2746 C CA . VAL B 1 133 ? 11.984 -13.195 -12.234 1 97.25 133 VAL B CA 1
ATOM 2747 C C . VAL B 1 133 ? 12.523 -12.023 -11.414 1 97.25 133 VAL B C 1
ATOM 2749 O O . VAL B 1 133 ? 13.312 -12.219 -10.484 1 97.25 133 VAL B O 1
ATOM 2752 N N . LYS B 1 134 ? 11.992 -10.852 -11.719 1 94.19 134 LYS B N 1
ATOM 2753 C CA . LYS B 1 134 ? 12.594 -9.672 -11.109 1 94.19 134 LYS B CA 1
ATOM 2754 C C . LYS B 1 134 ? 11.664 -9.062 -10.062 1 94.19 134 LYS B C 1
ATOM 2756 O O . LYS B 1 134 ? 12.109 -8.305 -9.195 1 94.19 134 LYS B O 1
ATOM 2761 N N . PHE B 1 135 ? 10.375 -9.367 -10.195 1 93.38 135 PHE B N 1
ATOM 2762 C CA . PHE B 1 135 ? 9.383 -8.727 -9.336 1 93.38 135 PHE B CA 1
ATOM 2763 C C . PHE B 1 135 ? 8.234 -9.688 -9.031 1 93.38 135 PHE B C 1
ATOM 2765 O O . PHE B 1 135 ? 7.84 -10.477 -9.883 1 93.38 135 PHE B O 1
ATOM 2772 N N . LEU B 1 136 ? 7.766 -9.438 -7.828 1 95.88 136 LEU B N 1
ATOM 2773 C CA . LEU B 1 136 ? 6.586 -10.211 -7.449 1 95.88 136 LEU B CA 1
ATOM 2774 C C . LEU B 1 136 ? 5.473 -9.297 -6.957 1 95.88 136 LEU B C 1
ATOM 2776 O O . LEU B 1 136 ? 5.727 -8.344 -6.219 1 95.88 136 LEU B O 1
ATOM 2780 N N . ILE B 1 137 ? 4.312 -9.547 -7.438 1 95.56 137 ILE B N 1
ATOM 2781 C CA . ILE B 1 137 ? 3.082 -9.047 -6.836 1 95.56 137 ILE B CA 1
ATOM 2782 C C . ILE B 1 137 ? 2.207 -10.219 -6.395 1 95.56 137 ILE B C 1
ATOM 2784 O O . ILE B 1 137 ? 1.712 -10.977 -7.227 1 95.56 137 ILE B O 1
ATOM 2788 N N . ILE B 1 138 ? 1.999 -10.328 -5.102 1 97.62 138 ILE B N 1
ATOM 2789 C CA . ILE B 1 138 ? 1.287 -11.477 -4.551 1 97.62 138 ILE B CA 1
ATOM 2790 C C . ILE B 1 138 ? 0.029 -11.008 -3.824 1 97.62 138 ILE B C 1
ATOM 2792 O O . ILE B 1 138 ? 0.106 -10.188 -2.904 1 97.62 138 ILE B O 1
ATOM 2796 N N . ILE B 1 139 ? -1.091 -11.539 -4.199 1 97.69 139 ILE B N 1
ATOM 2797 C CA . ILE B 1 139 ? -2.379 -11.227 -3.594 1 97.69 139 ILE B CA 1
ATOM 2798 C C . ILE B 1 139 ? -2.996 -12.484 -3 1 97.69 139 ILE B C 1
ATOM 2800 O O . ILE B 1 139 ? -3.363 -13.406 -3.732 1 97.69 139 ILE B O 1
ATOM 2804 N N . GLY B 1 140 ? -3.07 -12.516 -1.705 1 98 140 GLY B N 1
ATOM 2805 C CA . GLY B 1 140 ? -3.719 -13.641 -1.04 1 98 140 GLY B CA 1
ATOM 2806 C C . GLY B 1 140 ? -3.01 -14.961 -1.272 1 98 140 GLY B C 1
ATOM 2807 O O . GLY B 1 140 ? -3.656 -16 -1.438 1 98 140 GLY B O 1
ATOM 2808 N N . GLY B 1 141 ? -1.716 -15.008 -1.354 1 98 141 GLY B N 1
ATOM 2809 C CA . GLY B 1 141 ? -0.955 -16.219 -1.62 1 98 141 GLY B CA 1
ATOM 2810 C C . GLY B 1 141 ? -0.473 -16.906 -0.359 1 98 141 GLY B C 1
ATOM 2811 O O . GLY B 1 141 ? -1.063 -16.75 0.711 1 98 141 GLY B O 1
ATOM 2812 N N . GLY B 1 142 ? 0.491 -17.781 -0.538 1 97.94 142 GLY B N 1
ATOM 2813 C CA . GLY B 1 142 ? 1.107 -18.562 0.521 1 97.94 142 GLY B CA 1
ATOM 2814 C C . GLY B 1 142 ? 2.273 -19.406 0.037 1 97.94 142 GLY B C 1
ATOM 2815 O O . GLY B 1 142 ? 2.68 -19.297 -1.123 1 97.94 142 GLY B O 1
ATOM 2816 N N . LYS B 1 143 ? 2.779 -20.25 0.949 1 98.06 143 LYS B N 1
ATOM 2817 C CA . LYS B 1 143 ? 3.877 -21.156 0.61 1 98.06 143 LYS B CA 1
ATOM 2818 C C . LYS B 1 143 ? 3.369 -22.562 0.354 1 98.06 143 LYS B C 1
ATOM 2820 O O . LYS B 1 143 ? 2.355 -22.984 0.92 1 98.06 143 LYS B O 1
ATOM 2825 N N . PHE B 1 144 ? 4.156 -23.203 -0.496 1 98.19 144 PHE B N 1
ATOM 2826 C CA . PHE B 1 144 ? 3.965 -24.656 -0.538 1 98.19 144 PHE B CA 1
ATOM 2827 C C . PHE B 1 144 ? 4.328 -25.281 0.8 1 98.19 144 PHE B C 1
ATOM 2829 O O . PHE B 1 144 ? 5.281 -24.859 1.458 1 98.19 144 PHE B O 1
ATOM 2836 N N . LYS B 1 145 ? 3.662 -26.359 1.108 1 96.31 145 LYS B N 1
ATOM 2837 C CA . LYS B 1 145 ? 3.82 -26.906 2.451 1 96.31 145 LYS B CA 1
ATOM 2838 C C . LYS B 1 145 ? 4.613 -28.203 2.424 1 96.31 145 LYS B C 1
ATOM 2840 O O . LYS B 1 145 ? 5.176 -28.625 3.439 1 96.31 145 LYS B O 1
ATOM 2845 N N . SER B 1 146 ? 4.59 -28.938 1.314 1 96.5 146 SER B N 1
ATOM 2846 C CA . SER B 1 146 ? 5.398 -30.141 1.21 1 96.5 146 SER B CA 1
ATOM 2847 C C . SER B 1 146 ? 6.859 -29.859 1.546 1 96.5 146 SER B C 1
ATOM 2849 O O . SER B 1 146 ? 7.484 -28.984 0.941 1 96.5 146 SER B O 1
ATOM 2851 N N . PRO B 1 147 ? 7.406 -30.562 2.479 1 94.94 147 PRO B N 1
ATOM 2852 C CA . PRO B 1 147 ? 8.781 -30.25 2.881 1 94.94 147 PRO B CA 1
ATOM 2853 C C . PRO B 1 147 ? 9.766 -30.297 1.715 1 94.94 147 PRO B C 1
ATOM 2855 O O . PRO B 1 147 ? 10.602 -29.406 1.571 1 94.94 147 PRO B O 1
ATOM 2858 N N . SER B 1 148 ? 9.641 -31.312 0.911 1 95.12 148 SER B N 1
ATOM 2859 C CA . SER B 1 148 ? 10.57 -31.469 -0.205 1 95.12 148 SER B CA 1
ATOM 2860 C C . SER B 1 148 ? 10.43 -30.328 -1.205 1 95.12 148 SER B C 1
ATOM 2862 O O . SER B 1 148 ? 11.43 -29.812 -1.714 1 95.12 148 SER B O 1
ATOM 2864 N N . LEU B 1 149 ? 9.227 -29.922 -1.491 1 97 149 LEU B N 1
ATOM 2865 C CA . LEU B 1 149 ? 9.008 -28.828 -2.43 1 97 149 LEU B CA 1
ATOM 2866 C C . LEU B 1 149 ? 9.383 -27.5 -1.8 1 97 149 LEU B C 1
ATOM 2868 O O . LEU B 1 149 ? 9.977 -26.641 -2.457 1 97 149 LEU B O 1
ATOM 2872 N N . ALA B 1 150 ? 9.016 -27.359 -0.544 1 96.69 150 ALA B N 1
ATOM 2873 C CA . ALA B 1 150 ? 9.312 -26.109 0.164 1 96.69 150 ALA B CA 1
ATOM 2874 C C . ALA B 1 150 ? 10.812 -25.844 0.199 1 96.69 150 ALA B C 1
ATOM 2876 O O . ALA B 1 150 ? 11.25 -24.703 0.039 1 96.69 150 ALA B O 1
ATOM 2877 N N . GLU B 1 151 ? 11.586 -26.859 0.377 1 96.69 151 GLU B N 1
ATOM 2878 C CA . GLU B 1 151 ? 13.039 -26.719 0.412 1 96.69 151 GLU B CA 1
ATOM 2879 C C . GLU B 1 151 ? 13.57 -26.188 -0.917 1 96.69 151 GLU B C 1
ATOM 2881 O O . GLU B 1 151 ? 14.516 -25.391 -0.94 1 96.69 151 GLU B O 1
ATOM 2886 N N . LYS B 1 152 ? 12.992 -26.594 -1.961 1 97.44 152 LYS B N 1
ATOM 2887 C CA . LYS B 1 152 ? 13.43 -26.172 -3.287 1 97.44 152 LYS B CA 1
ATOM 2888 C C . LYS B 1 152 ? 12.875 -24.797 -3.635 1 97.44 152 LYS B C 1
ATOM 2890 O O . LYS B 1 152 ? 13.547 -23.984 -4.277 1 97.44 152 LYS B O 1
ATOM 2895 N N . ALA B 1 153 ? 11.633 -24.531 -3.227 1 97.94 153 ALA B N 1
ATOM 2896 C CA . ALA B 1 153 ? 10.922 -23.312 -3.602 1 97.94 153 ALA B CA 1
ATOM 2897 C C . ALA B 1 153 ? 11.414 -22.109 -2.791 1 97.94 153 ALA B C 1
ATOM 2899 O O . ALA B 1 153 ? 11.367 -20.969 -3.26 1 97.94 153 ALA B O 1
ATOM 2900 N N . TYR B 1 154 ? 11.891 -22.406 -1.614 1 97.69 154 TYR B N 1
ATOM 2901 C CA . TYR B 1 154 ? 12.305 -21.344 -0.709 1 97.69 154 TYR B CA 1
ATOM 2902 C C . TYR B 1 154 ? 13.672 -21.656 -0.105 1 97.69 154 TYR B C 1
ATOM 2904 O O . TYR B 1 154 ? 13.82 -21.688 1.118 1 97.69 154 TYR B O 1
ATOM 2912 N N . PRO B 1 155 ? 14.68 -21.812 -0.907 1 93.25 155 PRO B N 1
ATOM 2913 C CA . PRO B 1 155 ? 16.016 -22.188 -0.441 1 93.25 155 PRO B CA 1
ATOM 2914 C C . PRO B 1 155 ? 16.703 -21.062 0.335 1 93.25 155 PRO B C 1
ATOM 2916 O O . PRO B 1 155 ? 17.578 -21.328 1.167 1 93.25 155 PRO B O 1
ATOM 2919 N N . SER B 1 156 ? 16.453 -19.828 -0.001 1 92.06 156 SER B N 1
ATOM 2920 C CA . SER B 1 156 ? 16.922 -18.594 0.604 1 92.06 156 SER B CA 1
ATOM 2921 C C . SER B 1 156 ? 15.859 -17.5 0.545 1 92.06 156 SER B C 1
ATOM 2923 O O . SER B 1 156 ? 14.852 -17.641 -0.159 1 92.06 156 SER B O 1
ATOM 2925 N N . PRO B 1 157 ? 16.016 -16.547 1.318 1 95.19 157 PRO B N 1
ATOM 2926 C CA . PRO B 1 157 ? 15.031 -15.469 1.214 1 95.19 157 PRO B CA 1
ATOM 2927 C C . PRO B 1 157 ? 14.852 -14.977 -0.219 1 95.19 157 PRO B C 1
ATOM 2929 O O . PRO B 1 157 ? 15.82 -14.914 -0.981 1 95.19 157 PRO B O 1
ATOM 2932 N N . ILE B 1 158 ? 13.672 -14.742 -0.548 1 94.88 158 ILE B N 1
ATOM 2933 C CA . ILE B 1 158 ? 13.352 -14.156 -1.845 1 94.88 158 ILE B CA 1
ATOM 2934 C C . ILE B 1 158 ? 13.906 -12.734 -1.913 1 94.88 158 ILE B C 1
ATOM 2936 O O . ILE B 1 158 ? 13.484 -11.859 -1.152 1 94.88 158 ILE B O 1
ATOM 2940 N N . THR B 1 159 ? 14.773 -12.484 -2.85 1 93.38 159 THR B N 1
ATOM 2941 C CA . THR B 1 159 ? 15.516 -11.227 -2.824 1 93.38 159 THR B CA 1
ATOM 2942 C C . THR B 1 159 ? 14.938 -10.234 -3.836 1 93.38 159 THR B C 1
ATOM 2944 O O . THR B 1 159 ? 15.211 -9.039 -3.77 1 93.38 159 THR B O 1
ATOM 2947 N N . CYS B 1 160 ? 14.219 -10.789 -4.812 1 91.81 160 CYS B N 1
ATOM 2948 C CA . CYS B 1 160 ? 13.648 -9.82 -5.746 1 91.81 160 CYS B CA 1
ATOM 2949 C C . CYS B 1 160 ? 12.586 -8.969 -5.066 1 91.81 160 CYS B C 1
ATOM 2951 O O . CYS B 1 160 ? 11.875 -9.445 -4.176 1 91.81 160 CYS B O 1
ATOM 2953 N N . PRO B 1 161 ? 12.461 -7.73 -5.48 1 92.44 161 PRO B N 1
ATOM 2954 C CA . PRO B 1 161 ? 11.422 -6.867 -4.918 1 92.44 161 PRO B CA 1
ATOM 2955 C C . PRO B 1 161 ? 10.031 -7.496 -4.992 1 92.44 161 PRO B C 1
ATOM 2957 O O . PRO B 1 161 ? 9.688 -8.125 -6 1 92.44 161 PRO B O 1
ATOM 2960 N N . SER B 1 162 ? 9.328 -7.344 -3.881 1 93.69 162 SER B N 1
ATOM 2961 C CA . SER B 1 162 ? 8.016 -7.98 -3.828 1 93.69 162 SER B CA 1
ATOM 2962 C C . SER B 1 162 ? 6.988 -7.074 -3.152 1 93.69 162 SER B C 1
ATOM 2964 O O . SER B 1 162 ? 7.312 -6.363 -2.199 1 93.69 162 SER B O 1
ATOM 2966 N N . LEU B 1 163 ? 5.852 -7.07 -3.697 1 94.31 163 LEU B N 1
ATOM 2967 C CA . LEU B 1 163 ? 4.672 -6.395 -3.164 1 94.31 163 LEU B CA 1
ATOM 2968 C C . LEU B 1 163 ? 3.594 -7.406 -2.783 1 94.31 163 LEU B C 1
ATOM 2970 O O . LEU B 1 163 ? 3.217 -8.258 -3.596 1 94.31 163 LEU B O 1
ATOM 2974 N N . HIS B 1 164 ? 3.105 -7.281 -1.57 1 95.94 164 HIS B N 1
ATOM 2975 C CA . HIS B 1 164 ? 2.131 -8.234 -1.054 1 95.94 164 HIS B CA 1
ATOM 2976 C C . HIS B 1 164 ? 0.86 -7.527 -0.589 1 95.94 164 HIS B C 1
ATOM 2978 O O . HIS B 1 164 ? 0.929 -6.477 0.05 1 95.94 164 HIS B O 1
ATOM 2984 N N . PHE B 1 165 ? -0.24 -8.055 -0.929 1 95.38 165 PHE B N 1
ATOM 2985 C CA . PHE B 1 165 ? -1.527 -7.613 -0.406 1 95.38 165 PHE B CA 1
ATOM 2986 C C . PHE B 1 165 ? -2.09 -8.633 0.576 1 95.38 165 PHE B C 1
ATOM 2988 O O . PHE B 1 165 ? -2.318 -9.789 0.215 1 95.38 165 PHE B O 1
ATOM 2995 N N . LEU B 1 166 ? -2.299 -8.172 1.775 1 97 166 LEU B N 1
ATOM 2996 C CA . LEU B 1 166 ? -2.787 -9.023 2.855 1 97 166 LEU B CA 1
ATOM 2997 C C . LEU B 1 166 ? -4.129 -8.531 3.375 1 97 166 LEU B C 1
ATOM 2999 O O . LEU B 1 166 ? -4.223 -7.422 3.91 1 97 166 LEU B O 1
ATOM 3003 N N . GLY B 1 167 ? -5.164 -9.336 3.184 1 96.88 167 GLY B N 1
ATOM 3004 C CA . GLY B 1 167 ? -6.469 -9.023 3.742 1 96.88 167 GLY B CA 1
ATOM 3005 C C . GLY B 1 167 ? -6.594 -9.383 5.211 1 96.88 167 GLY B C 1
ATOM 3006 O O . GLY B 1 167 ? -6.289 -10.516 5.605 1 96.88 167 GLY B O 1
ATOM 3007 N N . GLU B 1 168 ? -7.078 -8.453 5.98 1 96 168 GLU B N 1
ATOM 3008 C CA . GLU B 1 168 ? -7.199 -8.68 7.418 1 96 168 GLU B CA 1
ATOM 3009 C C . GLU B 1 168 ? -8.203 -9.789 7.715 1 96 168 GLU B C 1
ATOM 3011 O O . GLU B 1 168 ? -8.047 -10.531 8.688 1 96 168 GLU B O 1
ATOM 3016 N N . LYS B 1 169 ? -9.18 -9.914 6.879 1 97.19 169 LYS B N 1
ATOM 3017 C CA . LYS B 1 169 ? -10.211 -10.922 7.074 1 97.19 169 LYS B CA 1
ATOM 3018 C C . LYS B 1 169 ? -10.031 -12.094 6.105 1 97.19 169 LYS B C 1
ATOM 3020 O O . LYS B 1 169 ? -10.969 -12.859 5.871 1 97.19 169 LYS B O 1
ATOM 3025 N N . ASP B 1 170 ? -8.867 -12.156 5.484 1 98.19 170 ASP B N 1
ATOM 3026 C CA . ASP B 1 170 ? -8.547 -13.25 4.566 1 98.19 170 ASP B CA 1
ATOM 3027 C C . ASP B 1 170 ? -8.25 -14.539 5.332 1 98.1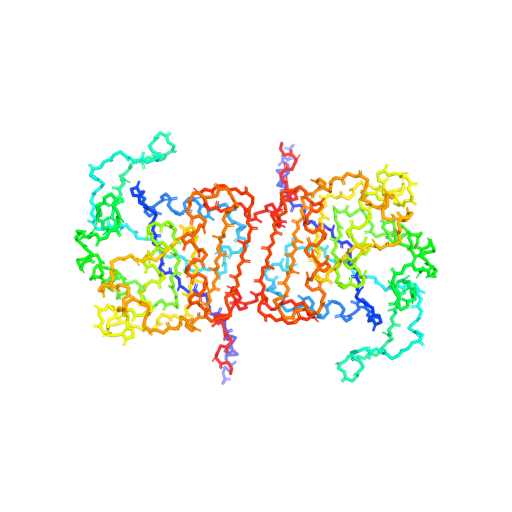9 170 ASP B C 1
ATOM 3029 O O . ASP B 1 170 ? -7.367 -14.57 6.191 1 98.19 170 ASP B O 1
ATOM 3033 N N . PHE B 1 171 ? -8.93 -15.633 4.984 1 97.62 171 PHE B N 1
ATOM 3034 C CA . PHE B 1 171 ? -8.672 -16.922 5.633 1 97.62 171 PHE B CA 1
ATOM 3035 C C . PHE B 1 171 ? -7.27 -17.406 5.301 1 97.62 171 PHE B C 1
ATOM 3037 O O . PHE B 1 171 ? -6.754 -18.312 5.961 1 97.62 171 PHE B O 1
ATOM 3044 N N . MET B 1 172 ? -6.68 -16.828 4.258 1 96.94 172 MET B N 1
ATOM 3045 C CA . MET B 1 172 ? -5.32 -17.188 3.859 1 96.94 172 MET B CA 1
ATOM 3046 C C . MET B 1 172 ? -4.297 -16.266 4.52 1 96.94 172 MET B C 1
ATOM 3048 O O . MET B 1 172 ? -3.105 -16.344 4.219 1 96.94 172 MET B O 1
ATOM 3052 N N . LYS B 1 173 ? -4.699 -15.359 5.379 1 98.06 173 LYS B N 1
ATOM 3053 C CA . LYS B 1 173 ? -3.83 -14.32 5.93 1 98.06 173 LYS B CA 1
ATOM 3054 C C . LYS B 1 173 ? -2.57 -14.93 6.543 1 98.06 173 LYS B C 1
ATOM 3056 O O . LYS B 1 173 ? -1.464 -14.438 6.312 1 98.06 173 LYS B O 1
ATOM 3061 N N . ALA B 1 174 ? -2.68 -16.016 7.34 1 97.88 174 ALA B N 1
ATOM 3062 C CA . ALA B 1 174 ? -1.536 -16.641 8 1 97.88 174 ALA B CA 1
ATOM 3063 C C . ALA B 1 174 ? -0.529 -17.172 6.98 1 97.88 174 ALA B C 1
ATOM 3065 O O . ALA B 1 174 ? 0.683 -17.078 7.191 1 97.88 174 ALA B O 1
ATOM 3066 N N . PHE B 1 175 ? -0.992 -17.703 5.914 1 97.44 175 PHE B N 1
ATOM 3067 C CA . PHE B 1 175 ? -0.13 -18.25 4.871 1 97.44 175 PHE B CA 1
ATOM 3068 C C . PHE B 1 175 ? 0.591 -17.125 4.125 1 97.44 175 PHE B C 1
ATOM 3070 O O . PHE B 1 175 ? 1.764 -17.266 3.771 1 97.44 175 PHE B O 1
ATOM 3077 N N . GLY B 1 176 ? -0.19 -16.047 3.857 1 98.06 176 GLY B N 1
ATOM 3078 C CA . GLY B 1 176 ? 0.439 -14.867 3.275 1 98.06 176 GLY B CA 1
ATOM 3079 C C . GLY B 1 176 ? 1.579 -14.32 4.113 1 98.06 176 GLY B C 1
ATOM 3080 O O . GLY B 1 176 ? 2.621 -13.938 3.58 1 98.06 176 GLY B O 1
ATOM 3081 N N . LYS B 1 177 ? 1.415 -14.297 5.418 1 98.06 177 LYS B N 1
ATOM 3082 C CA . LYS B 1 177 ? 2.451 -13.82 6.328 1 98.06 177 LYS B CA 1
ATOM 3083 C C . LYS B 1 177 ? 3.707 -14.68 6.23 1 98.06 177 LYS B C 1
ATOM 3085 O O . LYS B 1 177 ? 4.824 -14.164 6.316 1 98.06 177 LYS B O 1
ATOM 3090 N N . GLU B 1 178 ? 3.537 -15.961 6.043 1 97.5 178 GLU B N 1
ATOM 3091 C CA . GLU B 1 178 ? 4.676 -16.859 5.906 1 97.5 178 GLU B CA 1
ATOM 3092 C C . GLU B 1 178 ? 5.516 -16.516 4.684 1 97.5 178 GLU B C 1
ATOM 3094 O O . GLU B 1 178 ? 6.746 -16.531 4.738 1 97.5 178 GLU B O 1
ATOM 3099 N N . VAL B 1 179 ? 4.84 -16.188 3.6 1 97.31 179 VAL B N 1
ATOM 3100 C CA . VAL B 1 179 ? 5.551 -15.805 2.385 1 97.31 179 VAL B CA 1
ATOM 3101 C C . VAL B 1 179 ? 6.336 -14.523 2.633 1 97.31 179 VAL B C 1
ATOM 3103 O O . VAL B 1 179 ? 7.512 -14.43 2.273 1 97.31 179 VAL B O 1
ATOM 3106 N N . ILE B 1 180 ? 5.652 -13.586 3.213 1 97.06 180 ILE B N 1
ATOM 3107 C CA . ILE B 1 180 ? 6.234 -12.273 3.459 1 97.06 180 ILE B CA 1
ATOM 3108 C C . ILE B 1 180 ? 7.5 -12.414 4.297 1 97.06 180 ILE B C 1
ATOM 3110 O O . ILE B 1 180 ? 8.516 -11.766 4.023 1 97.06 180 ILE B O 1
ATOM 3114 N N . GLU B 1 181 ? 7.516 -13.336 5.254 1 96.75 181 GLU B N 1
ATOM 3115 C C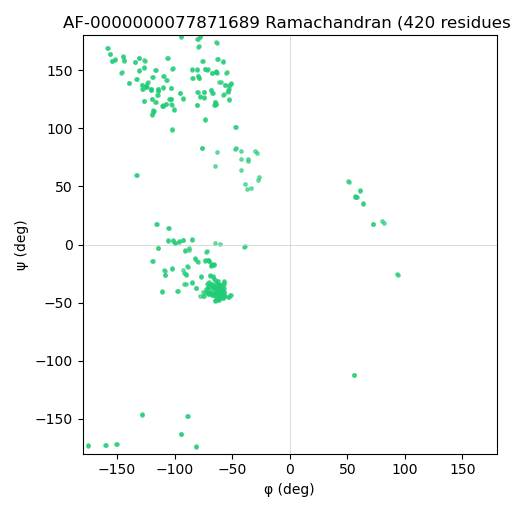A . GLU B 1 181 ? 8.656 -13.57 6.137 1 96.75 181 GLU B CA 1
ATOM 3116 C C . GLU B 1 181 ? 9.844 -14.133 5.371 1 96.75 181 GLU B C 1
ATOM 3118 O O . GLU B 1 181 ? 10.984 -14.062 5.836 1 96.75 181 GLU B O 1
ATOM 3123 N N . THR B 1 182 ? 9.578 -14.641 4.203 1 96.5 182 THR B N 1
ATOM 3124 C CA . THR B 1 182 ? 10.625 -15.25 3.398 1 96.5 182 THR B CA 1
ATOM 3125 C C . THR B 1 182 ? 11.18 -14.258 2.381 1 96.5 182 THR B C 1
ATOM 3127 O O . THR B 1 182 ? 12.047 -14.594 1.58 1 96.5 182 THR B O 1
ATOM 3130 N N . CYS B 1 183 ? 10.727 -13.047 2.379 1 96.62 183 CYS B N 1
ATOM 3131 C CA . CYS B 1 183 ? 11.125 -12.055 1.393 1 96.62 183 CYS B CA 1
ATOM 3132 C C . CYS B 1 183 ? 12.062 -11.016 2.01 1 96.62 183 CYS B C 1
ATOM 3134 O O . CYS B 1 183 ? 11.898 -10.648 3.174 1 96.62 183 CYS B O 1
ATOM 3136 N N . VAL B 1 184 ? 13.008 -10.617 1.271 1 95.12 184 VAL B N 1
ATOM 3137 C CA . VAL B 1 184 ? 13.883 -9.523 1.68 1 95.12 184 VAL B CA 1
ATOM 3138 C C . VAL B 1 184 ? 13.195 -8.188 1.409 1 95.12 184 VAL B C 1
ATOM 3140 O O . VAL B 1 184 ? 12.82 -7.895 0.272 1 95.12 184 VAL B O 1
ATOM 3143 N N . GLU B 1 185 ? 12.984 -7.406 2.406 1 91.06 185 GLU B N 1
ATOM 3144 C CA . GLU B 1 185 ? 12.484 -6.035 2.355 1 91.06 185 GLU B CA 1
ATOM 3145 C C . GLU B 1 185 ? 11.211 -5.938 1.52 1 91.06 185 GLU B C 1
ATOM 3147 O O . GLU B 1 185 ? 11.125 -5.109 0.614 1 91.06 185 GLU B O 1
ATOM 3152 N N . PRO B 1 186 ? 10.219 -6.73 1.835 1 94.19 186 PRO B N 1
ATOM 3153 C CA . PRO B 1 186 ? 8.953 -6.66 1.092 1 94.19 186 PRO B CA 1
ATOM 3154 C C . PRO B 1 186 ? 8.156 -5.395 1.397 1 94.19 186 PRO B C 1
ATOM 3156 O O . PRO B 1 186 ? 8.336 -4.789 2.459 1 94.19 186 PRO B O 1
ATOM 3159 N N . VAL B 1 187 ? 7.414 -4.965 0.456 1 92.94 187 VAL B N 1
ATOM 3160 C CA . VAL B 1 187 ? 6.348 -4 0.707 1 92.94 187 VAL B CA 1
ATOM 3161 C C . VAL B 1 187 ? 5.023 -4.734 0.904 1 92.94 187 VAL B C 1
ATOM 3163 O O . VAL B 1 187 ? 4.672 -5.617 0.118 1 92.94 187 VAL B O 1
ATOM 3166 N N . VAL B 1 188 ? 4.301 -4.387 1.99 1 94.62 188 VAL B N 1
ATOM 3167 C CA . VAL B 1 188 ? 3.088 -5.121 2.332 1 94.62 188 VAL B CA 1
ATOM 3168 C C . VAL B 1 188 ? 1.919 -4.152 2.488 1 94.62 188 VAL B C 1
ATOM 3170 O O . VAL B 1 188 ? 2.006 -3.184 3.248 1 94.62 188 VAL B O 1
ATOM 3173 N N . VAL B 1 189 ? 0.91 -4.363 1.772 1 93.31 189 VAL B N 1
ATOM 3174 C CA . VAL B 1 189 ? -0.335 -3.615 1.904 1 93.31 189 VAL B CA 1
ATOM 3175 C C . VAL B 1 189 ? -1.354 -4.441 2.688 1 93.31 189 VAL B C 1
ATOM 3177 O O . VAL B 1 189 ? -1.802 -5.492 2.221 1 93.31 189 VAL B O 1
ATOM 3180 N N . HIS B 1 190 ? -1.743 -3.949 3.861 1 94.94 190 HIS B N 1
ATOM 3181 C CA . HIS B 1 190 ? -2.834 -4.527 4.637 1 94.94 190 HIS B CA 1
ATOM 3182 C C . HIS B 1 190 ? -4.16 -3.854 4.309 1 94.94 190 HIS B C 1
ATOM 3184 O O . HIS B 1 190 ? -4.262 -2.623 4.328 1 94.94 190 HIS B O 1
ATOM 3190 N N . HIS B 1 191 ? -5.129 -4.633 3.943 1 93.5 191 HIS B N 1
ATOM 3191 C CA . HIS B 1 191 ? -6.465 -4.113 3.662 1 93.5 191 HIS B CA 1
ATOM 3192 C C . HIS B 1 191 ? -7.523 -4.844 4.48 1 93.5 191 HIS B C 1
ATOM 3194 O O . HIS B 1 191 ? -7.301 -5.977 4.918 1 93.5 191 HIS B O 1
ATOM 3200 N N . PRO B 1 192 ? -8.711 -4.199 4.684 1 93 192 PRO B N 1
ATOM 3201 C CA . PRO B 1 192 ? -9.648 -4.734 5.68 1 93 192 PRO B CA 1
ATOM 3202 C C . PRO B 1 192 ? -10.539 -5.84 5.113 1 93 192 PRO B C 1
ATOM 3204 O O . PRO B 1 192 ? -11.367 -6.398 5.836 1 93 192 PRO B O 1
ATOM 3207 N N . LYS B 1 193 ? -10.383 -6.277 3.936 1 94.31 193 LYS B N 1
ATOM 3208 C CA . LYS B 1 193 ? -11.297 -7.211 3.281 1 94.31 193 LYS B CA 1
ATOM 3209 C C . LYS B 1 193 ? -10.828 -8.648 3.449 1 94.31 193 LYS B C 1
ATOM 3211 O O . LYS B 1 193 ? -9.875 -8.914 4.184 1 94.31 193 LYS B O 1
ATOM 3216 N N . GLY B 1 194 ? -11.617 -9.516 2.9 1 96.62 194 GLY B N 1
ATOM 3217 C CA . GLY B 1 194 ? -11.305 -10.938 2.939 1 96.62 194 GLY B CA 1
ATOM 3218 C C . GLY B 1 194 ? -10.453 -11.391 1.771 1 96.62 194 GLY B C 1
ATOM 3219 O O . GLY B 1 194 ? -9.547 -10.672 1.346 1 96.62 194 GLY B O 1
ATOM 3220 N N . HIS B 1 195 ? -10.656 -12.664 1.32 1 97.44 195 HIS B N 1
ATOM 3221 C CA . HIS B 1 195 ? -9.875 -13.281 0.259 1 97.44 195 HIS B CA 1
ATOM 3222 C C . HIS B 1 195 ? -10.297 -12.766 -1.112 1 97.44 195 HIS B C 1
ATOM 3224 O O . HIS B 1 195 ? -11.117 -13.383 -1.789 1 97.44 195 HIS B O 1
ATOM 3230 N N . THR B 1 196 ? -9.773 -11.602 -1.515 1 96.5 196 THR B N 1
ATOM 3231 C CA . THR B 1 196 ? -10.148 -10.914 -2.744 1 96.5 196 THR B CA 1
ATOM 3232 C C . THR B 1 196 ? -9.008 -10.031 -3.238 1 96.5 196 THR B C 1
ATOM 3234 O O . THR B 1 196 ? -8.109 -9.688 -2.473 1 96.5 196 THR B O 1
ATOM 3237 N N . VAL B 1 197 ? -9.016 -9.719 -4.516 1 95.56 197 VAL B N 1
ATOM 3238 C CA . VAL B 1 197 ? -8.242 -8.562 -4.969 1 95.56 197 VAL B CA 1
ATOM 3239 C C . VAL B 1 197 ? -8.805 -7.285 -4.355 1 95.56 197 VAL B C 1
ATOM 3241 O O . VAL B 1 197 ? -9.984 -6.973 -4.531 1 95.56 197 VAL B O 1
ATOM 3244 N N . PRO B 1 198 ? -7.992 -6.605 -3.635 1 93 198 PRO B N 1
ATOM 3245 C CA . PRO B 1 198 ? -8.562 -5.469 -2.906 1 93 198 PRO B CA 1
ATOM 3246 C C . PRO B 1 198 ? -8.891 -4.289 -3.82 1 93 198 PRO B C 1
ATOM 3248 O O . PRO B 1 198 ? -8.258 -4.117 -4.863 1 93 198 PRO B O 1
ATOM 3251 N N . LEU B 1 199 ? -9.914 -3.527 -3.369 1 86.19 199 LEU B N 1
ATOM 3252 C CA . LEU B 1 199 ? -10.195 -2.242 -4 1 86.19 199 LEU B CA 1
ATOM 3253 C C . LEU B 1 199 ? -9.148 -1.203 -3.604 1 86.19 199 LEU B C 1
ATOM 3255 O O . LEU B 1 199 ? -9.008 -0.88 -2.424 1 86.19 199 LEU B O 1
ATOM 3259 N N . LEU B 1 200 ? -8.328 -0.869 -4.477 1 74.94 200 LEU B N 1
ATOM 3260 C CA . LEU B 1 200 ? -7.309 0.126 -4.16 1 74.94 200 LEU B CA 1
ATOM 3261 C C . LEU B 1 200 ? -7.816 1.535 -4.445 1 74.94 200 LEU B C 1
ATOM 3263 O O . LEU B 1 200 ? -7.238 2.518 -3.977 1 74.94 200 LEU B O 1
ATOM 3267 N N . GLY B 1 201 ? -8.898 1.652 -5.281 1 59.59 201 GLY B N 1
ATOM 3268 C CA . GLY B 1 201 ? -9.461 2.961 -5.582 1 59.59 201 GLY B CA 1
ATOM 3269 C C . GLY B 1 201 ? -9.773 3.775 -4.34 1 59.59 201 GLY B C 1
ATOM 3270 O O . GLY B 1 201 ? -9.57 4.988 -4.316 1 59.59 201 GLY B O 1
ATOM 3271 N N . MET B 1 202 ? -10.359 2.977 -3.438 1 50.62 202 MET B N 1
ATOM 3272 C CA . MET B 1 202 ? -10.742 3.693 -2.225 1 50.62 202 MET B CA 1
ATOM 3273 C C . MET B 1 202 ? -9.508 4.23 -1.501 1 50.62 202 MET B C 1
ATOM 3275 O O . MET B 1 202 ? -9.57 5.281 -0.861 1 50.62 202 MET B O 1
ATOM 3279 N N . VAL B 1 203 ? -8.461 3.365 -1.557 1 52.03 203 VAL B N 1
ATOM 3280 C CA . VAL B 1 203 ? -7.254 3.908 -0.943 1 52.03 203 VAL B CA 1
ATOM 3281 C C . VAL B 1 203 ? -6.855 5.207 -1.643 1 52.03 203 VAL B C 1
ATOM 3283 O O . VAL B 1 203 ? -6.43 6.164 -0.992 1 52.03 203 VAL B O 1
ATOM 3286 N N . PHE B 1 204 ? -7.074 5.105 -2.887 1 48.53 204 PHE B N 1
ATOM 3287 C CA . PHE B 1 204 ? -6.781 6.34 -3.605 1 48.53 204 PHE B CA 1
ATOM 3288 C C . PHE B 1 204 ? -8.062 6.984 -4.117 1 48.53 204 PHE B C 1
ATOM 3290 O O . PHE B 1 204 ? -8.141 8.211 -4.238 1 48.53 204 PHE B O 1
ATOM 3297 N N . CYS B 1 205 ? -9.023 6.168 -4.641 1 44.28 205 CYS B N 1
ATOM 3298 C CA . CYS B 1 205 ? -10.18 6.695 -5.355 1 44.28 205 CYS B CA 1
ATOM 3299 C C . CYS B 1 205 ? -11.359 6.898 -4.41 1 44.28 205 CYS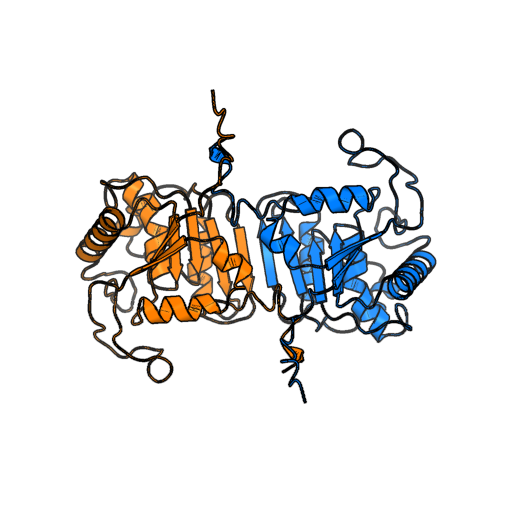 B C 1
ATOM 3301 O O . CYS B 1 205 ? -12.414 7.367 -4.828 1 44.28 205 CYS B O 1
ATOM 3303 N N . SER B 1 206 ? -11.406 6.191 -3.223 1 40.53 206 SER B N 1
ATOM 3304 C CA . SER B 1 206 ? -12.734 6.41 -2.656 1 40.53 206 SER B CA 1
ATOM 3305 C C . SER B 1 206 ? -13.188 7.852 -2.85 1 40.53 206 SER B C 1
ATOM 3307 O O . SER B 1 206 ? -14.227 8.258 -2.322 1 40.53 206 SER B O 1
ATOM 3309 N N . PHE B 1 207 ? -12.438 8.523 -3.361 1 36.06 207 PHE B N 1
ATOM 3310 C CA . PHE B 1 207 ? -12.961 9.875 -3.541 1 36.06 207 PHE B CA 1
ATOM 3311 C C . PHE B 1 207 ? -14.164 9.867 -4.48 1 36.06 207 PHE B C 1
ATOM 3313 O O . PHE B 1 207 ? -15.078 10.68 -4.332 1 36.06 207 PHE B O 1
ATOM 3320 N N . GLN B 1 208 ? -14.133 9.078 -5.43 1 35.72 208 GLN B N 1
ATOM 3321 C CA . GLN B 1 208 ? -15.25 9.141 -6.367 1 35.72 208 GLN B CA 1
ATOM 3322 C C . GLN B 1 208 ? -16.5 8.5 -5.777 1 35.72 208 GLN B C 1
ATOM 3324 O O . GLN B 1 208 ? -17.625 8.758 -6.234 1 35.72 208 GLN B O 1
ATOM 3329 N N . MET B 1 209 ? -16.391 7.434 -5.121 1 31.7 209 MET B N 1
ATOM 3330 C CA . MET B 1 209 ? -17.609 6.637 -5 1 31.7 209 MET B CA 1
ATOM 3331 C C . MET B 1 209 ? -18.641 7.352 -4.141 1 31.7 209 MET B C 1
ATOM 3333 O O . MET B 1 209 ? -19.797 6.914 -4.051 1 31.7 209 MET B O 1
ATOM 3337 N N . ARG B 1 210 ? -18.469 8.109 -3.082 1 32.53 210 ARG B N 1
ATOM 3338 C CA . ARG B 1 210 ? -19.797 8.375 -2.543 1 32.53 210 ARG B CA 1
ATOM 3339 C C . ARG B 1 210 ? -20.625 9.195 -3.521 1 32.53 210 ARG B C 1
ATOM 3341 O O . ARG B 1 210 ? -21.688 9.703 -3.162 1 32.53 210 ARG B O 1
ATOM 3348 N N . ARG B 1 211 ? -20.172 9.516 -4.605 1 28.25 211 ARG B N 1
ATOM 3349 C CA . ARG B 1 211 ? -21.234 10.172 -5.363 1 28.25 211 ARG B CA 1
ATOM 3350 C C . ARG B 1 211 ? -22.281 9.164 -5.82 1 28.25 211 ARG B C 1
ATOM 3352 O O . ARG B 1 211 ? -23.266 9.539 -6.457 1 28.25 211 ARG B O 1
ATOM 3359 N N . ILE B 1 212 ? -21.906 7.863 -6.152 1 23.98 212 ILE B N 1
ATOM 3360 C CA . ILE B 1 212 ? -23.078 7.172 -6.648 1 23.98 212 ILE B CA 1
ATOM 3361 C C . ILE B 1 212 ? -23.969 6.746 -5.477 1 23.98 212 ILE B C 1
ATOM 3363 O O . ILE B 1 212 ? -23.484 6.148 -4.516 1 23.98 212 ILE B O 1
#

pLDDT: mean 90.21, std 17.92, range [23.98, 98.94]

Organism: Lupinus albus (NCBI:txid3870)

Radius of gyration: 23.8 Å; Cα contacts (8 Å, |Δi|>4): 919; chains: 2; bounding box: 53×64×67 Å

Secondary structure (DSSP, 8-state):
----------PPPEEEEE--TTB-HHHHHHHHTTS-HHHHTT-EEEEE--SEE--S--TTBTTB-S--EES-EE-TTS--EESHHHHHHHHHHHHHHH---SEEEEETHHHHHHHHHHHHHHTTSS-TTSPPP-EEEEES------HHHHHHH-SS-B-S-EEEEEETT-TTHHHHHHHHHTBSS-EEEEESSSSS----HHHHTHHHHTT-/----------PPPEEEEE--TTB-HHHHHHHHTTS-HHHHTT-EEEEE--SEE--S--TTBTTBPSP-EES-EE-TTS--EESHHHHHHHHHHHHHHH---SEEEEETHHHHHHHHHHHHHHTTSS-TTSPPP-EEEEES------HHHHHHH-SS-B-S-EEEEEETT-TTHHHHHHHHHTBSS-EEEEESSSSS----HHHHTHHHHTT-

Solvent-accessible surface area (backbone atoms only — not comparable to full-atom values): 22310 Å² total; per-residue (Å²): 135,81,80,72,76,76,71,76,68,79,73,57,53,27,25,47,36,32,32,35,68,32,30,25,23,66,55,42,54,57,49,55,61,40,37,45,62,63,59,54,71,54,43,38,79,44,65,46,63,48,89,34,71,45,90,66,84,39,89,48,63,91,77,50,76,78,78,36,15,21,58,52,47,62,49,97,82,47,56,48,69,44,58,47,68,61,34,45,51,49,53,36,50,49,47,62,74,71,41,87,49,42,23,32,33,10,30,34,53,16,7,26,49,48,64,27,44,57,30,20,28,75,70,61,73,31,52,72,87,52,77,72,66,49,35,39,38,33,33,48,18,26,65,66,60,26,65,74,56,31,52,44,24,53,68,56,65,41,69,46,49,34,30,36,41,40,25,72,57,17,90,44,35,70,39,32,50,55,41,53,74,38,36,44,70,41,34,38,36,38,35,64,46,40,83,62,73,66,65,43,24,54,72,72,36,47,67,61,55,78,72,111,134,85,78,71,76,76,71,77,70,79,74,55,51,27,27,46,35,31,32,35,67,32,30,24,24,65,56,41,55,57,48,56,61,41,36,45,63,63,59,53,69,54,43,39,80,43,66,46,62,47,89,33,71,47,91,67,86,39,89,46,62,92,78,52,77,79,77,36,15,22,58,52,48,64,48,96,84,46,55,48,69,44,57,48,70,60,33,45,51,49,52,35,51,48,46,62,72,70,41,86,49,43,23,31,32,10,30,35,53,17,6,25,50,47,64,27,44,56,28,19,28,75,69,61,73,30,52,73,86,51,78,71,66,48,34,40,37,32,33,50,18,25,67,68,60,26,66,76,56,28,51,45,24,53,68,57,65,40,69,48,50,33,31,36,41,41,25,72,57,17,89,44,33,70,38,30,51,54,42,54,72,37,34,44,71,40,34,36,36,36,34,63,45,42,83,62,74,65,65,43,25,52,71,72,35,46,67,61,53,79,72,111

Nearest PDB structures (foldseek):
  7jqz-assembly1_J  TM=5.390E-01  e=1.981E-03  Burkholderia orbicola MC0-3
  7omo-assembly1_A  TM=5.762E-01  e=2.383E-03  Renilla reniformis
  6yn2-assembly2_B  TM=5.678E-01  e=2.383E-03  Renilla reniformis
  7omo-assembly2_B  TM=5.465E-01  e=3.048E-03  Renilla reniformis
  6g75-assembly2_B  TM=5.672E-01  e=4.987E-03  synthetic construct